Protein AF-0000000080298522 (afdb_homodimer)

pLDDT: mean 90.64, std 16.83, range [31.16, 98.94]

Secondary structure (DSSP, 8-state):
----TTSTHHHHHHHHHHHHHHHHHHHHHS-------SPPP-HHHHHHHTEEEEEE-BBTTTBEEETTEEE-HHHHHHHHHHHHTT-EEEEEE---HHHHHHHHHTTS-SEEEEEEE--HHHHHHSEEPSP-EEE-EEEEEE--S-TT-TTS--SGGGGTT-EEEEETT-THHHHHHHHHHHHTSPPEEEEESS--HHHHHHHHHHTS-S-EEEEHHHHHHHHTT-TTEEEEEESS--EEEEEEE-TT-HHHHHHHHHHHHHHTTSHHHHHHHHHH-/----GGGTHHHHHHHHHHHHHHHHHHHHHS--------PPP-HHHHHHHTEEEEEE-BBTTTBEEETTEEE-HHHHHHHHHHHHTT-EEEEEE---HHHHHHHHHTTS-SEEEEEEE--HHHHHHSEEPSP-EEE-EEEEEE--S-TT-TTS--SGGGGTT-EEEEETT-THHHHHHHHHHHHTSPPEEEEESS--HHHHHHHHHHTS-S-EEEEHHHHHHHHTT-TTEEEEEESS--EEEEEEE-TT-HHHHHHHHHHHHHHTTSHHHHHHHHHH-

InterPro domains:
  IPR001638 Solute-binding protein family 3/N-terminal domain of MltF [PF00497] (56-277)
  IPR001638 Solute-binding protein family 3/N-terminal domain of MltF [SM00062] (51-277)

Organism: Bacteroides stercoris (NCBI:txid46506)

Radius of gyration: 33.91 Å; Cα contacts (8 Å, |Δi|>4): 985; chains: 2; bounding box: 114×138×61 Å

Nearest PDB structures (foldseek):
  1y1m-assembly3_A  TM=7.293E-01  e=9.789E-11  Rattus norvegicus
  5u8c-assembly1_A  TM=7.298E-01  e=1.803E-10  Rattus norvegicus
  6uzx-assembly1_A  TM=7.628E-01  e=5.091E-10  Rattus norvegicus
  9gj1-assembly1_B  TM=7.507E-01  e=2.165E-10  Homo sapiens
  6uzg-assembly1_A  TM=7.041E-01  e=3.987E-10  Rattus norvegicus

Foldseek 3Di:
DDDPPDDPVPVVVVVVVVVVVVVVCCVVVPPPLPLLQAAADADVVQVVVQEAEEEEADAPAAWYDDPPDIDHLLVVVVCVLSVVSRGHYDYDHDQDPVVRLVCQGRHVHFKYSYWDFPDPVVVVFWPWAFFDDKWAKWKKFFDDPDPPPLLDDPALLSQAPEEEEEAAPDPCVVLQCVSCVVSVHDRHYDHDHPDHPLVVNVCRLVPVGGIYMDIPLRNVVSCVVRVRMDGPYGSDDIGTITMTHGPVHVNNSVSSRVCSVVVCVDPVSVVSVVVRD/DDDPPPPPVPVVVVVVVVVVVVVVCCVVVPPPLPLLQAAADADVVQVVVQEAEEEEADAPAAWYDDPPDIDHLLVVVVCVLSVVSRGHYHYDHDQDPVVRLVCQGRHVHFKYSYWDFPDPVVVVFWPWAFFDDKWAKWKKFFDDPDPPPLLDDPALLSQAPEEEEEAAPDPCVVLQCVSCVVSVHDRHYDHDHPDHPLVVNVCRLVPVGGIYMDIPLRNVVSCVVRVRMDGPYGSDDIGTITMTHGPVHVNNSVSSRVCSVVVCPDPVSVVSVVVRD

Sequence (554 aa):
MPSFKTMKKSKLSKYIILGAIAALVATFILPKKEIRKGHPRDYAEIAADGTLHAATEYNSISFYVDGDTLSGFHYELIEAFARDHGLQVAITPEMSFNERLEGLANGRFDVIAYGILATSELKDSLLLTSPIVLNRQVLVQRKTDSPDDSLFIKSQLDLAGKTLNVVEGSPSILRIRNLGNEIGDTIYIKEVEKYGSEQLIALVAHGDIDYAVCEESIARAAADSLPQIDINTAISFTQFYSWGVSKQSPVLLDSLNTWLKRFKKGKEYRKIYKRYYMPSFKTMKKSKLSKYIILGAIAALVATFILPKKEIRKGHPRDYAEIAADGTLHAATEYNSISFYVDGDTLSGFHYELIEAFARDHGLQVAITPEMSFNERLEGLANGRFDVIAYGILATSELKDSLLLTSPIVLNRQVLVQRKTDSPDDSLFIKSQLDLAGKTLNVVEGSPSILRIRNLGNEIGDTIYIKEVEKYGSEQLIALVAHGDIDYAVCEESIARAAADSLPQIDINTAISFTQFYSWGVSKQSPVLLDSLNTWLKRFKKGKEYRKIYKRYY

Structure (mmCIF, N/CA/C/O backbone):
data_AF-0000000080298522-model_v1
#
loop_
_entity.id
_entity.type
_entity.pdbx_description
1 polymer 'Putative L-cystine-binding protein, TcyA-like'
#
loop_
_atom_site.group_PDB
_atom_site.id
_atom_site.type_symbol
_atom_site.label_atom_id
_atom_site.label_alt_id
_atom_site.label_comp_id
_atom_site.label_asym_id
_atom_site.label_entity_id
_atom_site.label_seq_id
_atom_site.pdbx_PDB_ins_code
_atom_site.Cartn_x
_atom_site.Cartn_y
_atom_site.Cartn_z
_atom_site.occupancy
_atom_site.B_iso_or_equiv
_atom_site.auth_seq_id
_atom_site.auth_comp_id
_atom_site.auth_asym_id
_atom_site.auth_atom_id
_atom_site.pdbx_PDB_model_num
ATOM 1 N N . MET A 1 1 ? -51.531 -77.312 7.25 1 31.17 1 MET A N 1
ATOM 2 C CA . MET A 1 1 ? -51.031 -76.125 6.492 1 31.17 1 MET A CA 1
ATOM 3 C C . MET A 1 1 ? -49.531 -76.125 6.477 1 31.17 1 MET A C 1
ATOM 5 O O . MET A 1 1 ? -48.875 -76.125 7.535 1 31.17 1 MET A O 1
ATOM 9 N N . PRO A 1 2 ? -48.688 -76.5 5.336 1 37.5 2 PRO A N 1
ATOM 10 C CA . PRO A 1 2 ? -47.281 -76.875 5.137 1 37.5 2 PRO A CA 1
ATOM 11 C C . PRO A 1 2 ? -46.312 -75.625 5.266 1 37.5 2 PRO A C 1
ATOM 13 O O . PRO A 1 2 ? -46.75 -74.5 5.086 1 37.5 2 PRO A O 1
ATOM 16 N N . SER A 1 3 ? -45.094 -75.812 5.938 1 36.41 3 SER A N 1
ATOM 17 C CA . SER A 1 3 ? -43.938 -75.188 6.535 1 36.41 3 SER A CA 1
ATOM 18 C C . SER A 1 3 ? -43 -74.562 5.469 1 36.41 3 SER A C 1
ATOM 20 O O . SER A 1 3 ? -42.125 -75.312 4.938 1 36.41 3 SER A O 1
ATOM 22 N N . PHE A 1 4 ? -43.5 -73.75 4.504 1 31.56 4 PHE A N 1
ATOM 23 C CA . PHE A 1 4 ? -42.75 -73.25 3.334 1 31.56 4 PHE A CA 1
ATOM 24 C C . PHE A 1 4 ? -41.688 -72.25 3.734 1 31.56 4 PHE A C 1
ATOM 26 O O . PHE A 1 4 ? -41.094 -71.625 2.881 1 31.56 4 PHE A O 1
ATOM 33 N N . LYS A 1 5 ? -41.438 -71.875 5.086 1 34.19 5 LYS A N 1
ATOM 34 C CA . LYS A 1 5 ? -40.75 -70.625 5.355 1 34.19 5 LYS A CA 1
ATOM 35 C C . LYS A 1 5 ? -39.25 -70.75 5.113 1 34.19 5 LYS A C 1
ATOM 37 O O . LYS A 1 5 ? -38.5 -69.812 5.387 1 34.19 5 LYS A O 1
ATOM 42 N N . THR A 1 6 ? -38.625 -71.938 4.855 1 33.81 6 THR A N 1
ATOM 43 C CA . THR A 1 6 ? -37.25 -72 5.266 1 33.81 6 THR A CA 1
ATOM 44 C C . THR A 1 6 ? -36.312 -71.5 4.145 1 33.81 6 THR A C 1
ATOM 46 O O . THR A 1 6 ? -35.094 -71.438 4.309 1 33.81 6 THR A O 1
ATOM 49 N N . MET A 1 7 ? -36.688 -71.188 2.785 1 32.47 7 MET A N 1
ATOM 50 C CA . MET A 1 7 ? -35.656 -71.188 1.745 1 32.47 7 MET A CA 1
ATOM 51 C C . MET A 1 7 ? -35.031 -69.812 1.613 1 32.47 7 MET A C 1
ATOM 53 O O . MET A 1 7 ? -34.156 -69.562 0.761 1 32.47 7 MET A O 1
ATOM 57 N N . LYS A 1 8 ? -35.688 -68.625 2.068 1 42.78 8 LYS A N 1
ATOM 58 C CA . LYS A 1 8 ? -35.312 -67.312 1.588 1 42.78 8 LYS A CA 1
ATOM 59 C C . LYS A 1 8 ? -34.031 -66.812 2.266 1 42.78 8 LYS A C 1
ATOM 61 O O . LYS A 1 8 ? -33.562 -65.75 1.963 1 42.78 8 LYS A O 1
ATOM 66 N N . LYS A 1 9 ? -33.594 -67.438 3.258 1 49.94 9 LYS A N 1
ATOM 67 C CA . LYS A 1 9 ? -32.469 -66.875 4.012 1 49.94 9 LYS A CA 1
ATOM 68 C C . LYS A 1 9 ? -31.141 -67.062 3.277 1 49.94 9 LYS A C 1
ATOM 70 O O . LYS A 1 9 ? -30.156 -66.375 3.562 1 49.94 9 LYS A O 1
ATOM 75 N N . SER A 1 10 ? -31.141 -68 2.199 1 51.81 10 SER A N 1
ATOM 76 C CA . SER A 1 10 ? -29.828 -68.375 1.673 1 51.81 10 SER A CA 1
ATOM 77 C C . SER A 1 10 ? -29.359 -67.438 0.585 1 51.81 10 SER A C 1
ATOM 79 O O . SER A 1 10 ? -28.156 -67.188 0.455 1 51.81 10 SER A O 1
ATOM 81 N N . LYS A 1 11 ? -30.266 -66.75 -0.208 1 56.72 11 LYS A N 1
ATOM 82 C CA . LYS A 1 11 ? -29.812 -65.938 -1.31 1 56.72 11 LYS A CA 1
ATOM 83 C C . LYS A 1 11 ? -29.375 -64.562 -0.807 1 56.72 11 LYS A C 1
ATOM 85 O O . LYS A 1 11 ? -28.5 -63.906 -1.396 1 56.72 11 LYS A O 1
ATOM 90 N N . LEU A 1 12 ? -30 -64.062 0.281 1 60.25 12 LEU A N 1
ATOM 91 C CA . LEU A 1 12 ? -29.641 -62.75 0.835 1 60.25 12 LEU A CA 1
ATOM 92 C C . LEU A 1 12 ? -28.219 -62.781 1.38 1 60.25 12 LEU A C 1
ATOM 94 O O . LEU A 1 12 ? -27.484 -61.812 1.215 1 60.25 12 LEU A O 1
ATOM 98 N N . SER A 1 13 ? -27.734 -64 1.835 1 62.06 13 SER A N 1
ATOM 99 C CA . SER A 1 13 ? -26.406 -64.125 2.396 1 62.06 13 SER A CA 1
ATOM 100 C C . SER A 1 13 ? -25.328 -64 1.308 1 62.06 13 SER A C 1
ATOM 102 O O . SER A 1 13 ? -24.281 -63.406 1.515 1 62.06 13 SER A O 1
ATOM 104 N N . LYS A 1 14 ? -25.625 -64.438 0.059 1 63.88 14 LYS A N 1
ATOM 105 C CA . LYS A 1 14 ? -24.672 -64.375 -1.053 1 63.88 14 LYS A CA 1
ATOM 106 C C . LYS A 1 14 ? -24.516 -62.906 -1.529 1 63.88 14 LYS A C 1
ATOM 108 O O . LYS A 1 14 ? -23.391 -62.469 -1.828 1 63.88 14 LYS A O 1
ATOM 113 N N . TYR A 1 15 ? -25.656 -62.188 -1.577 1 63.47 15 TYR A N 1
ATOM 114 C CA . TYR A 1 15 ? -25.562 -60.781 -1.999 1 63.47 15 TYR A CA 1
ATOM 115 C C . TYR A 1 15 ? -24.875 -59.938 -0.941 1 63.47 15 TYR A C 1
ATOM 117 O O . TYR A 1 15 ? -24.141 -59 -1.271 1 63.47 15 TYR A O 1
ATOM 125 N N . ILE A 1 16 ? -24.969 -60.375 0.349 1 63.25 16 ILE A N 1
ATOM 126 C CA . ILE A 1 16 ? -24.266 -59.656 1.422 1 63.25 16 ILE A CA 1
ATOM 127 C C . ILE A 1 16 ? -22.781 -59.969 1.345 1 63.25 16 ILE A C 1
ATOM 129 O O . ILE A 1 16 ? -21.938 -59.062 1.488 1 63.25 16 ILE A O 1
ATOM 133 N N . ILE A 1 17 ? -22.438 -61.25 0.898 1 61.66 17 ILE A N 1
ATOM 134 C CA . ILE A 1 17 ? -21.031 -61.594 0.769 1 61.66 17 ILE A CA 1
ATOM 135 C C . ILE A 1 17 ? -20.422 -60.906 -0.449 1 61.66 17 ILE A C 1
ATOM 137 O O . ILE A 1 17 ? -19.312 -60.375 -0.383 1 61.66 17 ILE A O 1
ATOM 141 N N . LEU A 1 18 ? -21.172 -60.781 -1.542 1 61.88 18 LEU A N 1
ATOM 142 C CA . LEU A 1 18 ? -20.688 -60.062 -2.723 1 61.88 18 LEU A CA 1
ATOM 143 C C . LEU A 1 18 ? -20.531 -58.594 -2.438 1 61.88 18 LEU A C 1
ATOM 145 O O . LEU A 1 18 ? -19.562 -57.969 -2.875 1 61.88 18 LEU A O 1
ATOM 149 N N . GLY A 1 19 ? -21.438 -57.969 -1.709 1 61.25 19 GLY A N 1
ATOM 150 C CA . GLY A 1 19 ? -21.297 -56.594 -1.287 1 61.25 19 GLY A CA 1
ATOM 151 C C . GLY A 1 19 ? -20.109 -56.375 -0.359 1 61.25 19 GLY A C 1
ATOM 152 O O . GLY A 1 19 ? -19.406 -55.375 -0.469 1 61.25 19 GLY A O 1
ATOM 153 N N . ALA A 1 20 ? -19.891 -57.406 0.546 1 63.22 20 ALA A N 1
ATOM 154 C CA . ALA A 1 20 ? -18.75 -57.312 1.456 1 63.22 20 ALA A CA 1
ATOM 155 C C . ALA A 1 20 ? -17.422 -57.438 0.701 1 63.22 20 ALA A C 1
ATOM 157 O O . ALA A 1 20 ? -16.469 -56.719 0.967 1 63.22 20 ALA A O 1
ATOM 158 N N . ILE A 1 21 ? -17.375 -58.312 -0.32 1 58.38 21 ILE A N 1
ATOM 159 C CA . ILE A 1 21 ? -16.188 -58.469 -1.148 1 58.38 21 ILE A CA 1
ATOM 160 C C . ILE A 1 21 ? -15.984 -57.188 -1.99 1 58.38 21 ILE A C 1
ATOM 162 O O . ILE A 1 21 ? -14.867 -56.688 -2.109 1 58.38 21 ILE A O 1
ATOM 166 N N . ALA A 1 22 ? -17.047 -56.625 -2.555 1 58.44 22 ALA A N 1
ATOM 167 C CA . ALA A 1 22 ? -16.938 -55.406 -3.324 1 58.44 22 ALA A CA 1
ATOM 168 C C . ALA A 1 22 ? -16.469 -54.25 -2.439 1 58.44 22 ALA A C 1
ATOM 170 O O . ALA A 1 22 ? -15.648 -53.438 -2.855 1 58.44 22 ALA A O 1
ATOM 171 N N . ALA A 1 23 ? -16.953 -54.188 -1.22 1 58.25 23 ALA A N 1
ATOM 172 C CA . ALA A 1 23 ? -16.469 -53.156 -0.269 1 58.25 23 ALA A CA 1
ATOM 173 C C . ALA A 1 23 ? -15.031 -53.438 0.139 1 58.25 23 ALA A C 1
ATOM 175 O O . ALA A 1 23 ? -14.234 -52.5 0.292 1 58.25 23 ALA A O 1
ATOM 176 N N . LEU A 1 24 ? -14.672 -54.75 0.294 1 52.69 24 LEU A N 1
ATOM 177 C CA . LEU A 1 24 ? -13.289 -55.094 0.606 1 52.69 24 LEU A CA 1
ATOM 178 C C . LEU A 1 24 ? -12.375 -54.812 -0.578 1 52.69 24 LEU A C 1
ATOM 180 O O . LEU A 1 24 ? -11.258 -54.312 -0.399 1 52.69 24 LEU A O 1
ATOM 184 N N . VAL A 1 25 ? -12.812 -55.094 -1.811 1 50.28 25 VAL A N 1
ATOM 185 C CA . VAL A 1 25 ? -12 -54.812 -2.988 1 50.28 25 VAL A CA 1
ATOM 186 C C . VAL A 1 25 ? -11.875 -53.312 -3.174 1 50.28 25 VAL A C 1
ATOM 188 O O . VAL A 1 25 ? -10.805 -52.812 -3.533 1 50.28 25 VAL A O 1
ATOM 191 N N . ALA A 1 26 ? -12.961 -52.531 -3.027 1 49.41 26 ALA A N 1
ATOM 192 C CA . ALA A 1 26 ? -12.867 -51.062 -3.156 1 49.41 26 ALA A CA 1
ATOM 193 C C . ALA A 1 26 ? -11.906 -50.5 -2.123 1 49.41 26 ALA A C 1
ATOM 195 O O . ALA A 1 26 ? -11.18 -49.531 -2.408 1 49.41 26 ALA A O 1
ATOM 196 N N . THR A 1 27 ? -11.992 -51 -0.896 1 47.59 27 THR A N 1
ATOM 197 C CA . THR A 1 27 ? -11.07 -50.5 0.117 1 47.59 27 THR A CA 1
ATOM 198 C C . THR A 1 27 ? -9.641 -50.938 -0.182 1 47.59 27 THR A C 1
ATOM 200 O O . THR A 1 27 ? -8.68 -50.219 0.118 1 47.59 27 THR A O 1
ATOM 203 N N . PHE A 1 28 ? -9.453 -52.188 -0.679 1 44.72 28 PHE A N 1
ATOM 204 C CA . PHE A 1 28 ? -8.094 -52.688 -0.887 1 44.72 28 PHE A CA 1
ATOM 205 C C . PHE A 1 28 ? -7.559 -52.25 -2.242 1 44.72 28 PHE A C 1
ATOM 207 O O . PHE A 1 28 ? -6.344 -52.188 -2.441 1 44.72 28 PHE A O 1
ATOM 214 N N . ILE A 1 29 ? -8.383 -52.156 -3.312 1 41.53 29 ILE A N 1
ATOM 215 C CA . ILE A 1 29 ? -7.844 -51.875 -4.641 1 41.53 29 ILE A CA 1
ATOM 216 C C . ILE A 1 29 ? -7.812 -50.375 -4.863 1 41.53 29 ILE A C 1
ATOM 218 O O . ILE A 1 29 ? -7.359 -49.906 -5.91 1 41.53 29 ILE A O 1
ATOM 222 N N . LEU A 1 30 ? -8.75 -49.625 -4.324 1 42.62 30 LEU A N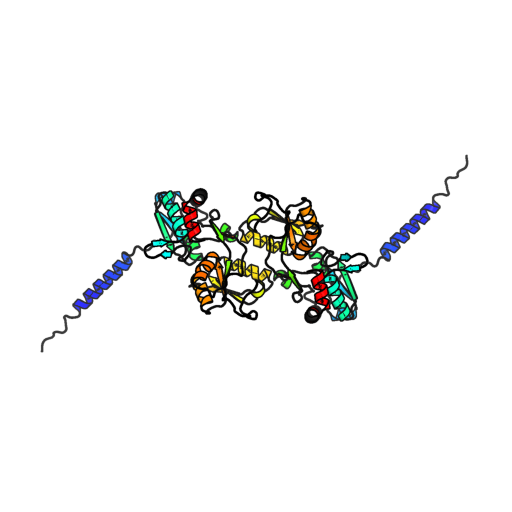 1
ATOM 223 C CA . LEU A 1 30 ? -8.461 -48.25 -4.609 1 42.62 30 LEU A CA 1
ATOM 224 C C . LEU A 1 30 ? -7.035 -47.875 -4.191 1 42.62 30 LEU A C 1
ATOM 226 O O . LEU A 1 30 ? -6.641 -48.125 -3.051 1 42.62 30 LEU A O 1
ATOM 230 N N . PRO A 1 31 ? -6.137 -47.781 -5.102 1 40.12 31 PRO A N 1
ATOM 231 C CA . PRO A 1 31 ? -4.812 -47.344 -4.637 1 40.12 31 PRO A CA 1
ATOM 232 C C . PRO A 1 31 ? -4.883 -46.312 -3.521 1 40.12 31 PRO A C 1
ATOM 234 O O . PRO A 1 31 ? -5.738 -45.438 -3.555 1 40.12 31 PRO A O 1
ATOM 237 N N . LYS A 1 32 ? -4.727 -46.656 -2.27 1 40.41 32 LYS A N 1
ATOM 238 C CA . LYS A 1 32 ? -4.461 -45.625 -1.278 1 40.41 32 LYS A CA 1
ATOM 239 C C . LYS A 1 32 ? -3.758 -44.406 -1.912 1 40.41 32 LYS A C 1
ATOM 241 O O . LYS A 1 32 ? -2.717 -44.562 -2.555 1 40.41 32 LYS A O 1
ATOM 246 N N . LYS A 1 33 ? -4.453 -43.406 -2.402 1 43.31 33 LYS A N 1
ATOM 247 C CA . LYS A 1 33 ? -3.676 -42.188 -2.662 1 43.31 33 LYS A CA 1
ATOM 248 C C . LYS A 1 33 ? -2.449 -42.125 -1.757 1 43.31 33 LYS A C 1
ATOM 250 O O . LYS A 1 33 ? -2.576 -42.031 -0.535 1 43.31 33 LYS A O 1
ATOM 255 N N . GLU A 1 34 ? -1.418 -42.906 -1.882 1 39.78 34 GLU A N 1
ATOM 256 C CA . GLU A 1 34 ? -0.173 -42.844 -1.121 1 39.78 34 GLU A CA 1
ATOM 257 C C . GLU A 1 34 ? 0.161 -41.406 -0.722 1 39.78 34 GLU A C 1
ATOM 259 O O . GLU A 1 34 ? 0.472 -40.562 -1.578 1 39.78 34 GLU A O 1
ATOM 264 N N . ILE A 1 35 ? -0.627 -40.812 0.158 1 48.84 35 ILE A N 1
ATOM 265 C CA . ILE A 1 35 ? -0.05 -39.656 0.785 1 48.84 35 ILE A CA 1
ATOM 266 C C . ILE A 1 35 ? 1.444 -39.844 1.016 1 48.84 35 ILE A C 1
ATOM 268 O O . ILE A 1 35 ? 1.84 -40.719 1.813 1 48.84 35 ILE A O 1
ATOM 272 N N . ARG A 1 36 ? 2.26 -39.75 -0.012 1 50.62 36 ARG A N 1
ATOM 273 C CA . ARG A 1 36 ? 3.707 -39.812 0.16 1 50.62 36 ARG A CA 1
ATOM 274 C C . ARG A 1 36 ? 4.129 -39.062 1.432 1 50.62 36 ARG A C 1
ATOM 276 O O . ARG A 1 36 ? 4.023 -37.844 1.514 1 50.62 36 ARG A O 1
ATOM 283 N N . LYS A 1 37 ? 3.775 -39.531 2.598 1 58.59 37 LYS A N 1
ATOM 284 C CA . LYS A 1 37 ? 4.355 -39.031 3.838 1 58.59 37 LYS A CA 1
ATOM 285 C C . LYS A 1 37 ? 5.879 -39.094 3.797 1 58.59 37 LYS A C 1
ATOM 287 O O . LYS A 1 37 ? 6.469 -40.156 3.967 1 58.59 37 LYS A O 1
ATOM 292 N N . GLY A 1 38 ? 6.543 -38.281 2.846 1 78.19 38 GLY A N 1
ATOM 293 C CA . GLY A 1 38 ? 7.992 -38.312 2.729 1 78.19 38 GLY A CA 1
ATOM 294 C C . GLY A 1 38 ? 8.625 -36.938 2.816 1 78.19 38 GLY A C 1
ATOM 295 O O . GLY A 1 38 ? 8.086 -36.031 3.463 1 78.19 38 GLY A O 1
ATOM 296 N N . HIS A 1 39 ? 9.93 -36.812 2.586 1 91.69 39 HIS A N 1
ATOM 297 C CA . HIS A 1 39 ? 10.766 -35.594 2.504 1 91.69 39 HIS A CA 1
ATOM 298 C C . HIS A 1 39 ? 10.672 -34.969 1.125 1 91.69 39 HIS A C 1
ATOM 300 O O . HIS A 1 39 ? 10.422 -35.656 0.131 1 91.69 39 HIS A O 1
ATOM 306 N N . PRO A 1 40 ? 10.617 -33.719 1.094 1 97.19 40 PRO A N 1
ATOM 307 C CA . PRO A 1 40 ? 10.625 -33.062 -0.218 1 97.19 40 PRO A CA 1
ATOM 308 C C . PRO A 1 40 ? 11.711 -33.594 -1.143 1 97.19 40 PRO A C 1
ATOM 310 O O . PRO A 1 40 ? 12.82 -33.875 -0.698 1 97.19 40 PRO A O 1
ATOM 313 N N . ARG A 1 41 ? 11.273 -33.812 -2.365 1 97.81 41 ARG A N 1
ATOM 314 C CA . ARG A 1 41 ? 12.227 -34.312 -3.361 1 97.81 41 ARG A CA 1
ATOM 315 C C . ARG A 1 41 ? 12.883 -33.125 -4.102 1 97.81 41 ARG A C 1
ATOM 317 O O . ARG A 1 41 ? 12.297 -32.062 -4.215 1 97.81 41 ARG A O 1
ATOM 324 N N . ASP A 1 42 ? 14.078 -33.375 -4.516 1 98.38 42 ASP A N 1
ATOM 325 C CA . ASP A 1 42 ? 14.742 -32.469 -5.441 1 98.38 42 ASP A CA 1
ATOM 326 C C . ASP A 1 42 ? 14.812 -33.062 -6.844 1 98.38 42 ASP A C 1
ATOM 328 O O . ASP A 1 42 ? 14.258 -34.125 -7.102 1 98.38 42 ASP A O 1
ATOM 332 N N . TYR A 1 43 ? 15.406 -32.438 -7.758 1 98.5 43 TYR A N 1
ATOM 333 C CA . TYR A 1 43 ? 15.266 -32.719 -9.18 1 98.5 43 TYR A CA 1
ATOM 334 C C . TYR A 1 43 ? 15.711 -34.125 -9.5 1 98.5 43 TYR A C 1
ATOM 336 O O . TYR A 1 43 ? 15.055 -34.812 -10.281 1 98.5 43 TYR A O 1
ATOM 344 N N . ALA A 1 44 ? 16.781 -34.625 -8.992 1 97.94 44 ALA A N 1
ATOM 345 C CA . ALA A 1 44 ? 17.328 -35.938 -9.312 1 97.94 44 ALA A CA 1
ATOM 346 C C . ALA A 1 44 ? 16.328 -37.031 -8.977 1 97.94 44 ALA A C 1
ATOM 348 O O . ALA A 1 44 ? 16.141 -37.969 -9.773 1 97.94 44 ALA A O 1
ATOM 349 N N . GLU A 1 45 ? 15.797 -36.938 -7.812 1 97.81 45 GLU A N 1
ATOM 350 C CA . GLU A 1 45 ? 14.797 -37.906 -7.402 1 97.81 45 GLU A CA 1
ATOM 351 C C . GLU A 1 45 ? 13.57 -37.875 -8.312 1 97.81 45 GLU A C 1
ATOM 353 O O . GLU A 1 45 ? 13 -38.906 -8.633 1 97.81 45 GLU A O 1
ATOM 358 N N . ILE A 1 46 ? 13.156 -36.719 -8.68 1 98.44 46 ILE A N 1
ATOM 359 C CA . ILE A 1 46 ? 12 -36.531 -9.547 1 98.44 46 ILE A CA 1
ATOM 360 C C . ILE A 1 46 ? 12.297 -37.125 -10.93 1 98.44 46 ILE A C 1
ATOM 362 O O . ILE A 1 46 ? 11.461 -37.844 -11.5 1 98.44 46 ILE A O 1
ATOM 366 N N . ALA A 1 47 ? 13.445 -36.844 -11.43 1 98.06 47 ALA A N 1
ATOM 367 C CA . ALA A 1 47 ? 13.859 -37.344 -12.734 1 98.06 47 ALA A CA 1
ATOM 368 C C . ALA A 1 47 ? 13.914 -38.875 -12.734 1 98.06 47 ALA A C 1
ATOM 370 O O . ALA A 1 47 ? 13.492 -39.531 -13.695 1 98.06 47 ALA A O 1
ATOM 371 N N . ALA A 1 48 ? 14.445 -39.406 -11.68 1 97.88 48 ALA A N 1
ATOM 372 C CA . ALA A 1 48 ? 14.539 -40.844 -11.562 1 97.88 48 ALA A CA 1
ATOM 373 C C . ALA A 1 48 ? 13.148 -41.5 -11.531 1 97.88 48 ALA A C 1
ATOM 375 O O . ALA A 1 48 ? 12.938 -42.562 -12.109 1 97.88 48 ALA A O 1
ATOM 376 N N . ASP A 1 49 ? 12.305 -40.875 -10.828 1 96.88 49 ASP A N 1
ATOM 377 C CA . ASP A 1 49 ? 10.938 -41.344 -10.711 1 96.88 49 ASP A CA 1
ATOM 378 C C . ASP A 1 49 ? 10.172 -41.156 -12.023 1 96.88 49 ASP A C 1
ATOM 380 O O . ASP A 1 49 ? 9.258 -41.938 -12.328 1 96.88 49 ASP A O 1
ATOM 384 N N . GLY A 1 50 ? 10.414 -40.094 -12.695 1 98.31 50 GLY A N 1
ATOM 385 C CA . GLY A 1 50 ? 9.828 -39.812 -13.992 1 98.31 50 GLY A CA 1
ATOM 386 C C . GLY A 1 50 ? 8.547 -39 -13.906 1 98.31 50 GLY A C 1
ATOM 387 O O . GLY A 1 50 ? 7.961 -38.625 -14.938 1 98.31 50 GLY A O 1
ATOM 388 N N . THR A 1 51 ? 8.055 -38.719 -12.672 1 98.56 51 THR A N 1
ATOM 389 C CA . THR A 1 51 ? 6.797 -38.031 -12.492 1 98.56 51 THR A CA 1
ATOM 390 C C . THR A 1 51 ? 6.977 -36.812 -11.578 1 98.56 51 THR A C 1
ATOM 392 O O . THR A 1 51 ? 7.523 -36.938 -10.477 1 98.56 51 THR A O 1
ATOM 395 N N . LEU A 1 52 ? 6.629 -35.625 -12.047 1 98.75 52 LEU A N 1
ATOM 396 C CA . LEU A 1 52 ? 6.578 -34.375 -11.266 1 98.75 52 LEU A CA 1
ATOM 397 C C . LEU A 1 52 ? 5.203 -34.188 -10.633 1 98.75 52 LEU A C 1
ATOM 399 O O . LEU A 1 52 ? 4.191 -34.156 -11.336 1 98.75 52 LEU A O 1
ATOM 403 N N . HIS A 1 53 ? 5.121 -34.125 -9.344 1 98.75 53 HIS A N 1
ATOM 404 C CA . HIS A 1 53 ? 3.867 -33.875 -8.641 1 98.75 53 HIS A CA 1
ATOM 405 C C . HIS A 1 53 ? 3.637 -32.375 -8.422 1 98.75 53 HIS A C 1
ATOM 407 O O . HIS A 1 53 ? 4.398 -31.734 -7.699 1 98.75 53 HIS A O 1
ATOM 413 N N . ALA A 1 54 ? 2.561 -31.859 -9.047 1 98.81 54 ALA A N 1
ATOM 414 C CA . ALA A 1 54 ? 2.295 -30.422 -8.992 1 98.81 54 ALA A CA 1
ATOM 415 C C . ALA A 1 54 ? 0.93 -30.141 -8.375 1 98.81 54 ALA A C 1
ATOM 417 O O . ALA A 1 54 ? -0.07 -30.75 -8.758 1 98.81 54 ALA A O 1
ATOM 418 N N . ALA A 1 55 ? 0.966 -29.266 -7.367 1 98.44 55 ALA A N 1
ATOM 419 C CA . ALA A 1 55 ? -0.292 -28.734 -6.844 1 98.44 55 ALA A CA 1
ATOM 420 C C . ALA A 1 55 ? -0.682 -27.453 -7.555 1 98.44 55 ALA A C 1
ATOM 422 O O . ALA A 1 55 ? 0.176 -26.609 -7.855 1 98.44 55 ALA A O 1
ATOM 423 N N . THR A 1 56 ? -1.917 -27.281 -7.863 1 97.62 56 THR A N 1
ATOM 424 C CA . THR A 1 56 ? -2.492 -26.062 -8.414 1 97.62 56 THR A CA 1
ATOM 425 C C . THR A 1 56 ? -3.887 -25.812 -7.852 1 97.62 56 THR A C 1
ATOM 427 O O . THR A 1 56 ? -4.242 -26.359 -6.801 1 97.62 56 THR A O 1
ATOM 430 N N . GLU A 1 57 ? -4.57 -24.859 -8.359 1 95.5 57 GLU A N 1
ATOM 431 C CA . GLU A 1 57 ? -5.945 -24.578 -7.953 1 95.5 57 GLU A CA 1
ATOM 432 C C . GLU A 1 57 ? -6.918 -24.766 -9.109 1 95.5 57 GLU A C 1
ATOM 434 O O . GLU A 1 57 ? -6.602 -24.438 -10.258 1 95.5 57 GLU A O 1
ATOM 439 N N . TYR A 1 58 ? -8.016 -25.391 -8.719 1 95.31 58 TYR A N 1
ATOM 440 C CA . TYR A 1 58 ? -9.078 -25.453 -9.719 1 95.31 58 TYR A CA 1
ATOM 441 C C . TYR A 1 58 ? -9.789 -24.109 -9.852 1 95.31 58 TYR A C 1
ATOM 443 O O . TYR A 1 58 ? -10.555 -23.734 -8.969 1 95.31 58 TYR A O 1
ATOM 451 N N . ASN A 1 59 ? -9.508 -23.359 -10.953 1 95.25 59 ASN A N 1
ATOM 452 C CA . ASN A 1 59 ? -10.172 -22.109 -11.273 1 95.25 59 ASN A CA 1
ATOM 453 C C . ASN A 1 59 ? -9.977 -21.719 -12.734 1 95.25 59 ASN A C 1
ATOM 455 O O . ASN A 1 59 ? -9.281 -22.422 -13.477 1 95.25 59 ASN A O 1
ATOM 459 N N . SER A 1 60 ? -10.523 -20.656 -13.141 1 94.62 60 SER A N 1
ATOM 460 C CA . SER A 1 60 ? -10.633 -20.297 -14.555 1 94.62 60 SER A CA 1
ATOM 461 C C . SER A 1 60 ? -9.281 -19.906 -15.133 1 94.62 60 SER A C 1
ATOM 463 O O . SER A 1 60 ? -9.125 -19.797 -16.344 1 94.62 60 SER A O 1
ATOM 465 N N . ILE A 1 61 ? -8.203 -19.734 -14.32 1 96.44 61 ILE A N 1
ATOM 466 C CA . ILE A 1 61 ? -6.895 -19.281 -14.781 1 96.44 61 ILE A CA 1
ATOM 467 C C . ILE A 1 61 ? -5.879 -20.406 -14.648 1 96.44 61 ILE A C 1
ATOM 469 O O . ILE A 1 61 ? -5.066 -20.625 -15.547 1 96.44 61 ILE A O 1
ATOM 473 N N . SER A 1 62 ? -5.977 -21.156 -13.641 1 97.19 62 SER A N 1
ATOM 474 C CA . SER A 1 62 ? -4.887 -22.047 -13.258 1 97.19 62 SER A CA 1
ATOM 475 C C . SER A 1 62 ? -5.062 -23.422 -13.875 1 97.19 62 SER A C 1
ATOM 477 O O . SER A 1 62 ? -4.152 -23.938 -14.523 1 97.19 62 SER A O 1
ATOM 479 N N . PHE A 1 63 ? -6.172 -24.047 -13.578 1 97.75 63 PHE A N 1
ATOM 480 C CA . PHE A 1 63 ? -6.469 -25.406 -13.977 1 97.75 63 PHE A CA 1
ATOM 481 C C . PHE A 1 63 ? -7.973 -25.656 -13.984 1 97.75 63 PHE A C 1
ATOM 483 O O . PHE A 1 63 ? -8.648 -25.469 -12.969 1 97.75 63 PHE A O 1
ATOM 490 N N . TYR A 1 64 ? -8.469 -26.062 -15.164 1 96.19 64 TYR A N 1
ATOM 491 C CA . TYR A 1 64 ? -9.898 -26.328 -15.25 1 96.19 64 TYR A CA 1
ATOM 492 C C . TYR A 1 64 ? -10.203 -27.266 -16.422 1 96.19 64 TYR A C 1
ATOM 494 O O . TYR A 1 64 ? -9.375 -27.422 -17.328 1 96.19 64 TYR A O 1
ATOM 502 N N . VAL A 1 65 ? -11.32 -27.906 -16.344 1 94.94 65 VAL A N 1
ATOM 503 C CA . VAL A 1 65 ? -11.805 -28.75 -17.438 1 94.94 65 VAL A CA 1
ATOM 504 C C . VAL A 1 65 ? -12.5 -27.891 -18.484 1 94.94 65 VAL A C 1
ATOM 506 O O . VAL A 1 65 ? -13.406 -27.109 -18.156 1 94.94 65 VAL A O 1
ATOM 509 N N . ASP A 1 66 ? -12.055 -27.906 -19.641 1 92.56 66 ASP A N 1
ATOM 510 C CA . ASP A 1 66 ? -12.641 -27.219 -20.781 1 92.56 66 ASP A CA 1
ATOM 511 C C . ASP A 1 66 ? -13.156 -28.234 -21.812 1 92.56 66 ASP A C 1
ATOM 513 O O . ASP A 1 66 ? -12.414 -28.625 -22.719 1 92.56 66 ASP A O 1
ATOM 517 N N . GLY A 1 67 ? -14.461 -28.562 -21.688 1 92.56 67 GLY A N 1
ATOM 518 C CA . GLY A 1 67 ? -14.961 -29.656 -22.484 1 92.56 67 GLY A CA 1
ATOM 519 C C . GLY A 1 67 ? -14.289 -30.984 -22.141 1 92.56 67 GLY A C 1
ATOM 520 O O . GLY A 1 67 ? -14.352 -31.453 -21 1 92.56 67 GLY A O 1
ATOM 521 N N . ASP A 1 68 ? -13.531 -31.484 -23.188 1 93.44 68 ASP A N 1
ATOM 522 C CA . ASP A 1 68 ? -12.875 -32.781 -23.016 1 93.44 68 ASP A CA 1
ATOM 523 C C . ASP A 1 68 ? -11.383 -32.594 -22.766 1 93.44 68 ASP A C 1
ATOM 525 O O . ASP A 1 68 ? -10.625 -33.594 -22.766 1 93.44 68 ASP A O 1
ATOM 529 N N . THR A 1 69 ? -11.078 -31.328 -22.5 1 94.94 69 THR A N 1
ATOM 530 C CA . THR A 1 69 ? -9.648 -31.078 -22.328 1 94.94 69 THR A CA 1
ATOM 531 C C . THR A 1 69 ? -9.383 -30.344 -21 1 94.94 69 THR A C 1
ATOM 533 O O . THR A 1 69 ? -10.266 -29.688 -20.469 1 94.94 69 THR A O 1
ATOM 536 N N . LEU A 1 70 ? -8.203 -30.625 -20.484 1 95.69 70 LEU A N 1
ATOM 537 C CA . LEU A 1 70 ? -7.703 -29.844 -19.359 1 95.69 70 LEU A CA 1
ATOM 538 C C . LEU A 1 70 ? -6.996 -28.578 -19.844 1 95.69 70 LEU A C 1
ATOM 540 O O . LEU A 1 70 ? -6.215 -28.625 -20.797 1 95.69 70 LEU A O 1
ATOM 544 N N . SER A 1 71 ? -7.352 -27.484 -19.219 1 97.38 71 SER A N 1
ATOM 545 C CA . SER A 1 71 ? -6.777 -26.203 -19.609 1 97.38 71 SER A CA 1
ATOM 546 C C . SER A 1 71 ? -6.422 -25.359 -18.391 1 97.38 71 SER A C 1
ATOM 548 O O . SER A 1 71 ? -6.766 -25.719 -17.266 1 97.38 71 SER A O 1
ATOM 550 N N . GLY A 1 72 ? -5.676 -24.234 -18.641 1 98.06 72 GLY A N 1
ATOM 551 C CA . GLY A 1 72 ? -5.266 -23.281 -17.625 1 98.06 72 GLY A CA 1
ATOM 552 C C . GLY A 1 72 ? -3.814 -22.859 -17.75 1 98.06 72 GLY A C 1
ATOM 553 O O . GLY A 1 72 ? -2.967 -23.656 -18.172 1 98.06 72 GLY A O 1
ATOM 554 N N . PHE A 1 73 ? -3.6 -21.766 -17.375 1 98.56 73 PHE A N 1
ATOM 555 C CA . PHE A 1 73 ? -2.285 -21.156 -17.531 1 98.56 73 PHE A CA 1
ATOM 556 C C . PHE A 1 73 ? -1.218 -21.969 -16.828 1 98.56 73 PHE A C 1
ATOM 558 O O . PHE A 1 73 ? -0.213 -22.359 -17.438 1 98.56 73 PHE A O 1
ATOM 565 N N . HIS A 1 74 ? -1.452 -22.234 -15.555 1 98.56 74 HIS A N 1
ATOM 566 C CA . HIS A 1 74 ? -0.447 -22.938 -14.758 1 98.56 74 HIS A CA 1
ATOM 567 C C . HIS A 1 74 ? -0.348 -24.406 -15.148 1 98.56 74 HIS A C 1
ATOM 569 O O . HIS A 1 74 ? 0.739 -24.984 -15.125 1 98.56 74 HIS A O 1
ATOM 575 N N . TYR A 1 75 ? -1.49 -24.969 -15.508 1 98.38 75 TYR A N 1
ATOM 576 C CA . TYR A 1 75 ? -1.493 -26.344 -16.016 1 98.38 75 TYR A CA 1
ATOM 577 C C . TYR A 1 75 ? -0.66 -26.438 -17.297 1 98.38 75 TYR A C 1
ATOM 579 O O . TYR A 1 75 ? 0.237 -27.281 -17.391 1 98.38 75 TYR A O 1
ATOM 587 N N . GLU A 1 76 ? -0.946 -25.594 -18.234 1 98.69 76 GLU A N 1
ATOM 588 C CA . GLU A 1 76 ? -0.275 -25.656 -19.531 1 98.69 76 GLU A CA 1
ATOM 589 C C . GLU A 1 76 ? 1.214 -25.344 -19.391 1 98.69 76 GLU A C 1
ATOM 591 O O . GLU A 1 76 ? 2.043 -25.953 -20.062 1 98.69 76 GLU A O 1
ATOM 596 N N . LEU A 1 77 ? 1.587 -24.469 -18.5 1 98.81 77 LEU A N 1
ATOM 597 C CA . LEU A 1 77 ? 2.992 -24.141 -18.281 1 98.81 77 LEU A CA 1
ATOM 598 C C . LEU A 1 77 ? 3.734 -25.312 -17.641 1 98.81 77 LEU A C 1
ATOM 600 O O . LEU A 1 77 ? 4.824 -25.672 -18.094 1 98.81 77 LEU A O 1
ATOM 604 N N . ILE A 1 78 ? 3.148 -25.875 -16.594 1 98.88 78 ILE A N 1
ATOM 605 C CA . ILE A 1 78 ? 3.867 -26.922 -15.875 1 98.88 78 ILE A CA 1
ATOM 606 C C . ILE A 1 78 ? 3.945 -28.188 -16.734 1 98.88 78 ILE A C 1
ATOM 608 O O . ILE A 1 78 ? 4.926 -28.922 -16.672 1 98.88 78 ILE A O 1
ATOM 612 N N . GLU A 1 79 ? 2.941 -28.438 -17.625 1 98.62 79 GLU A N 1
ATOM 613 C CA . GLU A 1 79 ? 2.986 -29.516 -18.594 1 98.62 79 GLU A CA 1
ATOM 614 C C . GLU A 1 79 ? 4.125 -29.328 -19.594 1 98.62 79 GLU A C 1
ATOM 616 O O . GLU A 1 79 ? 4.824 -30.281 -19.938 1 98.62 79 GLU A O 1
ATOM 621 N N . ALA A 1 80 ? 4.25 -28.141 -20.031 1 98.81 80 ALA A N 1
ATOM 622 C CA . ALA A 1 80 ? 5.328 -27.828 -20.969 1 98.81 80 ALA A CA 1
ATOM 623 C C . ALA A 1 80 ? 6.695 -28.078 -20.344 1 98.81 80 ALA A C 1
ATOM 625 O O . ALA A 1 80 ? 7.594 -28.625 -20.984 1 98.81 80 ALA A O 1
ATOM 626 N N . PHE A 1 81 ? 6.848 -27.656 -19.094 1 98.88 81 PHE A N 1
ATOM 627 C CA . PHE A 1 81 ? 8.094 -27.922 -18.375 1 98.88 81 PHE A CA 1
ATOM 628 C C . PHE A 1 81 ? 8.391 -29.422 -18.344 1 98.88 81 PHE A C 1
ATOM 630 O O . PHE A 1 81 ? 9.492 -29.859 -18.672 1 98.88 81 PHE A O 1
ATOM 637 N N . ALA A 1 82 ? 7.379 -30.203 -17.875 1 98.69 82 ALA A N 1
ATOM 638 C CA . ALA A 1 82 ? 7.547 -31.641 -17.766 1 98.69 82 ALA A CA 1
ATOM 639 C C . ALA A 1 82 ? 7.906 -32.25 -19.125 1 98.69 82 ALA A C 1
ATOM 641 O O . ALA A 1 82 ? 8.836 -33.062 -19.219 1 98.69 82 ALA A O 1
ATOM 642 N N . ARG A 1 83 ? 7.215 -31.891 -20.156 1 98.56 83 ARG A N 1
ATOM 643 C CA . ARG A 1 83 ? 7.461 -32.375 -21.516 1 98.56 83 ARG A CA 1
ATOM 644 C C . ARG A 1 83 ? 8.898 -32.094 -21.938 1 98.56 83 ARG A C 1
ATOM 646 O O . ARG A 1 83 ? 9.594 -33 -22.406 1 98.56 83 ARG A O 1
ATOM 653 N N . ASP A 1 84 ? 9.328 -30.875 -21.688 1 98.56 84 ASP A N 1
ATOM 654 C CA . ASP A 1 84 ? 10.648 -30.438 -22.141 1 98.56 84 ASP A CA 1
ATOM 655 C C . ASP A 1 84 ? 11.75 -31.141 -21.344 1 98.56 84 ASP A C 1
ATOM 657 O O . ASP A 1 84 ? 12.914 -31.109 -21.734 1 98.56 84 ASP A O 1
ATOM 661 N N . HIS A 1 85 ? 11.391 -31.797 -20.266 1 98.38 85 HIS A N 1
ATOM 662 C CA . HIS A 1 85 ? 12.383 -32.469 -19.422 1 98.38 85 HIS A CA 1
ATOM 663 C C . HIS A 1 85 ? 12.164 -33.969 -19.406 1 98.38 85 HIS A C 1
ATOM 665 O O . HIS A 1 85 ? 12.766 -34.656 -18.578 1 98.38 85 HIS A O 1
ATOM 671 N N . GLY A 1 86 ? 11.234 -34.438 -20.203 1 98.31 86 GLY A N 1
ATOM 672 C CA . GLY A 1 86 ? 10.984 -35.875 -20.312 1 98.31 86 GLY A CA 1
ATOM 673 C C . GLY A 1 86 ? 10.281 -36.438 -19.094 1 98.31 86 GLY A C 1
ATOM 674 O O . GLY A 1 86 ? 10.516 -37.594 -18.703 1 98.31 86 GLY A O 1
ATOM 675 N N . LEU A 1 87 ? 9.539 -35.625 -18.438 1 98.62 87 LEU A N 1
ATOM 676 C CA . LEU A 1 87 ? 8.781 -36.031 -17.25 1 98.62 87 LEU A CA 1
ATOM 677 C C . LEU A 1 87 ? 7.289 -36.062 -17.562 1 98.62 87 LEU A C 1
ATOM 679 O O . LEU A 1 87 ? 6.824 -35.469 -18.531 1 98.62 87 LEU A O 1
ATOM 683 N N . GLN A 1 88 ? 6.617 -36.875 -16.766 1 98.19 88 GLN A N 1
ATOM 684 C CA . GLN A 1 88 ? 5.164 -36.75 -16.641 1 98.19 88 GLN A CA 1
ATOM 685 C C . GLN A 1 88 ? 4.781 -35.812 -15.492 1 98.19 88 GLN A C 1
ATOM 687 O O . GLN A 1 88 ? 5.559 -35.625 -14.555 1 98.19 88 GLN A O 1
ATOM 692 N N . VAL A 1 89 ? 3.658 -35.188 -15.633 1 97.75 89 VAL A N 1
ATOM 693 C CA . VAL A 1 89 ? 3.188 -34.375 -14.523 1 97.75 89 VAL A CA 1
ATOM 694 C C . VAL A 1 89 ? 1.939 -35 -13.906 1 97.75 89 VAL A C 1
ATOM 696 O O . VAL A 1 89 ? 1.016 -35.375 -14.617 1 97.75 89 VAL A O 1
ATOM 699 N N . ALA A 1 90 ? 1.9 -35.219 -12.633 1 98.12 90 ALA A N 1
ATOM 700 C CA . ALA A 1 90 ? 0.704 -35.5 -11.852 1 98.12 90 ALA A CA 1
ATOM 701 C C . ALA A 1 90 ? 0.159 -34.25 -11.188 1 98.12 90 ALA A C 1
ATOM 703 O O . ALA A 1 90 ? 0.734 -33.75 -10.211 1 98.12 90 ALA A O 1
ATOM 704 N N . ILE A 1 91 ? -0.959 -33.75 -11.727 1 97.56 91 ILE A N 1
ATOM 705 C CA . ILE A 1 91 ? -1.524 -32.5 -11.258 1 97.56 91 ILE A CA 1
ATOM 706 C C . ILE A 1 91 ? -2.6 -32.75 -10.211 1 97.56 91 ILE A C 1
ATOM 708 O O . ILE A 1 91 ? -3.447 -33.656 -10.391 1 97.56 91 ILE A O 1
ATOM 712 N N . THR A 1 92 ? -2.518 -32.094 -9.094 1 97.5 92 THR A N 1
ATOM 713 C CA . THR A 1 92 ? -3.527 -32.188 -8.039 1 97.5 92 THR A CA 1
ATOM 714 C C . THR A 1 92 ? -4.117 -30.797 -7.758 1 97.5 92 THR A C 1
ATOM 716 O O . THR A 1 92 ? -3.416 -29.906 -7.273 1 97.5 92 THR A O 1
ATOM 719 N N . PRO A 1 93 ? -5.336 -30.625 -8.078 1 95.88 93 PRO A N 1
ATOM 720 C CA . PRO A 1 93 ? -5.977 -29.391 -7.609 1 95.88 93 PRO A CA 1
ATOM 721 C C . PRO A 1 93 ? -6.199 -29.391 -6.098 1 95.88 93 PRO A C 1
ATOM 723 O O . PRO A 1 93 ? -6.793 -30.312 -5.551 1 95.88 93 PRO A O 1
ATOM 726 N N . GLU A 1 94 ? -5.598 -28.484 -5.438 1 94.38 94 GLU A N 1
ATOM 727 C CA . GLU A 1 94 ? -5.738 -28.266 -3.998 1 94.38 94 GLU A CA 1
ATOM 728 C C . GLU A 1 94 ? -6.125 -26.828 -3.691 1 94.38 94 GLU A C 1
ATOM 730 O O . GLU A 1 94 ? -5.305 -25.906 -3.832 1 94.38 94 GLU A O 1
ATOM 735 N N . MET A 1 95 ? -7.348 -26.641 -3.162 1 91.69 95 MET A N 1
ATOM 736 C CA . MET A 1 95 ? -7.918 -25.297 -3.031 1 91.69 95 MET A CA 1
ATOM 737 C C . MET A 1 95 ? -7.32 -24.562 -1.836 1 91.69 95 MET A C 1
ATOM 739 O O . MET A 1 95 ? -7.246 -23.344 -1.83 1 91.69 95 MET A O 1
ATOM 743 N N . SER A 1 96 ? -6.93 -25.281 -0.839 1 91.56 96 SER A N 1
ATOM 744 C CA . SER A 1 96 ? -6.383 -24.672 0.37 1 91.56 96 SER A CA 1
ATOM 745 C C . SER A 1 96 ? -4.914 -24.297 0.186 1 91.56 96 SER A C 1
ATOM 747 O O . SER A 1 96 ? -4.082 -25.156 -0.115 1 91.56 96 SER A O 1
ATOM 749 N N . PHE A 1 97 ? -4.641 -23.078 0.411 1 91.38 97 PHE A N 1
ATOM 750 C CA . PHE A 1 97 ? -3.256 -22.641 0.332 1 91.38 97 PHE A CA 1
ATOM 751 C C . PHE A 1 97 ? -2.393 -23.359 1.358 1 91.38 97 PHE A C 1
ATOM 753 O O . PHE A 1 97 ? -1.297 -23.828 1.038 1 91.38 97 PHE A O 1
ATOM 760 N N . ASN A 1 98 ? -2.859 -23.406 2.518 1 91.81 98 ASN A N 1
ATOM 761 C CA . ASN A 1 98 ? -2.129 -24.062 3.596 1 91.81 98 ASN A CA 1
ATOM 762 C C . ASN A 1 98 ? -1.849 -25.531 3.273 1 91.81 98 ASN A C 1
ATOM 764 O O . ASN A 1 98 ? -0.771 -26.047 3.582 1 91.81 98 ASN A O 1
ATOM 768 N N . GLU A 1 99 ? -2.807 -26.156 2.65 1 93.81 99 GLU A N 1
ATOM 769 C CA . GLU A 1 99 ? -2.609 -27.562 2.287 1 93.81 99 GLU A CA 1
ATOM 770 C C . GLU A 1 99 ? -1.563 -27.703 1.185 1 93.81 99 GLU A C 1
ATOM 772 O O . GLU A 1 99 ? -0.818 -28.688 1.151 1 93.81 99 GLU A O 1
ATOM 777 N N . ARG A 1 100 ? -1.529 -26.75 0.318 1 95.31 100 ARG A N 1
ATOM 778 C CA . ARG A 1 100 ? -0.488 -26.781 -0.704 1 95.31 100 ARG A CA 1
ATOM 779 C C . ARG A 1 100 ? 0.894 -26.594 -0.083 1 95.31 100 ARG A C 1
ATOM 781 O O . ARG A 1 100 ? 1.836 -27.312 -0.443 1 95.31 100 ARG A O 1
ATOM 788 N N . LEU A 1 101 ? 0.993 -25.75 0.899 1 95 101 LEU A N 1
ATOM 789 C CA . LEU A 1 101 ? 2.264 -25.547 1.585 1 95 101 LEU A CA 1
ATOM 790 C C . LEU A 1 101 ? 2.672 -26.797 2.361 1 95 101 LEU A C 1
ATOM 792 O O . LEU A 1 101 ? 3.832 -27.203 2.316 1 95 101 LEU A O 1
ATOM 796 N N . GLU A 1 102 ? 1.712 -27.344 3.033 1 95.31 102 GLU A N 1
ATOM 797 C CA . GLU A 1 102 ? 1.982 -28.562 3.791 1 95.31 102 GLU A CA 1
ATOM 798 C C . GLU A 1 102 ? 2.402 -29.703 2.871 1 95.31 102 GLU A C 1
ATOM 800 O O . GLU A 1 102 ? 3.293 -30.484 3.211 1 95.31 102 GLU A O 1
ATOM 805 N N . GLY A 1 103 ? 1.727 -29.812 1.762 1 97.12 103 GLY A N 1
ATOM 806 C CA . GLY A 1 103 ? 2.066 -30.844 0.784 1 97.12 103 GLY A CA 1
ATOM 807 C C . GLY A 1 103 ? 3.479 -30.703 0.246 1 97.12 103 GLY A C 1
ATOM 808 O O . GLY A 1 103 ? 4.145 -31.703 -0.019 1 97.12 103 GLY A O 1
ATOM 809 N N . LEU A 1 104 ? 3.984 -29.516 0.059 1 97.25 104 LEU A N 1
ATOM 810 C CA . LEU A 1 104 ? 5.379 -29.312 -0.319 1 97.25 104 LEU A CA 1
ATOM 811 C C . LEU A 1 104 ? 6.316 -29.797 0.782 1 97.25 104 LEU A C 1
ATOM 813 O O . LEU A 1 104 ? 7.301 -30.484 0.505 1 97.25 104 LEU A O 1
ATOM 817 N N . ALA A 1 105 ? 5.941 -29.438 2.008 1 94.88 105 ALA A N 1
ATOM 818 C CA . ALA A 1 105 ? 6.797 -29.703 3.16 1 94.88 105 ALA A CA 1
ATOM 819 C C . ALA A 1 105 ? 6.922 -31.203 3.408 1 94.88 105 ALA A C 1
ATOM 821 O O . ALA A 1 105 ? 7.973 -31.688 3.838 1 94.88 105 ALA A O 1
ATOM 822 N N . ASN A 1 1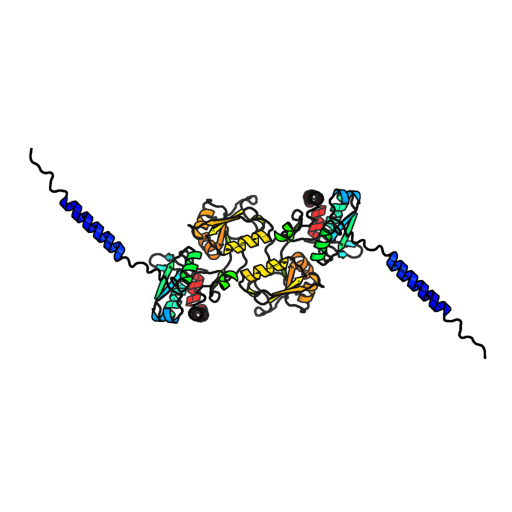06 ? 5.887 -31.922 3.115 1 95.44 106 ASN A N 1
ATOM 823 C CA . ASN A 1 106 ? 5.914 -33.344 3.432 1 95.44 106 ASN A CA 1
ATOM 824 C C . ASN A 1 106 ? 6.184 -34.188 2.189 1 95.44 106 ASN A C 1
ATOM 826 O O . ASN A 1 106 ? 6.113 -35.438 2.242 1 95.44 106 ASN A O 1
ATOM 830 N N . GLY A 1 107 ? 6.316 -33.531 1.072 1 95.94 107 GLY A N 1
ATOM 831 C CA . GLY A 1 107 ? 6.758 -34.219 -0.126 1 95.94 107 GLY A CA 1
ATOM 832 C C . GLY A 1 107 ? 5.605 -34.75 -0.965 1 95.94 107 GLY A C 1
ATOM 833 O O . GLY A 1 107 ? 5.824 -35.469 -1.952 1 95.94 107 GLY A O 1
ATOM 834 N N . ARG A 1 108 ? 4.402 -34.438 -0.56 1 97.31 108 ARG A N 1
ATOM 835 C CA . ARG A 1 108 ? 3.258 -34.781 -1.383 1 97.31 108 ARG A CA 1
ATOM 836 C C . ARG A 1 108 ? 3.303 -34.094 -2.734 1 97.31 108 ARG A C 1
ATOM 838 O O . ARG A 1 108 ? 2.84 -34.625 -3.74 1 97.31 108 ARG A O 1
ATOM 845 N N . PHE A 1 109 ? 3.781 -32.906 -2.723 1 98.56 109 PHE A N 1
ATOM 846 C CA . PHE A 1 109 ? 3.969 -32.156 -3.943 1 98.56 109 PHE A CA 1
ATOM 847 C C . PHE A 1 109 ? 5.43 -31.75 -4.117 1 98.56 109 PHE A C 1
ATOM 849 O O . PHE A 1 109 ? 6.129 -31.5 -3.135 1 98.56 109 PHE A O 1
ATOM 856 N N . ASP A 1 110 ? 5.812 -31.656 -5.375 1 98.75 110 ASP A N 1
ATOM 857 C CA . ASP A 1 110 ? 7.152 -31.172 -5.707 1 98.75 110 ASP A CA 1
ATOM 858 C C . ASP A 1 110 ? 7.145 -29.672 -5.977 1 98.75 110 ASP A C 1
ATOM 860 O O . ASP A 1 110 ? 8.141 -28.984 -5.727 1 98.75 110 ASP A O 1
ATOM 864 N N . VAL A 1 111 ? 6.066 -29.219 -6.496 1 98.88 111 VAL A N 1
ATOM 865 C CA . VAL A 1 111 ? 5.953 -27.812 -6.91 1 98.88 111 VAL A CA 1
ATOM 866 C C . VAL A 1 111 ? 4.512 -27.344 -6.734 1 98.88 111 VAL A C 1
ATOM 868 O O . VAL A 1 111 ? 3.568 -28.094 -7 1 98.88 111 VAL A O 1
ATOM 871 N N . ILE A 1 112 ? 4.367 -26.188 -6.215 1 98.75 112 ILE A N 1
ATOM 872 C CA . ILE A 1 112 ? 3.102 -25.469 -6.352 1 98.75 112 ILE A CA 1
ATOM 873 C C . ILE A 1 112 ? 3.105 -24.656 -7.641 1 98.75 112 ILE A C 1
ATOM 875 O O . ILE A 1 112 ? 3.766 -23.609 -7.723 1 98.75 112 ILE A O 1
ATOM 879 N N . ALA A 1 113 ? 2.393 -25.172 -8.586 1 98.69 113 ALA A N 1
ATOM 880 C CA . ALA A 1 113 ? 2.227 -24.5 -9.867 1 98.69 113 ALA A CA 1
ATOM 881 C C . ALA A 1 113 ? 0.979 -23.625 -9.867 1 98.69 113 ALA A C 1
ATOM 883 O O . ALA A 1 113 ? 0.032 -23.875 -10.609 1 98.69 113 ALA A O 1
ATOM 884 N N . TYR A 1 114 ? 1.025 -22.656 -9.102 1 97.38 114 TYR A N 1
ATOM 885 C CA . TYR A 1 114 ? 0.035 -21.609 -8.883 1 97.38 114 TYR A CA 1
ATOM 886 C C . TYR A 1 114 ? 0.706 -20.297 -8.484 1 97.38 114 TYR A C 1
ATOM 888 O O . TYR A 1 114 ? 1.776 -20.297 -7.871 1 97.38 114 TYR A O 1
ATOM 896 N N . GLY A 1 115 ? 0.095 -19.188 -8.906 1 96.88 115 GLY A N 1
ATOM 897 C CA . GLY A 1 115 ? 0.689 -17.906 -8.57 1 96.88 115 GLY A CA 1
ATOM 898 C C . GLY A 1 115 ? 0.76 -17.656 -7.074 1 96.88 115 GLY A C 1
ATOM 899 O O . GLY A 1 115 ? -0.268 -17.453 -6.422 1 96.88 115 GLY A O 1
ATOM 900 N N . ILE A 1 116 ? 1.972 -17.703 -6.516 1 97 116 ILE A N 1
ATOM 901 C CA . ILE A 1 116 ? 2.24 -17.359 -5.125 1 97 116 ILE A CA 1
ATOM 902 C C . ILE A 1 116 ? 2.828 -15.961 -5.047 1 97 116 ILE A C 1
ATOM 904 O O . ILE A 1 116 ? 3.768 -15.633 -5.773 1 97 116 ILE A O 1
ATOM 908 N N . LEU A 1 117 ? 2.258 -15.195 -4.152 1 96.69 117 LEU A N 1
ATOM 909 C CA . LEU A 1 117 ? 2.811 -13.867 -3.904 1 96.69 117 LEU A CA 1
ATOM 910 C C . LEU A 1 117 ? 4.258 -13.961 -3.428 1 96.69 117 LEU A C 1
ATOM 912 O O . LEU A 1 117 ? 4.559 -14.703 -2.486 1 96.69 117 LEU A O 1
ATOM 916 N N . ALA A 1 118 ? 5.117 -13.203 -4.082 1 97.38 118 ALA A N 1
ATOM 917 C CA . ALA A 1 118 ? 6.527 -13.227 -3.705 1 97.38 118 ALA A CA 1
ATOM 918 C C . ALA A 1 118 ? 6.824 -12.195 -2.627 1 97.38 118 ALA A C 1
ATOM 920 O O . ALA A 1 118 ? 7.609 -11.266 -2.848 1 97.38 118 ALA A O 1
ATOM 921 N N . THR A 1 119 ? 6.297 -12.383 -1.459 1 97.19 119 THR A N 1
ATOM 922 C CA . THR A 1 119 ? 6.562 -11.531 -0.308 1 97.19 119 THR A CA 1
ATOM 923 C C . THR A 1 119 ? 7.754 -12.047 0.487 1 97.19 119 THR A C 1
ATOM 925 O O . THR A 1 119 ? 8.195 -13.188 0.289 1 97.19 119 THR A O 1
ATOM 928 N N . SER A 1 120 ? 8.297 -11.148 1.387 1 96.81 120 SER A N 1
ATOM 929 C CA . SER A 1 120 ? 9.398 -11.578 2.238 1 96.81 120 SER A CA 1
ATOM 930 C C . SER A 1 120 ? 9 -12.781 3.09 1 96.81 120 SER A C 1
ATOM 932 O O . SER A 1 120 ? 9.789 -13.711 3.266 1 96.81 120 SER A O 1
ATOM 934 N N . GLU A 1 121 ? 7.777 -12.766 3.553 1 94.69 121 GLU A N 1
ATOM 935 C CA . GLU A 1 121 ? 7.293 -13.852 4.395 1 94.69 121 GLU A CA 1
ATOM 936 C C . GLU A 1 121 ? 7.293 -15.18 3.637 1 94.69 121 GLU A C 1
ATOM 938 O O . GLU A 1 121 ? 7.793 -16.188 4.141 1 94.69 121 GLU A O 1
ATOM 943 N N . LEU A 1 122 ? 6.766 -15.203 2.453 1 96.12 122 LEU A N 1
ATOM 944 C CA . LEU A 1 122 ? 6.648 -16.453 1.705 1 96.12 122 LEU A CA 1
ATOM 945 C C . LEU A 1 122 ? 8.008 -16.891 1.167 1 96.12 122 LEU A C 1
ATOM 947 O O . LEU A 1 122 ? 8.273 -18.094 1.046 1 96.12 122 LEU A O 1
ATOM 951 N N . LYS A 1 123 ? 8.906 -15.953 0.948 1 96.81 123 LYS A N 1
ATOM 952 C CA . LYS A 1 123 ? 10.266 -16.297 0.541 1 96.81 123 LYS A CA 1
ATOM 953 C C . LYS A 1 123 ? 11.039 -16.938 1.686 1 96.81 123 LYS A C 1
ATOM 955 O O . LYS A 1 123 ? 11.984 -17.703 1.453 1 96.81 123 LYS A O 1
ATOM 960 N N . ASP A 1 124 ? 10.648 -16.609 2.871 1 95.06 124 ASP A N 1
ATOM 961 C CA . ASP A 1 124 ? 11.289 -17.219 4.031 1 95.06 124 ASP A CA 1
ATOM 962 C C . ASP A 1 124 ? 10.859 -18.688 4.18 1 95.06 124 ASP A C 1
ATOM 964 O O . ASP A 1 124 ? 11.633 -19.516 4.676 1 95.06 124 ASP A O 1
ATOM 968 N N . SER A 1 125 ? 9.703 -18.984 3.617 1 94.25 125 SER A N 1
ATOM 969 C CA . SER A 1 125 ? 9.133 -20.312 3.846 1 94.25 125 SER A CA 1
ATOM 970 C C . SER A 1 125 ? 9.336 -21.219 2.637 1 94.25 125 SER A C 1
ATOM 972 O O . SER A 1 125 ? 9.336 -22.438 2.766 1 94.25 125 SER A O 1
ATOM 974 N N . LEU A 1 126 ? 9.5 -20.609 1.514 1 97.69 126 LEU A N 1
ATOM 975 C CA . LEU A 1 126 ? 9.57 -21.328 0.243 1 97.69 126 LEU A CA 1
ATOM 976 C C . LEU A 1 126 ? 10.734 -20.812 -0.603 1 97.69 126 LEU A C 1
ATOM 978 O O . LEU A 1 126 ? 11.258 -19.734 -0.356 1 97.69 126 LEU A O 1
ATOM 982 N N . LEU A 1 127 ? 11.172 -21.688 -1.521 1 98.62 127 LEU A N 1
ATOM 983 C CA . LEU A 1 127 ? 11.891 -21.172 -2.682 1 98.62 127 LEU A CA 1
ATOM 984 C C . LEU A 1 127 ? 10.93 -20.828 -3.811 1 98.62 127 LEU A C 1
ATOM 986 O O . LEU A 1 127 ? 10.094 -21.656 -4.203 1 98.62 127 LEU A O 1
ATOM 990 N N . LEU A 1 128 ? 11.016 -19.641 -4.289 1 98.81 128 LEU A N 1
ATOM 991 C CA . LEU A 1 128 ? 10.125 -19.172 -5.348 1 98.81 128 LEU A CA 1
ATOM 992 C C . LEU A 1 128 ? 10.875 -19.031 -6.668 1 98.81 128 LEU A C 1
ATOM 994 O O . LEU A 1 128 ? 12.031 -18.609 -6.695 1 98.81 128 LEU A O 1
ATOM 998 N N . THR A 1 129 ? 10.227 -19.391 -7.723 1 98.88 129 THR A N 1
ATOM 999 C CA . THR A 1 129 ? 10.805 -19.172 -9.047 1 98.88 129 THR A CA 1
ATOM 1000 C C . THR A 1 129 ? 10.93 -17.672 -9.344 1 98.88 129 THR A C 1
ATOM 1002 O O . THR A 1 129 ? 10.383 -16.844 -8.609 1 98.88 129 THR A O 1
ATOM 1005 N N . SER A 1 130 ? 11.664 -17.422 -10.438 1 98.44 130 SER A N 1
ATOM 1006 C CA . SER A 1 130 ? 11.531 -16.094 -11 1 98.44 130 SER A CA 1
ATOM 1007 C C . SER A 1 130 ? 10.078 -15.742 -11.273 1 98.44 130 SER A C 1
ATOM 1009 O O . SER A 1 130 ? 9.25 -16.641 -11.477 1 98.44 130 SER A O 1
ATOM 1011 N N . PRO A 1 131 ? 9.75 -14.508 -11.172 1 98.31 131 PRO A N 1
ATOM 1012 C CA . PRO A 1 131 ? 8.344 -14.125 -11.359 1 98.31 131 PRO A CA 1
ATOM 1013 C C . PRO A 1 131 ? 7.758 -14.656 -12.664 1 98.31 131 PRO A C 1
ATOM 1015 O O . PRO A 1 131 ? 8.43 -14.633 -13.703 1 98.31 131 PRO A O 1
ATOM 1018 N N . ILE A 1 132 ? 6.562 -15.062 -12.539 1 98.5 132 ILE A N 1
ATOM 1019 C CA . ILE A 1 132 ? 5.883 -15.625 -13.703 1 98.5 132 ILE A CA 1
ATOM 1020 C C . ILE A 1 132 ? 4.867 -14.617 -14.234 1 98.5 132 ILE A C 1
ATOM 1022 O O . ILE A 1 132 ? 4.754 -14.422 -15.453 1 98.5 132 ILE A O 1
ATOM 1026 N N . VAL A 1 133 ? 4.152 -13.953 -13.359 1 97.75 133 VAL A N 1
ATOM 1027 C CA . VAL A 1 133 ? 3.191 -12.938 -13.789 1 97.75 133 VAL A CA 1
ATOM 1028 C C . VAL A 1 133 ? 3.205 -11.766 -12.805 1 97.75 133 VAL A C 1
ATOM 1030 O O . VAL A 1 133 ? 3.686 -11.906 -11.672 1 97.75 133 VAL A O 1
ATOM 1033 N N . LEU A 1 134 ? 2.773 -10.633 -13.312 1 97.69 134 LEU A N 1
ATOM 1034 C CA . LEU A 1 134 ? 2.432 -9.484 -12.484 1 97.69 134 LEU A CA 1
ATOM 1035 C C . LEU A 1 134 ? 0.938 -9.461 -12.18 1 97.69 134 LEU A C 1
ATOM 1037 O O . LEU A 1 134 ? 0.116 -9.734 -13.055 1 97.69 134 LEU A O 1
ATOM 1041 N N . ASN A 1 135 ? 0.662 -9.266 -11.008 1 97.69 135 ASN A N 1
ATOM 1042 C CA . ASN A 1 135 ? -0.718 -9.219 -10.531 1 97.69 135 ASN A CA 1
ATOM 1043 C C . ASN A 1 135 ? -0.859 -8.336 -9.297 1 97.69 135 ASN A C 1
ATOM 1045 O O . ASN A 1 135 ? 0.095 -7.668 -8.891 1 97.69 135 ASN A O 1
ATOM 1049 N N . ARG A 1 136 ? -2.086 -8.227 -8.742 1 97.88 136 ARG A N 1
ATOM 1050 C CA . ARG A 1 136 ? -2.344 -7.508 -7.5 1 97.88 136 ARG A CA 1
ATOM 1051 C C . ARG A 1 136 ? -3.646 -7.973 -6.859 1 97.88 136 ARG A C 1
ATOM 1053 O O . ARG A 1 136 ? -4.422 -8.703 -7.477 1 97.88 136 ARG A O 1
ATOM 1060 N N . GLN A 1 137 ? -3.805 -7.613 -5.605 1 98.5 137 GLN A N 1
ATOM 1061 C CA . GLN A 1 137 ? -5.051 -7.859 -4.891 1 98.5 137 GLN A CA 1
ATOM 1062 C C . GLN A 1 137 ? -6.039 -6.711 -5.09 1 98.5 137 GLN A C 1
ATOM 1064 O O . GLN A 1 137 ? -5.648 -5.539 -5.059 1 98.5 137 GLN A O 1
ATOM 1069 N N . VAL A 1 138 ? -7.301 -7.059 -5.336 1 98.81 138 VAL A N 1
ATOM 1070 C CA . VAL A 1 138 ? -8.32 -6.035 -5.555 1 98.81 138 VAL A CA 1
ATOM 1071 C C . VAL A 1 138 ? -9.539 -6.328 -4.691 1 98.81 138 VAL A C 1
ATOM 1073 O O . VAL A 1 138 ? -9.75 -7.465 -4.262 1 98.81 138 VAL A O 1
ATOM 1076 N N . LEU A 1 139 ? -10.266 -5.328 -4.398 1 98.94 139 LEU A N 1
ATOM 1077 C CA . LEU A 1 139 ? -11.586 -5.441 -3.797 1 98.94 139 LEU A CA 1
ATOM 1078 C C . LEU A 1 139 ? -12.633 -5.82 -4.844 1 98.94 139 LEU A C 1
ATOM 1080 O O . LEU A 1 139 ? -12.68 -5.223 -5.922 1 98.94 139 LEU A O 1
ATOM 1084 N N . VAL A 1 140 ? -13.375 -6.855 -4.598 1 98.94 140 VAL A N 1
ATOM 1085 C CA . VAL A 1 140 ? -14.555 -7.18 -5.387 1 98.94 140 VAL A CA 1
ATOM 1086 C C . VAL A 1 140 ? -15.812 -6.691 -4.66 1 98.94 140 VAL A C 1
ATOM 1088 O O . VAL A 1 140 ? -16.031 -7.023 -3.496 1 98.94 140 VAL A O 1
ATOM 1091 N N . GLN A 1 141 ? -16.562 -5.883 -5.297 1 98.88 141 GLN A N 1
ATOM 1092 C CA . GLN A 1 141 ? -17.812 -5.355 -4.781 1 98.88 141 GLN A CA 1
ATOM 1093 C C . GLN A 1 141 ? -18.859 -5.258 -5.887 1 98.88 141 GLN A C 1
ATOM 1095 O O . GLN A 1 141 ? -18.578 -5.562 -7.047 1 98.88 141 GLN A O 1
ATOM 1100 N N . ARG A 1 142 ? -20.078 -4.969 -5.523 1 98.62 142 ARG A N 1
ATOM 1101 C CA . ARG A 1 142 ? -21.109 -4.766 -6.539 1 98.62 142 ARG A CA 1
ATOM 1102 C C . ARG A 1 142 ? -21.062 -3.338 -7.078 1 98.62 142 ARG A C 1
ATOM 1104 O O . ARG A 1 142 ? -20.828 -2.391 -6.324 1 98.62 142 ARG A O 1
ATOM 1111 N N . LYS A 1 143 ? -21.281 -3.189 -8.344 1 97.56 143 LYS A N 1
ATOM 1112 C CA . LYS A 1 143 ? -21.422 -1.862 -8.938 1 97.56 143 LYS A CA 1
ATOM 1113 C C . LYS A 1 143 ? -22.594 -1.109 -8.336 1 97.56 143 LYS A C 1
ATOM 1115 O O . LYS A 1 143 ? -23.547 -1.723 -7.852 1 97.56 143 LYS A O 1
ATOM 1120 N N . THR A 1 144 ? -22.391 0.17 -8.297 1 92.56 144 THR A N 1
ATOM 1121 C CA . THR A 1 144 ? -23.469 1.008 -7.805 1 92.56 144 THR A CA 1
ATOM 1122 C C . THR A 1 144 ? -23.984 1.935 -8.898 1 92.56 144 THR A C 1
ATOM 1124 O O . THR A 1 144 ? -23.234 2.307 -9.805 1 92.56 144 THR A O 1
ATOM 1127 N N . ASP A 1 145 ? -25.328 2.258 -8.781 1 86.75 145 ASP A N 1
ATOM 1128 C CA . ASP A 1 145 ? -25.938 3.23 -9.688 1 86.75 145 ASP A CA 1
ATOM 1129 C C . ASP A 1 145 ? -26.156 4.57 -8.984 1 86.75 145 ASP A C 1
ATOM 1131 O O . ASP A 1 145 ? -26.766 5.477 -9.547 1 86.75 145 ASP A O 1
ATOM 1135 N N . SER A 1 146 ? -25.688 4.625 -7.742 1 88.88 146 SER A N 1
ATOM 1136 C CA . SER A 1 146 ? -25.906 5.84 -6.965 1 88.88 146 SER A CA 1
ATOM 1137 C C . SER A 1 146 ? -24.609 6.348 -6.344 1 88.88 146 SER A C 1
ATOM 1139 O O . SER A 1 146 ? -23.875 5.582 -5.715 1 88.88 146 SER A O 1
ATOM 1141 N N . PRO A 1 147 ? -24.406 7.605 -6.504 1 85.19 147 PRO A N 1
ATOM 1142 C CA . PRO A 1 147 ? -23.219 8.172 -5.848 1 85.19 147 PRO A CA 1
ATOM 1143 C C . PRO A 1 147 ? -23.328 8.164 -4.324 1 85.19 147 PRO A C 1
ATOM 1145 O O . PRO A 1 147 ? -22.312 8.266 -3.631 1 85.19 147 PRO A O 1
ATOM 1148 N N . ASP A 1 148 ? -24.531 7.957 -3.793 1 86.56 148 ASP A N 1
ATOM 1149 C CA . ASP A 1 148 ? -24.75 8.039 -2.354 1 86.56 148 ASP A CA 1
ATOM 1150 C C . ASP A 1 148 ? -24.812 6.648 -1.726 1 86.56 148 ASP A C 1
ATOM 1152 O O . ASP A 1 148 ? -25.188 6.504 -0.559 1 86.56 148 ASP A O 1
ATOM 1156 N N . ASP A 1 149 ? -24.406 5.684 -2.451 1 89.75 149 ASP A N 1
ATOM 1157 C CA . ASP A 1 149 ? -24.391 4.312 -1.948 1 89.75 149 ASP A CA 1
ATOM 1158 C C . ASP A 1 149 ? -23.312 4.129 -0.885 1 89.75 149 ASP A C 1
ATOM 1160 O O . ASP A 1 149 ? -22.109 4.129 -1.198 1 89.75 149 ASP A O 1
ATOM 1164 N N . SER A 1 150 ? -23.719 3.969 0.342 1 89.75 150 SER A N 1
ATOM 1165 C CA . SER A 1 150 ? -22.812 3.881 1.476 1 89.75 150 SER A CA 1
ATOM 1166 C C . SER A 1 150 ? -22.062 2.553 1.481 1 89.75 150 SER A C 1
ATOM 1168 O O . SER A 1 150 ? -21.062 2.396 2.197 1 89.75 150 SER A O 1
ATOM 1170 N N . LEU A 1 151 ? -22.531 1.65 0.716 1 94.56 151 LEU A N 1
ATOM 1171 C CA . LEU A 1 151 ? -21.875 0.347 0.671 1 94.56 151 LEU A CA 1
ATOM 1172 C C . LEU A 1 151 ? -20.75 0.341 -0.355 1 94.56 151 LEU A C 1
ATOM 1174 O O . LEU A 1 151 ? -19.828 -0.475 -0.268 1 94.56 151 LEU A O 1
ATOM 1178 N N . PHE A 1 152 ? -20.859 1.213 -1.309 1 97.81 152 PHE A N 1
ATOM 1179 C CA . PHE A 1 152 ? -19.859 1.206 -2.377 1 97.81 152 PHE A CA 1
ATOM 1180 C C . PHE A 1 152 ? -18.562 1.856 -1.915 1 97.81 152 PHE A C 1
ATOM 1182 O O . PHE A 1 152 ? -18.562 3.008 -1.475 1 97.81 152 PHE A O 1
ATOM 1189 N N . ILE A 1 153 ? -17.547 1.126 -1.97 1 98.25 153 ILE A N 1
ATOM 1190 C CA . ILE A 1 153 ? -16.203 1.571 -1.581 1 98.25 153 ILE A CA 1
ATOM 1191 C C . ILE A 1 153 ? -15.57 2.359 -2.725 1 98.25 153 ILE A C 1
ATOM 1193 O O . ILE A 1 153 ? -15.289 1.802 -3.789 1 98.25 153 ILE A O 1
ATOM 1197 N N . LYS A 1 154 ? -15.305 3.617 -2.559 1 96.25 154 LYS A N 1
ATOM 1198 C CA . LYS A 1 154 ? -14.758 4.477 -3.604 1 96.25 154 LYS A CA 1
ATOM 1199 C C . LYS A 1 154 ? -13.242 4.535 -3.527 1 96.25 154 LYS A C 1
ATOM 1201 O O . LYS A 1 154 ? -12.57 4.746 -4.539 1 96.25 154 LYS A O 1
ATOM 1206 N N . SER A 1 155 ? -12.727 4.453 -2.289 1 97.31 155 SER A N 1
ATOM 1207 C CA . SER A 1 155 ? -11.297 4.457 -2.033 1 97.31 155 SER A CA 1
ATOM 1208 C C . SER A 1 155 ? -10.938 3.582 -0.835 1 97.31 155 SER A C 1
ATOM 1210 O O . SER A 1 155 ? -11.828 3.131 -0.108 1 97.31 155 SER A O 1
ATOM 1212 N N . GLN A 1 156 ? -9.648 3.406 -0.645 1 98.56 156 GLN A N 1
ATOM 1213 C CA . GLN A 1 156 ? -9.188 2.57 0.457 1 98.56 156 GLN A CA 1
ATOM 1214 C C . GLN A 1 156 ? -9.641 3.127 1.802 1 98.56 156 GLN A C 1
ATOM 1216 O O . GLN A 1 156 ? -9.867 2.371 2.75 1 98.56 156 GLN A O 1
ATOM 1221 N N . LEU A 1 157 ? -9.836 4.391 1.86 1 98.38 157 LEU A N 1
ATOM 1222 C CA . LEU A 1 157 ? -10.25 5.035 3.102 1 98.38 157 LEU A CA 1
ATOM 1223 C C . LEU A 1 157 ? -11.656 4.59 3.5 1 98.38 157 LEU A C 1
ATOM 1225 O O . LEU A 1 157 ? -11.977 4.516 4.688 1 98.38 157 LEU A O 1
ATOM 1229 N N . ASP A 1 158 ? -12.492 4.191 2.551 1 98.06 158 ASP A N 1
ATOM 1230 C CA . ASP A 1 158 ? -13.867 3.762 2.779 1 98.06 158 ASP A CA 1
ATOM 1231 C C . ASP A 1 158 ? -13.906 2.342 3.342 1 98.06 158 ASP A C 1
ATOM 1233 O O . ASP A 1 158 ? -14.977 1.849 3.711 1 98.06 158 ASP A O 1
ATOM 1237 N N . LEU A 1 159 ? -12.773 1.692 3.516 1 98.81 159 LEU A N 1
ATOM 1238 C CA . LEU A 1 159 ? -12.719 0.317 4 1 98.81 159 LEU A CA 1
ATOM 1239 C C . LEU A 1 159 ? -12.836 0.272 5.52 1 98.81 159 LEU A C 1
ATOM 1241 O O . LEU A 1 159 ? -13.055 -0.796 6.098 1 98.81 159 LEU A O 1
ATOM 1245 N N . ALA A 1 160 ? -12.664 1.442 6.125 1 98.38 160 ALA A N 1
ATOM 1246 C CA . ALA A 1 160 ? -12.766 1.515 7.582 1 98.38 160 ALA A CA 1
ATOM 1247 C C . ALA A 1 160 ? -14.078 0.925 8.078 1 98.38 160 ALA A C 1
ATOM 1249 O O . ALA A 1 160 ? -15.156 1.296 7.59 1 98.38 160 ALA A O 1
ATOM 1250 N N . GLY A 1 161 ? -13.977 -0.057 8.953 1 98.31 161 GLY A N 1
ATOM 1251 C CA . GLY A 1 161 ? -15.148 -0.649 9.586 1 98.31 161 GLY A CA 1
ATOM 1252 C C . GLY A 1 161 ? -15.836 -1.684 8.711 1 98.31 161 GLY A C 1
ATOM 1253 O O . GLY A 1 161 ? -16.875 -2.223 9.086 1 98.31 161 GLY A O 1
ATOM 1254 N N . LYS A 1 162 ? -15.305 -1.945 7.523 1 98.81 162 LYS A N 1
ATOM 1255 C CA . LYS A 1 162 ? -15.898 -2.938 6.633 1 98.81 162 LYS A CA 1
ATOM 1256 C C . LYS A 1 162 ? -15.32 -4.324 6.891 1 98.81 162 LYS A C 1
ATOM 1258 O O . LYS A 1 162 ? -14.242 -4.457 7.465 1 98.81 162 LYS A O 1
ATOM 1263 N N . THR A 1 163 ? -16.047 -5.344 6.543 1 98.88 163 THR A N 1
ATOM 1264 C CA . THR A 1 163 ? -15.602 -6.73 6.625 1 98.88 163 THR A CA 1
ATOM 1265 C C . THR A 1 163 ? -15.266 -7.273 5.238 1 98.88 163 THR A C 1
ATOM 1267 O O . THR A 1 163 ? -16.141 -7.344 4.367 1 98.88 163 THR A O 1
ATOM 1270 N N . LEU A 1 164 ? -14.062 -7.602 5.043 1 98.94 164 LEU A N 1
ATOM 1271 C CA . LEU A 1 164 ? -13.594 -8.188 3.793 1 98.94 164 LEU A CA 1
ATOM 1272 C C . LEU A 1 164 ? -13.492 -9.703 3.908 1 98.94 164 LEU A C 1
ATOM 1274 O O . LEU A 1 164 ? -12.891 -10.219 4.852 1 98.94 164 LEU A O 1
ATOM 1278 N N . ASN A 1 165 ? -14.125 -10.383 2.961 1 98.94 165 ASN A N 1
ATOM 1279 C CA . ASN A 1 165 ? -14.055 -11.844 2.914 1 98.94 165 ASN A CA 1
ATOM 1280 C C . ASN A 1 165 ? -12.883 -12.32 2.061 1 98.94 165 ASN A C 1
ATOM 1282 O O . ASN A 1 165 ? -12.695 -11.844 0.94 1 98.94 165 ASN A O 1
ATOM 1286 N N . VAL A 1 166 ? -12.109 -13.219 2.631 1 98.31 166 VAL A N 1
ATOM 1287 C CA . VAL A 1 166 ? -10.961 -13.789 1.932 1 98.31 166 VAL A CA 1
ATOM 1288 C C . VAL A 1 166 ? -10.953 -15.305 2.115 1 98.31 166 VAL A C 1
ATOM 1290 O O . VAL A 1 166 ? -11.57 -15.828 3.043 1 98.31 166 VAL A O 1
ATOM 1293 N N . VAL A 1 167 ? -10.281 -15.945 1.137 1 96.25 167 VAL A N 1
ATOM 1294 C CA . VAL A 1 167 ? -10.055 -17.375 1.319 1 96.25 167 VAL A CA 1
ATOM 1295 C C . VAL A 1 167 ? -9.203 -17.609 2.564 1 96.25 167 VAL A C 1
ATOM 1297 O O . VAL A 1 167 ? -8.234 -16.875 2.811 1 96.25 167 VAL A O 1
ATOM 1300 N N . GLU A 1 168 ? -9.547 -18.609 3.311 1 96.56 168 GLU A N 1
ATOM 1301 C CA . GLU A 1 168 ? -8.805 -18.922 4.523 1 96.56 168 GLU A CA 1
ATOM 1302 C C . GLU A 1 168 ? -7.312 -19.078 4.227 1 96.56 168 GLU A C 1
ATOM 1304 O O . GLU A 1 168 ? -6.934 -19.766 3.271 1 96.56 168 GLU A O 1
ATOM 1309 N N . GLY A 1 169 ? -6.473 -18.453 5 1 92.56 169 GLY A N 1
ATOM 1310 C CA . GLY A 1 169 ? -5.031 -18.562 4.871 1 92.56 169 GLY A CA 1
ATOM 1311 C C . GLY A 1 169 ? -4.465 -17.719 3.746 1 92.56 169 GLY A C 1
ATOM 1312 O O . GLY A 1 169 ? -3.281 -17.828 3.42 1 92.56 169 GLY A O 1
ATOM 1313 N N . SER A 1 170 ? -5.25 -16.875 3.188 1 92.81 170 SER A N 1
ATOM 1314 C CA . SER A 1 170 ? -4.828 -16.031 2.064 1 92.81 170 SER A CA 1
ATOM 1315 C C . SER A 1 170 ? -3.678 -15.117 2.461 1 92.81 170 SER A C 1
ATOM 1317 O O . SER A 1 170 ? -3.684 -14.539 3.551 1 92.81 170 SER A O 1
ATOM 1319 N N . PRO A 1 171 ? -2.727 -14.977 1.558 1 88.81 171 PRO A N 1
ATOM 1320 C CA . PRO A 1 171 ? -1.637 -14.031 1.821 1 88.81 171 PRO A CA 1
ATOM 1321 C C . PRO A 1 171 ? -2.111 -12.578 1.87 1 88.81 171 PRO A C 1
ATOM 1323 O O . PRO A 1 171 ? -1.389 -11.703 2.352 1 88.81 171 PRO A O 1
ATOM 1326 N N . SER A 1 172 ? -3.311 -12.273 1.411 1 95.06 172 SER A N 1
ATOM 1327 C CA . SER A 1 172 ? -3.84 -10.914 1.415 1 95.06 172 SER A CA 1
ATOM 1328 C C . SER A 1 172 ? -4.141 -10.438 2.834 1 95.06 172 SER A C 1
ATOM 1330 O O . SER A 1 172 ? -4.332 -9.242 3.068 1 95.06 172 SER A O 1
ATOM 1332 N N . ILE A 1 173 ? -4.195 -11.359 3.76 1 97.38 173 ILE A N 1
ATOM 1333 C CA . ILE A 1 173 ? -4.59 -11.055 5.133 1 97.38 173 ILE A CA 1
ATOM 1334 C C . ILE A 1 173 ? -3.619 -10.039 5.73 1 97.38 173 ILE A C 1
ATOM 1336 O O . ILE A 1 173 ? -4.039 -9.016 6.281 1 97.38 173 ILE A O 1
ATOM 1340 N N . LEU A 1 174 ? -2.348 -10.289 5.605 1 96.75 174 LEU A N 1
ATOM 1341 C CA . LEU A 1 174 ? -1.362 -9.359 6.152 1 96.75 174 LEU A CA 1
ATOM 1342 C C . LEU A 1 174 ? -1.464 -7.996 5.477 1 96.75 174 LEU A C 1
ATOM 1344 O O . LEU A 1 174 ? -1.358 -6.961 6.141 1 96.75 174 LEU A O 1
ATOM 1348 N N . ARG A 1 175 ? -1.689 -7.988 4.188 1 98 175 ARG A N 1
ATOM 1349 C CA . ARG A 1 175 ? -1.834 -6.738 3.451 1 98 175 ARG A CA 1
ATOM 1350 C C . ARG A 1 175 ? -3.029 -5.938 3.959 1 98 175 ARG A C 1
ATOM 1352 O O . ARG A 1 175 ? -2.938 -4.723 4.145 1 98 175 ARG A O 1
ATOM 1359 N N . ILE A 1 176 ? -4.141 -6.637 4.211 1 98.81 176 ILE A N 1
ATOM 1360 C CA . ILE A 1 176 ? -5.355 -5.973 4.676 1 98.81 176 ILE A CA 1
ATOM 1361 C C . ILE A 1 176 ? -5.125 -5.395 6.07 1 98.81 176 ILE A C 1
ATOM 1363 O O . ILE A 1 176 ? -5.539 -4.27 6.355 1 98.81 176 ILE A O 1
ATOM 1367 N N . ARG A 1 177 ? -4.449 -6.125 6.914 1 98.31 177 ARG A N 1
ATOM 1368 C CA . ARG A 1 177 ? -4.145 -5.637 8.258 1 98.31 177 ARG A CA 1
ATOM 1369 C C . ARG A 1 177 ? -3.264 -4.391 8.195 1 98.31 177 ARG A C 1
ATOM 1371 O O . ARG A 1 177 ? -3.535 -3.4 8.875 1 98.31 177 ARG A O 1
ATOM 1378 N N . ASN A 1 178 ? -2.219 -4.465 7.379 1 97.94 178 ASN A N 1
ATOM 1379 C CA . ASN A 1 178 ? -1.35 -3.303 7.223 1 97.94 178 ASN A CA 1
ATOM 1380 C C . ASN A 1 178 ? -2.111 -2.104 6.664 1 97.94 178 ASN A C 1
ATOM 1382 O O . ASN A 1 178 ? -1.864 -0.964 7.062 1 97.94 178 ASN A O 1
ATOM 1386 N N . LEU A 1 179 ? -2.963 -2.414 5.754 1 98.62 179 LEU A N 1
ATOM 1387 C CA . LEU A 1 179 ? -3.777 -1.353 5.172 1 98.62 179 LEU A CA 1
ATOM 1388 C C . LEU A 1 179 ? -4.652 -0.696 6.234 1 98.62 179 LEU A C 1
ATOM 1390 O O . LEU A 1 179 ? -4.801 0.528 6.254 1 98.62 179 LEU A O 1
ATOM 1394 N N . GLY A 1 180 ? -5.262 -1.511 7.113 1 98.56 180 GLY A N 1
ATOM 1395 C CA . GLY A 1 180 ? -6 -0.956 8.234 1 98.56 180 GLY A CA 1
ATOM 1396 C C . GLY A 1 180 ? -5.172 -0.008 9.086 1 98.56 180 GLY A C 1
ATOM 1397 O O . GLY A 1 180 ? -5.629 1.079 9.438 1 98.56 180 GLY A O 1
ATOM 1398 N N . ASN A 1 181 ? -3.943 -0.382 9.344 1 97.94 181 ASN A N 1
ATOM 1399 C CA . ASN A 1 181 ? -3.033 0.475 10.094 1 97.94 181 ASN A CA 1
ATOM 1400 C C . ASN A 1 181 ? -2.727 1.766 9.344 1 97.94 181 ASN A C 1
ATOM 1402 O O . ASN A 1 181 ? -2.65 2.838 9.945 1 97.94 181 ASN A O 1
ATOM 1406 N N . GLU A 1 182 ? -2.559 1.687 8.078 1 97.75 182 GLU A N 1
ATOM 1407 C CA . GLU A 1 182 ? -2.213 2.826 7.238 1 97.75 182 GLU A CA 1
ATOM 1408 C C . GLU A 1 182 ? -3.338 3.857 7.211 1 97.75 182 GLU A C 1
ATOM 1410 O O . GLU A 1 182 ? -3.084 5.062 7.141 1 97.75 182 GLU A O 1
ATOM 1415 N N . ILE A 1 183 ? -4.578 3.32 7.277 1 97.75 183 ILE A N 1
ATOM 1416 C CA . ILE A 1 183 ? -5.68 4.27 7.184 1 97.75 183 ILE A CA 1
ATOM 1417 C C . ILE A 1 183 ? -6.168 4.633 8.586 1 97.75 183 ILE A C 1
ATOM 1419 O O . ILE A 1 183 ? -7.145 5.375 8.734 1 97.75 183 ILE A O 1
ATOM 1423 N N . GLY A 1 184 ? -5.555 4.07 9.617 1 96.88 184 GLY A N 1
ATOM 1424 C CA . GLY A 1 184 ? -5.801 4.43 11.008 1 96.88 184 GLY A CA 1
ATOM 1425 C C . GLY A 1 184 ? -7.145 3.938 11.516 1 96.88 184 GLY A C 1
ATOM 1426 O O . GLY A 1 184 ? -7.766 4.582 12.367 1 96.88 184 GLY A O 1
ATOM 1427 N N . ASP A 1 185 ? -7.633 2.885 10.945 1 97.69 185 ASP A N 1
ATOM 1428 C CA . ASP A 1 185 ? -8.922 2.32 11.344 1 97.69 185 ASP A CA 1
ATOM 1429 C C . ASP A 1 185 ? -8.953 0.813 11.102 1 97.69 185 ASP A C 1
ATOM 1431 O O . ASP A 1 185 ? -8.086 0.27 10.414 1 97.69 185 ASP A O 1
ATOM 1435 N N . THR A 1 186 ? -9.953 0.112 11.672 1 97.88 186 THR A N 1
ATOM 1436 C CA . THR A 1 186 ? -10.031 -1.341 11.57 1 97.88 186 THR A CA 1
ATOM 1437 C C . THR A 1 186 ? -10.719 -1.752 10.266 1 97.88 186 THR A C 1
ATOM 1439 O O . THR A 1 186 ? -11.758 -1.194 9.898 1 97.88 186 THR A O 1
ATOM 1442 N N . ILE A 1 187 ? -10.086 -2.582 9.508 1 98.88 187 ILE A N 1
ATOM 1443 C CA . ILE A 1 187 ? -10.711 -3.385 8.461 1 98.88 187 ILE A CA 1
ATOM 1444 C C . ILE A 1 187 ? -10.93 -4.809 8.969 1 98.88 187 ILE A C 1
ATOM 1446 O O . ILE A 1 187 ? -9.977 -5.5 9.328 1 98.88 187 ILE A O 1
ATOM 1450 N N . TYR A 1 188 ? -12.148 -5.203 9.023 1 98.88 188 TYR A N 1
ATOM 1451 C CA . TYR A 1 188 ? -12.422 -6.547 9.516 1 98.88 188 TYR A CA 1
ATOM 1452 C C . TYR A 1 188 ? -12.195 -7.586 8.422 1 98.88 188 TYR A C 1
ATOM 1454 O O . TYR A 1 188 ? -12.414 -7.309 7.238 1 98.88 188 TYR A O 1
ATOM 1462 N N . ILE A 1 189 ? -11.719 -8.766 8.844 1 98.81 189 ILE A N 1
ATOM 1463 C CA . ILE A 1 189 ? -11.43 -9.852 7.914 1 98.81 189 ILE A CA 1
ATOM 1464 C C . ILE A 1 189 ? -12.258 -11.078 8.289 1 98.81 189 ILE A C 1
ATOM 1466 O O . ILE A 1 189 ? -12.273 -11.492 9.453 1 98.81 189 ILE A O 1
ATOM 1470 N N . LYS A 1 190 ? -12.961 -11.586 7.359 1 98.75 190 LYS A N 1
ATOM 1471 C CA . LYS A 1 190 ? -13.594 -12.891 7.496 1 98.75 190 LYS A CA 1
ATOM 1472 C C . LYS A 1 190 ? -12.93 -13.922 6.594 1 98.75 190 LYS A C 1
ATOM 1474 O O . LYS A 1 190 ? -12.984 -13.812 5.367 1 98.75 190 LYS A O 1
ATOM 1479 N N . GLU A 1 191 ? -12.312 -14.898 7.184 1 98.06 191 GLU A N 1
ATOM 1480 C CA . GLU A 1 191 ? -11.711 -16.016 6.453 1 98.06 191 GLU A CA 1
ATOM 1481 C C . GLU A 1 191 ? -12.742 -17.094 6.148 1 98.06 191 GLU A C 1
ATOM 1483 O O . GLU A 1 191 ? -13.391 -17.609 7.059 1 98.06 191 GLU A O 1
ATOM 1488 N N . VAL A 1 192 ? -12.852 -17.391 4.859 1 96.81 192 VAL A N 1
ATOM 1489 C CA . VAL A 1 192 ? -13.82 -18.391 4.43 1 96.81 192 VAL A CA 1
ATOM 1490 C C . VAL A 1 192 ? -13.094 -19.672 4.039 1 96.81 192 VAL A C 1
ATOM 1492 O O . VAL A 1 192 ? -12.258 -19.672 3.139 1 96.81 192 VAL A O 1
ATOM 1495 N N . GLU A 1 193 ? -13.352 -20.797 4.602 1 91.19 193 GLU A N 1
ATOM 1496 C CA . GLU A 1 193 ? -12.617 -22.047 4.438 1 91.19 193 GLU A CA 1
ATOM 1497 C C . GLU A 1 193 ? -13.141 -22.844 3.242 1 91.19 193 GLU A C 1
ATOM 1499 O O . GLU A 1 193 ? -12.359 -23.422 2.484 1 91.19 193 GLU A O 1
ATOM 1504 N N . LYS A 1 194 ? -14.406 -22.828 2.967 1 85.12 194 LYS A N 1
ATOM 1505 C CA . LYS A 1 194 ? -15.031 -23.781 2.061 1 85.12 194 LYS A CA 1
ATOM 1506 C C . LYS A 1 194 ? -15.039 -23.266 0.627 1 85.12 194 LYS A C 1
ATOM 1508 O O . LYS A 1 194 ? -15.344 -24 -0.308 1 85.12 194 LYS A O 1
ATOM 1513 N N . TYR A 1 195 ? -14.633 -22.031 0.477 1 88.44 195 TYR A N 1
ATOM 1514 C CA . TYR A 1 195 ? -14.789 -21.422 -0.84 1 88.44 195 TYR A CA 1
ATOM 1515 C C . TYR A 1 195 ? -13.461 -20.891 -1.363 1 88.44 195 TYR A C 1
ATOM 1517 O O . TYR A 1 195 ? -12.602 -20.484 -0.583 1 88.44 195 TYR A O 1
ATOM 1525 N N . GLY A 1 196 ? -13.32 -21.016 -2.748 1 94.06 196 GLY A N 1
ATOM 1526 C CA . GLY A 1 196 ? -12.25 -20.297 -3.424 1 94.06 196 GLY A CA 1
ATOM 1527 C C . GLY A 1 196 ? -12.641 -18.875 -3.82 1 94.06 196 GLY A C 1
ATOM 1528 O O . GLY A 1 196 ? -13.742 -18.422 -3.502 1 94.06 196 GLY A O 1
ATOM 1529 N N . SER A 1 197 ? -11.75 -18.234 -4.477 1 96.69 197 SER A N 1
ATOM 1530 C CA . SER A 1 197 ? -11.938 -16.844 -4.859 1 96.69 197 SER A CA 1
ATOM 1531 C C . SER A 1 197 ? -13.164 -16.672 -5.762 1 96.69 197 SER A C 1
ATOM 1533 O O . SER A 1 197 ? -13.953 -15.75 -5.586 1 96.69 197 SER A O 1
ATOM 1535 N N . GLU A 1 198 ? -13.344 -17.594 -6.707 1 97.44 198 GLU A N 1
ATOM 1536 C CA . GLU A 1 198 ? -14.445 -17.453 -7.656 1 97.44 198 GLU A CA 1
ATOM 1537 C C . GLU A 1 198 ? -15.797 -17.594 -6.961 1 97.44 198 GLU A C 1
ATOM 1539 O O . GLU A 1 198 ? -16.75 -16.906 -7.312 1 97.44 198 GLU A O 1
ATOM 1544 N N . GLN A 1 199 ? -15.82 -18.484 -6.035 1 97.38 199 GLN A N 1
ATOM 1545 C CA . GLN A 1 199 ? -17.062 -18.625 -5.262 1 97.38 199 GLN A CA 1
ATOM 1546 C C . GLN A 1 199 ? -17.344 -17.375 -4.449 1 97.38 199 GLN A C 1
ATOM 1548 O O . GLN A 1 199 ? -18.484 -16.922 -4.363 1 97.38 199 GLN A O 1
ATOM 1553 N N . LEU A 1 200 ? -16.312 -16.797 -3.842 1 98.44 200 LEU A N 1
ATOM 1554 C CA . LEU A 1 200 ? -16.484 -15.562 -3.09 1 98.44 200 LEU A CA 1
ATOM 1555 C C . LEU A 1 200 ? -16.969 -14.438 -4 1 98.44 200 LEU A C 1
ATOM 1557 O O . LEU A 1 200 ? -17.844 -13.656 -3.617 1 98.44 200 LEU A O 1
ATOM 1561 N N . ILE A 1 201 ? -16.453 -14.352 -5.191 1 98.88 201 ILE A N 1
ATOM 1562 C CA . ILE A 1 201 ? -16.859 -13.344 -6.172 1 98.88 201 ILE A CA 1
ATOM 1563 C C . ILE A 1 201 ? -18.328 -13.523 -6.512 1 98.88 201 ILE A C 1
ATOM 1565 O O . ILE A 1 201 ? -19.078 -12.547 -6.57 1 98.88 201 ILE A O 1
ATOM 1569 N N . ALA A 1 202 ? -18.75 -14.781 -6.711 1 98.69 202 ALA A N 1
ATOM 1570 C CA . ALA A 1 202 ? -20.156 -15.07 -7.016 1 98.69 202 ALA A CA 1
ATOM 1571 C C . ALA A 1 202 ? -21.062 -14.641 -5.871 1 98.69 202 ALA A C 1
ATOM 1573 O O . ALA A 1 202 ? -22.141 -14.086 -6.102 1 98.69 202 ALA A O 1
ATOM 1574 N N . LEU A 1 203 ? -20.609 -14.922 -4.633 1 98.69 203 LEU A N 1
ATOM 1575 C CA . LEU A 1 203 ? -21.406 -14.516 -3.473 1 98.69 203 LEU A CA 1
ATOM 1576 C C . LEU A 1 203 ? -21.562 -13 -3.434 1 98.69 203 LEU A C 1
ATOM 1578 O O . LEU A 1 203 ? -22.641 -12.5 -3.082 1 98.69 203 LEU A O 1
ATOM 1582 N N . VAL A 1 204 ? -20.531 -12.242 -3.775 1 98.88 204 VAL A N 1
ATOM 1583 C CA . VAL A 1 204 ? -20.641 -10.789 -3.852 1 98.88 204 VAL A CA 1
ATOM 1584 C C . VAL A 1 204 ? -21.641 -10.406 -4.934 1 98.88 204 VAL A C 1
ATOM 1586 O O . VAL A 1 204 ? -22.547 -9.602 -4.691 1 98.88 204 VAL A O 1
ATOM 1589 N N . ALA A 1 205 ? -21.484 -11.008 -6.121 1 98.75 205 ALA A N 1
ATOM 1590 C CA . ALA A 1 205 ? -22.328 -10.68 -7.27 1 98.75 205 ALA A CA 1
ATOM 1591 C C . ALA A 1 205 ? -23.797 -10.883 -6.945 1 98.75 205 ALA A C 1
ATOM 1593 O O . ALA A 1 205 ? -24.656 -10.102 -7.379 1 98.75 205 ALA A O 1
ATOM 1594 N N . HIS A 1 206 ? -24.062 -11.898 -6.16 1 98.12 206 HIS A N 1
ATOM 1595 C CA . HIS A 1 206 ? -25.453 -12.266 -5.883 1 98.12 206 HIS A CA 1
ATOM 1596 C C . HIS A 1 206 ? -25.969 -11.578 -4.625 1 98.12 206 HIS A C 1
ATOM 1598 O O . HIS A 1 206 ? -27.141 -11.711 -4.273 1 98.12 206 HIS A O 1
ATOM 1604 N N . GLY A 1 207 ? -25.109 -10.922 -3.891 1 97.94 207 GLY A N 1
ATOM 1605 C CA . GLY A 1 207 ? -25.531 -10.102 -2.77 1 97.94 207 GLY A CA 1
ATOM 1606 C C . GLY A 1 207 ? -25.484 -10.836 -1.44 1 97.94 207 GLY A C 1
ATOM 1607 O O . GLY A 1 207 ? -25.984 -10.336 -0.43 1 97.94 207 GLY A O 1
ATOM 1608 N N . ASP A 1 208 ? -24.812 -12.008 -1.403 1 98.38 208 ASP A N 1
ATOM 1609 C CA . ASP A 1 208 ? -24.703 -12.781 -0.171 1 98.38 208 ASP A CA 1
ATOM 1610 C C . ASP A 1 208 ? -23.688 -12.156 0.775 1 98.38 208 ASP A C 1
ATOM 1612 O O . ASP A 1 208 ? -23.797 -12.273 1.996 1 98.38 208 ASP A O 1
ATOM 1616 N N . ILE A 1 209 ? -22.656 -11.547 0.265 1 98.62 209 ILE A N 1
ATOM 1617 C CA . ILE A 1 209 ? -21.656 -10.758 0.991 1 98.62 209 ILE A CA 1
ATOM 1618 C C . ILE A 1 209 ? -21.375 -9.461 0.233 1 98.62 209 ILE A C 1
ATOM 1620 O O . ILE A 1 209 ? -21.672 -9.359 -0.961 1 98.62 209 ILE A O 1
ATOM 1624 N N . ASP A 1 210 ? -20.844 -8.508 0.942 1 98.69 210 ASP A N 1
ATOM 1625 C CA . ASP A 1 210 ? -20.672 -7.195 0.329 1 98.69 210 ASP A CA 1
ATOM 1626 C C . ASP A 1 210 ? -19.312 -7.094 -0.369 1 98.69 210 ASP A C 1
ATOM 1628 O O . ASP A 1 210 ? -19.203 -6.496 -1.44 1 98.69 210 ASP A O 1
ATOM 1632 N N . TYR A 1 211 ? -18.297 -7.734 0.279 1 98.94 211 TYR A N 1
ATOM 1633 C CA . TYR A 1 211 ? -16.938 -7.5 -0.2 1 98.94 211 TYR A CA 1
ATOM 1634 C C . TYR A 1 211 ? -16.109 -8.781 -0.158 1 98.94 211 TYR A C 1
ATOM 1636 O O . TYR A 1 211 ? -16.219 -9.57 0.788 1 98.94 211 TYR A O 1
ATOM 1644 N N . ALA A 1 212 ? -15.281 -9.008 -1.157 1 98.94 212 ALA A N 1
ATOM 1645 C CA . ALA A 1 212 ? -14.234 -10.023 -1.174 1 98.94 212 ALA A CA 1
ATOM 1646 C C . ALA A 1 212 ? -12.922 -9.438 -1.689 1 98.94 212 ALA A C 1
ATOM 1648 O O . ALA A 1 212 ? -12.914 -8.406 -2.363 1 98.94 212 ALA A O 1
ATOM 1649 N N . VAL A 1 213 ? -11.82 -10.016 -1.297 1 98.88 213 VAL A N 1
ATOM 1650 C CA . VAL A 1 213 ? -10.508 -9.656 -1.821 1 98.88 213 VAL A CA 1
ATOM 1651 C C . VAL A 1 213 ? -9.883 -10.867 -2.512 1 98.88 213 VAL A C 1
ATOM 1653 O O . VAL A 1 213 ? -9.867 -11.969 -1.959 1 98.88 213 VAL A O 1
ATOM 1656 N N . CYS A 1 214 ? -9.445 -10.648 -3.713 1 97.94 214 CYS A N 1
ATOM 1657 C CA . CYS A 1 214 ? -8.75 -11.703 -4.445 1 97.94 214 CYS A CA 1
ATOM 1658 C C . CYS A 1 214 ? -7.82 -11.109 -5.496 1 97.94 214 CYS A C 1
ATOM 1660 O O . CYS A 1 214 ? -7.625 -9.898 -5.551 1 97.94 214 CYS A O 1
ATOM 1662 N N . GLU A 1 215 ? -7.172 -11.969 -6.211 1 97.69 215 GLU A N 1
ATOM 1663 C CA . GLU A 1 215 ? -6.277 -11.539 -7.281 1 97.69 215 GLU A CA 1
ATOM 1664 C C . GLU A 1 215 ? -7.051 -10.883 -8.422 1 97.69 215 GLU A C 1
ATOM 1666 O O . GLU A 1 215 ? -8.125 -11.359 -8.797 1 97.69 215 GLU A O 1
ATOM 1671 N N . GLU A 1 216 ? -6.488 -9.875 -8.977 1 98.25 216 GLU A N 1
ATOM 1672 C CA . GLU A 1 216 ? -7.133 -9.133 -10.055 1 98.25 216 GLU A CA 1
ATOM 1673 C C . GLU A 1 216 ? -7.43 -10.031 -11.25 1 98.25 216 GLU A C 1
ATOM 1675 O O . GLU A 1 216 ? -8.477 -9.906 -11.891 1 98.25 216 GLU A O 1
ATOM 1680 N N . SER A 1 217 ? -6.523 -10.93 -11.594 1 97.12 217 SER A N 1
ATOM 1681 C CA . SER A 1 217 ? -6.699 -11.781 -12.766 1 97.12 217 SER A CA 1
ATOM 1682 C C . SER A 1 217 ? -7.941 -12.656 -12.633 1 97.12 217 SER A C 1
ATOM 1684 O O . SER A 1 217 ? -8.703 -12.812 -13.586 1 97.12 217 SER A O 1
ATOM 1686 N N . ILE A 1 218 ? -8.148 -13.203 -11.453 1 97.19 218 ILE A N 1
ATOM 1687 C CA . ILE A 1 218 ? -9.312 -14.047 -11.211 1 97.19 218 ILE A CA 1
ATOM 1688 C C . ILE A 1 218 ? -10.578 -13.195 -11.25 1 97.19 218 ILE A C 1
ATOM 1690 O O . ILE A 1 218 ? -11.586 -13.586 -11.844 1 97.19 218 ILE A O 1
ATOM 1694 N N . ALA A 1 219 ? -10.547 -12.031 -10.609 1 98.56 219 ALA A N 1
ATOM 1695 C CA . ALA A 1 219 ? -11.695 -11.133 -10.594 1 98.56 219 ALA A CA 1
ATOM 1696 C C . ALA A 1 219 ? -12.055 -10.68 -12 1 98.56 219 ALA A C 1
ATOM 1698 O O . ALA A 1 219 ? -13.234 -10.625 -12.359 1 98.56 219 ALA A O 1
ATOM 1699 N N . ARG A 1 220 ? -11.078 -10.32 -12.781 1 97.88 220 ARG A N 1
ATOM 1700 C CA . ARG A 1 220 ? -11.305 -9.867 -14.148 1 97.88 220 ARG A CA 1
ATOM 1701 C C . ARG A 1 220 ? -11.93 -10.969 -15 1 97.88 220 ARG A C 1
ATOM 1703 O O . ARG A 1 220 ? -12.852 -10.711 -15.773 1 97.88 220 ARG A O 1
ATOM 1710 N N . ALA A 1 221 ? -11.406 -12.164 -14.852 1 96.38 221 ALA A N 1
ATOM 1711 C CA . ALA A 1 221 ? -11.984 -13.297 -15.57 1 96.38 221 ALA A CA 1
ATOM 1712 C C . ALA A 1 221 ? -13.453 -13.492 -15.188 1 96.38 221 ALA A C 1
ATOM 1714 O O . ALA A 1 221 ? -14.289 -13.773 -16.047 1 96.38 221 ALA A O 1
ATOM 1715 N N . ALA A 1 222 ? -13.75 -13.344 -13.938 1 97.31 222 ALA A N 1
ATOM 1716 C CA . ALA A 1 222 ? -15.109 -13.523 -13.445 1 97.31 222 ALA A CA 1
ATOM 1717 C C . ALA A 1 222 ? -16.016 -12.391 -13.93 1 97.31 222 ALA A C 1
ATOM 1719 O O . ALA A 1 222 ? -17.219 -12.602 -14.156 1 97.31 222 ALA A O 1
ATOM 1720 N N . ALA A 1 223 ? -15.508 -11.211 -14.062 1 96.75 223 ALA A N 1
ATOM 1721 C CA . ALA A 1 223 ? -16.281 -10.023 -14.398 1 96.75 223 ALA A CA 1
ATOM 1722 C C . ALA A 1 223 ? -16.938 -10.164 -15.773 1 96.75 223 ALA A C 1
ATOM 1724 O O . ALA A 1 223 ? -17.984 -9.562 -16.031 1 96.75 223 ALA A O 1
ATOM 1725 N N . ASP A 1 224 ? -16.344 -10.938 -16.594 1 92.38 224 ASP A N 1
ATOM 1726 C CA . ASP A 1 224 ? -16.922 -11.18 -17.922 1 92.38 224 ASP A CA 1
ATOM 1727 C C . ASP A 1 224 ? -18.297 -11.812 -17.812 1 92.38 224 ASP A C 1
ATOM 1729 O O . ASP A 1 224 ? -19.203 -11.484 -18.594 1 92.38 224 ASP A O 1
ATOM 1733 N N . SER A 1 225 ? -18.484 -12.648 -16.906 1 95.81 225 SER A N 1
ATOM 1734 C CA . SER A 1 225 ? -19.75 -13.352 -16.75 1 95.81 225 SER A CA 1
ATOM 1735 C C . SER A 1 225 ? -20.578 -12.727 -15.633 1 95.81 225 SER A C 1
ATOM 1737 O O . SER A 1 225 ? -21.75 -13.07 -15.461 1 95.81 225 SER A O 1
ATOM 1739 N N . LEU A 1 226 ? -20 -11.883 -14.875 1 98.25 226 LEU A N 1
ATOM 1740 C CA . LEU A 1 226 ? -20.656 -11.195 -13.773 1 98.25 226 LEU A CA 1
ATOM 1741 C C . LEU A 1 226 ? -20.516 -9.68 -13.906 1 98.25 226 LEU A C 1
ATOM 1743 O O . LEU A 1 226 ? -19.812 -9.047 -13.117 1 98.25 226 LEU A O 1
ATOM 1747 N N . PRO A 1 227 ? -21.281 -9.141 -14.852 1 96.88 227 PRO A N 1
ATOM 1748 C CA . PRO A 1 227 ? -21.078 -7.73 -15.195 1 96.88 227 PRO A CA 1
ATOM 1749 C C . PRO A 1 227 ? -21.453 -6.785 -14.047 1 96.88 227 PRO A C 1
ATOM 1751 O O . PRO A 1 227 ? -21.125 -5.598 -14.094 1 96.88 227 PRO A O 1
ATOM 1754 N N . GLN A 1 228 ? -22.047 -7.309 -13 1 97.94 228 GLN A N 1
ATOM 1755 C CA . GLN A 1 228 ? -22.5 -6.449 -11.914 1 97.94 228 GLN A CA 1
ATOM 1756 C C . GLN A 1 228 ? -21.391 -6.203 -10.906 1 97.94 228 GLN A C 1
ATOM 1758 O O . GLN A 1 228 ? -21.531 -5.371 -10.008 1 97.94 228 GLN A O 1
ATOM 1763 N N . ILE A 1 229 ? -20.234 -6.855 -11.008 1 98.56 229 ILE A N 1
ATOM 1764 C CA . ILE A 1 229 ? -19.203 -6.656 -10.008 1 98.56 229 ILE A CA 1
ATOM 1765 C C . ILE A 1 229 ? -18.266 -5.527 -10.453 1 98.56 229 ILE A C 1
ATOM 1767 O O . ILE A 1 229 ? -18.125 -5.273 -11.648 1 98.56 229 ILE A O 1
ATOM 1771 N N . ASP A 1 230 ? -17.734 -4.816 -9.5 1 98.69 230 ASP A N 1
ATOM 1772 C CA . ASP A 1 230 ? -16.688 -3.816 -9.641 1 98.69 230 ASP A CA 1
ATOM 1773 C C . ASP A 1 230 ? -15.383 -4.301 -9.008 1 98.69 230 ASP A C 1
ATOM 1775 O O . ASP A 1 230 ? -15.391 -4.848 -7.902 1 98.69 230 ASP A O 1
ATOM 1779 N N . ILE A 1 231 ? -14.266 -4.152 -9.727 1 98.69 231 ILE A N 1
ATOM 1780 C CA . ILE A 1 231 ? -12.984 -4.645 -9.227 1 98.69 231 ILE A CA 1
ATOM 1781 C C . ILE A 1 231 ? -11.938 -3.535 -9.305 1 98.69 231 ILE A C 1
ATOM 1783 O O . ILE A 1 231 ? -10.742 -3.809 -9.438 1 98.69 231 ILE A O 1
ATOM 1787 N N . ASN A 1 232 ? -12.312 -2.244 -9.25 1 98.19 232 ASN A N 1
ATOM 1788 C CA . ASN A 1 232 ? -11.445 -1.118 -9.578 1 98.19 232 ASN A CA 1
ATOM 1789 C C . ASN A 1 232 ? -10.711 -0.596 -8.352 1 98.19 232 ASN A C 1
ATOM 1791 O O . ASN A 1 232 ? -9.844 0.269 -8.461 1 98.19 232 ASN A O 1
ATOM 1795 N N . THR A 1 233 ? -11.023 -1.058 -7.145 1 98.62 233 THR A N 1
ATOM 1796 C CA . THR A 1 233 ? -10.352 -0.604 -5.934 1 98.62 233 THR A CA 1
ATOM 1797 C C . THR A 1 233 ? -9.219 -1.553 -5.559 1 98.62 233 THR A C 1
ATOM 1799 O O . THR A 1 233 ? -9.461 -2.695 -5.164 1 98.62 233 THR A O 1
ATOM 1802 N N . ALA A 1 234 ? -8.023 -1.053 -5.66 1 98.69 234 ALA A N 1
ATOM 1803 C CA . ALA A 1 234 ? -6.848 -1.854 -5.336 1 98.69 234 ALA A CA 1
ATOM 1804 C C . ALA A 1 234 ? -6.711 -2.039 -3.828 1 98.69 234 ALA A C 1
ATOM 1806 O O . ALA A 1 234 ? -6.969 -1.113 -3.057 1 98.69 234 ALA A O 1
ATOM 1807 N N . ILE A 1 235 ? -6.324 -3.201 -3.477 1 98.81 235 ILE A N 1
ATOM 1808 C CA . ILE A 1 235 ? -5.973 -3.496 -2.092 1 98.81 235 ILE A CA 1
ATOM 1809 C C . ILE A 1 235 ? -4.453 -3.463 -1.927 1 98.81 235 ILE A C 1
ATOM 1811 O O . ILE A 1 235 ? -3.947 -3.131 -0.853 1 98.81 235 ILE A O 1
ATOM 1815 N N . SER A 1 236 ? -3.729 -3.828 -2.973 1 98.62 236 SER A N 1
ATOM 1816 C CA . SER A 1 236 ? -2.271 -3.797 -3.006 1 98.62 236 SER A CA 1
ATOM 1817 C C . SER A 1 236 ? -1.76 -3.129 -4.277 1 98.62 236 SER A C 1
ATOM 1819 O O . SER A 1 236 ? -2.518 -2.936 -5.23 1 98.62 236 SER A O 1
ATOM 1821 N N . PHE A 1 237 ? -0.448 -2.725 -4.23 1 98.19 237 PHE A N 1
ATOM 1822 C CA . PHE A 1 237 ? 0.241 -2.414 -5.477 1 98.19 237 PHE A CA 1
ATOM 1823 C C . PHE A 1 237 ? 0.516 -3.684 -6.277 1 98.19 237 PHE A C 1
ATOM 1825 O O . PHE A 1 237 ? 0.23 -4.789 -5.812 1 98.19 237 PHE A O 1
ATOM 1832 N N . THR A 1 238 ? 0.969 -3.469 -7.512 1 98.25 238 THR A N 1
ATOM 1833 C CA . THR A 1 238 ? 1.368 -4.598 -8.352 1 98.25 238 THR A CA 1
ATOM 1834 C C . THR A 1 238 ? 2.521 -5.363 -7.707 1 98.25 238 THR A C 1
ATOM 1836 O O . THR A 1 238 ? 3.453 -4.758 -7.172 1 98.25 238 THR A O 1
ATOM 1839 N N . GLN A 1 239 ? 2.41 -6.711 -7.762 1 98.19 239 GLN A N 1
ATOM 1840 C CA . GLN A 1 239 ? 3.391 -7.574 -7.113 1 98.19 239 GLN A CA 1
ATOM 1841 C C . GLN A 1 239 ? 3.779 -8.742 -8.016 1 98.19 239 GLN A C 1
ATOM 1843 O O . GLN A 1 239 ? 3.094 -9.023 -9.008 1 98.19 239 GLN A O 1
ATOM 1848 N N . PHE A 1 240 ? 4.926 -9.367 -7.668 1 98.25 240 PHE A N 1
ATOM 1849 C CA . PHE A 1 240 ? 5.406 -10.555 -8.367 1 98.25 240 PHE A CA 1
ATOM 1850 C C . PHE A 1 240 ? 4.672 -11.805 -7.887 1 98.25 240 PHE A C 1
ATOM 1852 O O . PHE A 1 240 ? 4.457 -11.977 -6.688 1 98.25 240 PHE A O 1
ATOM 1859 N N . TYR A 1 241 ? 4.262 -12.641 -8.828 1 98.31 241 TYR A N 1
ATOM 1860 C CA . TYR A 1 241 ? 3.719 -13.961 -8.531 1 98.31 241 TYR A CA 1
ATOM 1861 C C . TYR A 1 241 ? 4.574 -15.055 -9.156 1 98.31 241 TYR A C 1
ATOM 1863 O O . TYR A 1 241 ? 4.945 -14.961 -10.336 1 98.31 241 TYR A O 1
ATOM 1871 N N . SER A 1 242 ? 4.906 -16.047 -8.367 1 98.75 242 SER A N 1
ATOM 1872 C CA . SER A 1 242 ? 5.84 -17.109 -8.734 1 98.75 242 SER A CA 1
ATOM 1873 C C . SER A 1 242 ? 5.297 -18.484 -8.344 1 98.75 242 SER A C 1
ATOM 1875 O O . SER A 1 242 ? 4.309 -18.578 -7.617 1 98.75 242 SER A O 1
ATOM 1877 N N . TRP A 1 243 ? 5.863 -19.547 -8.945 1 98.88 243 TRP A N 1
ATOM 1878 C CA . TRP A 1 243 ? 5.672 -20.891 -8.398 1 98.88 243 TRP A CA 1
ATOM 1879 C C . TRP A 1 243 ? 6.551 -21.109 -7.172 1 98.88 243 TRP A C 1
ATOM 1881 O O . TRP A 1 243 ? 7.469 -20.328 -6.91 1 98.88 243 TRP A O 1
ATOM 1891 N N . GLY A 1 244 ? 6.203 -22.078 -6.391 1 98.81 244 GLY A N 1
ATOM 1892 C CA . GLY A 1 244 ? 6.965 -22.375 -5.188 1 98.81 244 GLY A CA 1
ATOM 1893 C C . GLY A 1 244 ? 7.434 -23.812 -5.105 1 98.81 244 GLY A C 1
ATOM 1894 O O . GLY A 1 244 ? 6.711 -24.734 -5.504 1 98.81 244 GLY A O 1
ATOM 1895 N N . VAL A 1 245 ? 8.625 -24.047 -4.598 1 98.88 245 VAL A N 1
ATOM 1896 C CA . VAL A 1 245 ? 9.133 -25.375 -4.238 1 98.88 245 VAL A CA 1
ATOM 1897 C C . VAL A 1 245 ? 9.664 -25.344 -2.807 1 98.88 245 VAL A C 1
ATOM 1899 O O . VAL A 1 245 ? 9.727 -24.281 -2.178 1 98.88 245 VAL A O 1
ATOM 1902 N N . SER A 1 246 ? 9.922 -26.531 -2.301 1 98.44 246 SER A N 1
ATOM 1903 C CA . SER A 1 246 ? 10.461 -26.656 -0.952 1 98.44 246 SER A CA 1
ATOM 1904 C C . SER A 1 246 ? 11.844 -26 -0.85 1 98.44 246 SER A C 1
ATOM 1906 O O . SER A 1 246 ? 12.594 -25.984 -1.825 1 98.44 246 SER A O 1
ATOM 1908 N N . LYS A 1 247 ? 12.18 -25.531 0.347 1 97.69 247 LYS A N 1
ATOM 1909 C CA . LYS A 1 247 ? 13.523 -25.016 0.615 1 97.69 247 LYS A CA 1
ATOM 1910 C C . LYS A 1 247 ? 14.57 -26.109 0.433 1 97.69 247 LYS A C 1
ATOM 1912 O O . 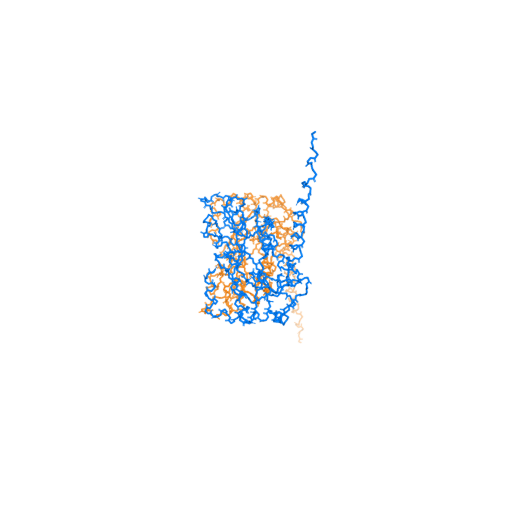LYS A 1 247 ? 15.758 -25.828 0.285 1 97.69 247 LYS A O 1
ATOM 1917 N N . GLN A 1 248 ? 14.188 -27.312 0.363 1 97.88 248 GLN A N 1
ATOM 1918 C CA . GLN A 1 248 ? 15.078 -28.453 0.224 1 97.88 248 GLN A CA 1
ATOM 1919 C C . GLN A 1 248 ? 15.195 -28.891 -1.234 1 97.88 248 GLN A C 1
ATOM 1921 O O . GLN A 1 248 ? 15.773 -29.938 -1.532 1 97.88 248 GLN A O 1
ATOM 1926 N N . SER A 1 249 ? 14.633 -28.125 -2.111 1 98.62 249 SER A N 1
ATOM 1927 C CA . SER A 1 249 ? 14.609 -28.531 -3.514 1 98.62 249 SER A CA 1
ATOM 1928 C C . SER A 1 249 ? 15.273 -27.484 -4.402 1 98.62 249 SER A C 1
ATOM 1930 O O . SER A 1 249 ? 14.695 -27.047 -5.402 1 98.62 249 SER A O 1
ATOM 1932 N N . PRO A 1 250 ? 16.578 -27.062 -4.082 1 98.69 250 PRO A N 1
ATOM 1933 C CA . PRO A 1 250 ? 17.219 -25.984 -4.82 1 98.69 250 PRO A CA 1
ATOM 1934 C C . PRO A 1 250 ? 17.516 -26.344 -6.27 1 98.69 250 PRO A C 1
ATOM 1936 O O . PRO A 1 250 ? 17.516 -25.469 -7.145 1 98.69 250 PRO A O 1
ATOM 1939 N N . VAL A 1 251 ? 17.766 -27.578 -6.559 1 98.88 251 VAL A N 1
ATOM 1940 C CA . VAL A 1 251 ? 18.109 -27.953 -7.926 1 98.88 251 VAL A CA 1
ATOM 1941 C C . VAL A 1 251 ? 16.844 -27.953 -8.789 1 98.88 251 VAL A C 1
ATOM 1943 O O . VAL A 1 251 ? 16.891 -27.578 -9.961 1 98.88 251 VAL A O 1
ATOM 1946 N N . LEU A 1 252 ? 15.711 -28.375 -8.227 1 98.88 252 LEU A N 1
ATOM 1947 C CA . LEU A 1 252 ? 14.445 -28.234 -8.93 1 98.88 252 LEU A CA 1
ATOM 1948 C C . LEU A 1 252 ? 14.164 -26.766 -9.258 1 98.88 252 LEU A C 1
ATOM 1950 O O . LEU A 1 252 ? 13.758 -26.453 -10.375 1 98.88 252 LEU A O 1
ATOM 1954 N N . LEU A 1 253 ? 14.406 -25.906 -8.289 1 98.94 253 LEU A N 1
ATOM 1955 C CA . LEU A 1 253 ? 14.211 -24.469 -8.531 1 98.94 253 LEU A CA 1
ATOM 1956 C C . LEU A 1 253 ? 15.07 -24 -9.703 1 98.94 253 LEU A C 1
ATOM 1958 O O . LEU A 1 253 ? 14.586 -23.281 -10.586 1 98.94 253 LEU A O 1
ATOM 1962 N N . ASP A 1 254 ? 16.312 -24.359 -9.672 1 98.88 254 ASP A N 1
ATOM 1963 C CA . ASP A 1 254 ? 17.219 -23.953 -10.727 1 98.88 254 ASP A CA 1
ATOM 1964 C C . ASP A 1 254 ? 16.734 -24.438 -12.094 1 98.88 254 ASP A C 1
ATOM 1966 O O . ASP A 1 254 ? 16.812 -23.703 -13.078 1 98.88 254 ASP A O 1
ATOM 1970 N N . SER A 1 255 ? 16.25 -25.688 -12.133 1 98.88 255 SER A N 1
ATOM 1971 C CA . SER A 1 255 ? 15.727 -26.25 -13.375 1 98.88 255 SER A CA 1
ATOM 1972 C C . SER A 1 255 ? 14.5 -25.484 -13.852 1 98.88 255 SER A C 1
ATOM 1974 O O . SER A 1 255 ? 14.383 -25.172 -15.039 1 98.88 255 SER A O 1
ATOM 1976 N N . LEU A 1 256 ? 13.633 -25.141 -12.945 1 98.94 256 LEU A N 1
ATOM 1977 C CA . LEU A 1 256 ? 12.445 -24.359 -13.273 1 98.94 256 LEU A CA 1
ATOM 1978 C C . LEU A 1 256 ? 12.828 -22.984 -13.789 1 98.94 256 LEU A C 1
ATOM 1980 O O . LEU A 1 256 ? 12.312 -22.531 -14.82 1 98.94 256 LEU A O 1
ATOM 1984 N N . ASN A 1 257 ? 13.711 -22.359 -13.141 1 98.94 257 ASN A N 1
ATOM 1985 C CA . ASN A 1 257 ? 14.109 -21 -13.508 1 98.94 257 ASN A CA 1
ATOM 1986 C C . ASN A 1 257 ? 14.805 -20.969 -14.867 1 98.94 257 ASN A C 1
ATOM 1988 O O . ASN A 1 257 ? 14.555 -20.062 -15.672 1 98.94 257 ASN A O 1
ATOM 1992 N N . THR A 1 258 ? 15.695 -21.891 -15.055 1 98.88 258 THR A N 1
ATOM 1993 C CA . THR A 1 258 ? 16.375 -21.969 -16.328 1 98.88 258 THR A CA 1
ATOM 1994 C C . THR A 1 258 ? 15.383 -22.188 -17.469 1 98.88 258 THR A C 1
ATOM 1996 O O . THR A 1 258 ? 15.461 -21.516 -18.5 1 98.88 258 THR A O 1
ATOM 1999 N N . TRP A 1 259 ? 14.492 -23.062 -17.234 1 98.88 259 TRP A N 1
ATOM 2000 C CA . TRP A 1 259 ? 13.461 -23.344 -18.234 1 98.88 259 TRP A CA 1
ATOM 2001 C C . TRP A 1 259 ? 12.57 -22.125 -18.453 1 98.88 259 TRP A C 1
ATOM 2003 O O . TRP A 1 259 ? 12.305 -21.75 -19.609 1 98.88 259 TRP A O 1
ATOM 2013 N N . LEU A 1 260 ? 12.086 -21.5 -17.375 1 98.88 260 LEU A N 1
ATOM 2014 C CA . LEU A 1 260 ? 11.211 -20.328 -17.469 1 98.88 260 LEU A CA 1
ATOM 2015 C C . LEU A 1 260 ? 11.875 -19.219 -18.281 1 98.88 260 LEU A C 1
ATOM 2017 O O . LEU A 1 260 ? 11.227 -18.594 -19.109 1 98.88 260 LEU A O 1
ATOM 2021 N N . LYS A 1 261 ? 13.117 -18.984 -18 1 98.62 261 LYS A N 1
ATOM 2022 C CA . LYS A 1 261 ? 13.867 -17.953 -18.703 1 98.62 261 LYS A CA 1
ATOM 2023 C C . LYS A 1 261 ? 13.844 -18.156 -20.203 1 98.62 261 LYS A C 1
ATOM 2025 O O . LYS A 1 261 ? 13.625 -17.219 -20.969 1 98.62 261 LYS A O 1
ATOM 2030 N N . ARG A 1 262 ? 14.023 -19.344 -20.641 1 98.38 262 ARG A N 1
ATOM 2031 C CA . ARG A 1 262 ? 14.031 -19.688 -22.062 1 98.38 262 ARG A CA 1
ATOM 2032 C C . ARG A 1 262 ? 12.617 -19.734 -22.625 1 98.38 262 ARG A C 1
ATOM 2034 O O . ARG A 1 262 ? 12.344 -19.156 -23.672 1 98.38 262 ARG A O 1
ATOM 2041 N N . PHE A 1 263 ? 11.75 -20.422 -21.938 1 98.69 263 PHE A N 1
ATOM 2042 C CA . PHE A 1 263 ? 10.406 -20.703 -22.422 1 98.69 263 PHE A CA 1
ATOM 2043 C C . PHE A 1 263 ? 9.625 -19.406 -22.625 1 98.69 263 PHE A C 1
ATOM 2045 O O . PHE A 1 263 ? 8.867 -19.266 -23.578 1 98.69 263 PHE A O 1
ATOM 2052 N N . LYS A 1 264 ? 9.828 -18.453 -21.75 1 98.38 264 LYS A N 1
ATOM 2053 C CA . LYS A 1 264 ? 9.094 -17.203 -21.781 1 98.38 264 LYS A CA 1
ATOM 2054 C C . LYS A 1 264 ? 9.438 -16.391 -23.016 1 98.38 264 LYS A C 1
ATOM 2056 O O . LYS A 1 264 ? 8.688 -15.477 -23.406 1 98.38 264 LYS A O 1
ATOM 2061 N N . LYS A 1 265 ? 10.492 -16.625 -23.656 1 97.81 265 LYS A N 1
ATOM 2062 C CA . LYS A 1 265 ? 10.914 -15.906 -24.859 1 97.81 265 LYS A CA 1
ATOM 2063 C C . LYS A 1 265 ? 10.297 -16.516 -26.109 1 97.81 265 LYS A C 1
ATOM 2065 O O . LYS A 1 265 ? 10.375 -15.93 -27.188 1 97.81 265 LYS A O 1
ATOM 2070 N N . GLY A 1 266 ? 9.703 -17.656 -25.938 1 98.06 266 GLY A N 1
ATOM 2071 C CA . GLY A 1 266 ? 9.234 -18.406 -27.094 1 98.06 266 GLY A CA 1
ATOM 2072 C C . GLY A 1 266 ? 7.793 -18.094 -27.453 1 98.06 266 GLY A C 1
ATOM 2073 O O . GLY A 1 266 ? 7.074 -17.469 -26.672 1 98.06 266 GLY A O 1
ATOM 2074 N N . LYS A 1 267 ? 7.379 -18.578 -28.594 1 98.12 267 LYS A N 1
ATOM 2075 C CA . LYS A 1 267 ? 6.039 -18.359 -29.141 1 98.12 267 LYS A CA 1
ATOM 2076 C C . LYS A 1 267 ? 4.988 -19.109 -28.328 1 98.12 267 LYS A C 1
ATOM 2078 O O . LYS A 1 267 ? 3.867 -18.625 -28.141 1 98.12 267 LYS A O 1
ATOM 2083 N N . GLU A 1 268 ? 5.367 -20.281 -27.891 1 98.31 268 GLU A N 1
ATOM 2084 C CA . GLU A 1 268 ? 4.41 -21.078 -27.141 1 98.31 268 GLU A CA 1
ATOM 2085 C C . GLU A 1 268 ? 3.971 -20.359 -25.859 1 98.31 268 GLU A C 1
ATOM 2087 O O . GLU A 1 268 ? 2.783 -20.344 -25.531 1 98.31 268 GLU A O 1
ATOM 2092 N N . TYR A 1 269 ? 4.891 -19.766 -25.203 1 98.44 269 TYR A N 1
ATOM 2093 C CA . TYR A 1 269 ? 4.543 -19.031 -24 1 98.44 269 TYR A CA 1
ATOM 2094 C C . TYR A 1 269 ? 3.6 -17.875 -24.312 1 98.44 269 TYR A C 1
ATOM 2096 O O . TYR A 1 269 ? 2.607 -17.656 -23.609 1 98.44 269 TYR A O 1
ATOM 2104 N N . ARG A 1 270 ? 3.9 -17.109 -25.266 1 98 270 ARG A N 1
ATOM 2105 C CA . ARG A 1 270 ? 3.092 -15.961 -25.656 1 98 270 ARG A CA 1
ATOM 2106 C C . ARG A 1 270 ? 1.655 -16.375 -25.953 1 98 270 ARG A C 1
ATOM 2108 O O . ARG A 1 270 ? 0.71 -15.688 -25.562 1 98 270 ARG A O 1
ATOM 2115 N N . LYS A 1 271 ? 1.55 -17.453 -26.625 1 98.12 271 LYS A N 1
ATOM 2116 C CA . LYS A 1 271 ? 0.222 -17.969 -26.953 1 98.12 271 LYS A CA 1
ATOM 2117 C C . LYS A 1 271 ? -0.548 -18.344 -25.688 1 98.12 271 LYS A C 1
ATOM 2119 O O . LYS A 1 271 ? -1.72 -18 -25.547 1 98.12 271 LYS A O 1
ATOM 2124 N N . ILE A 1 272 ? 0.148 -19.031 -24.781 1 98.12 272 ILE A N 1
ATOM 2125 C CA . ILE A 1 272 ? -0.49 -19.438 -23.531 1 98.12 272 ILE A CA 1
ATOM 2126 C C . ILE A 1 272 ? -0.87 -18.203 -22.719 1 98.12 272 ILE A C 1
ATOM 2128 O O . ILE A 1 272 ? -2.006 -18.094 -22.25 1 98.12 272 ILE A O 1
ATOM 2132 N N . TYR A 1 273 ? 0.042 -17.297 -22.578 1 97.62 273 TYR A N 1
ATOM 2133 C CA . TYR A 1 273 ? -0.166 -16.094 -21.766 1 97.62 273 TYR A CA 1
ATOM 2134 C C . TYR A 1 273 ? -1.35 -15.297 -22.281 1 97.62 273 TYR A C 1
ATOM 2136 O O . TYR A 1 273 ? -2.199 -14.852 -21.516 1 97.62 273 TYR A O 1
ATOM 2144 N N . LYS A 1 274 ? -1.498 -15.062 -23.562 1 96.75 274 LYS A N 1
ATOM 2145 C CA . LYS A 1 274 ? -2.541 -14.266 -24.203 1 96.75 274 LYS A CA 1
ATOM 2146 C C . LYS A 1 274 ? -3.924 -14.852 -23.938 1 96.75 274 LYS A C 1
ATOM 2148 O O . LYS A 1 274 ? -4.91 -14.117 -23.859 1 96.75 274 LYS A O 1
ATOM 2153 N N . ARG A 1 275 ? -3.982 -16.156 -23.766 1 95.69 275 ARG A N 1
ATOM 2154 C CA . ARG A 1 275 ? -5.27 -16.797 -23.547 1 95.69 275 ARG A CA 1
ATOM 2155 C C . ARG A 1 275 ? -5.828 -16.484 -22.172 1 95.69 275 ARG A C 1
ATOM 2157 O O . ARG A 1 275 ? -7.043 -16.484 -21.969 1 95.69 275 ARG A O 1
ATOM 2164 N N . TYR A 1 276 ? -4.945 -16.094 -21.266 1 95.75 276 TYR A N 1
ATOM 2165 C CA . TYR A 1 276 ? -5.41 -16.016 -19.891 1 95.75 276 TYR A CA 1
ATOM 2166 C C . TYR A 1 276 ? -5.188 -14.625 -19.312 1 95.75 276 TYR A C 1
ATOM 2168 O O . TYR A 1 276 ? -5.789 -14.258 -18.312 1 95.75 276 TYR A O 1
ATOM 2176 N N . TYR A 1 277 ? -4.273 -13.922 -19.953 1 92.25 277 TYR A N 1
ATOM 2177 C CA . TYR A 1 277 ? -3.936 -12.594 -19.453 1 92.25 277 TYR A CA 1
ATOM 2178 C C . TYR A 1 277 ? -3.979 -11.555 -20.562 1 92.25 277 TYR A C 1
ATOM 2180 O O . TYR A 1 277 ? -3.682 -11.859 -21.719 1 92.25 277 TYR A O 1
ATOM 2188 N N . MET B 1 1 ? 63.875 61.438 30.344 1 31.42 1 MET B N 1
ATOM 2189 C CA . MET B 1 1 ? 62.906 60.938 29.359 1 31.42 1 MET B CA 1
ATOM 2190 C C . MET B 1 1 ? 61.719 60.281 30.047 1 31.42 1 MET B C 1
ATOM 2192 O O . MET B 1 1 ? 61.906 59.344 30.844 1 31.42 1 MET B O 1
ATOM 2196 N N . PRO B 1 2 ? 60.438 60.938 30.219 1 36.94 2 PRO B N 1
ATOM 2197 C CA . PRO B 1 2 ? 59.25 60.719 31.047 1 36.94 2 PRO B CA 1
ATOM 2198 C C . PRO B 1 2 ? 58.438 59.5 30.594 1 36.94 2 PRO B C 1
ATOM 2200 O O . PRO B 1 2 ? 58.531 59.062 29.438 1 36.94 2 PRO B O 1
ATOM 2203 N N . SER B 1 3 ? 57.938 58.656 31.578 1 36.62 3 SER B N 1
ATOM 2204 C CA . SER B 1 3 ? 57.25 57.375 31.891 1 36.62 3 SER B CA 1
ATOM 2205 C C . SER B 1 3 ? 55.812 57.406 31.406 1 36.62 3 SER B C 1
ATOM 2207 O O . SER B 1 3 ? 54.938 57.875 32.094 1 36.62 3 SER B O 1
ATOM 2209 N N . PHE B 1 4 ? 55.594 57.688 30.078 1 31.16 4 PHE B N 1
ATOM 2210 C CA . PHE B 1 4 ? 54.25 57.906 29.547 1 31.16 4 PHE B CA 1
ATOM 2211 C C . PHE B 1 4 ? 53.469 56.594 29.469 1 31.16 4 PHE B C 1
ATOM 2213 O O . PHE B 1 4 ? 52.438 56.531 28.797 1 31.16 4 PHE B O 1
ATOM 2220 N N . LYS B 1 5 ? 54 55.375 29.875 1 34.47 5 LYS B N 1
ATOM 2221 C CA . LYS B 1 5 ? 53.406 54.125 29.375 1 34.47 5 LYS B CA 1
ATOM 2222 C C . LYS B 1 5 ? 52.094 53.844 30.062 1 34.47 5 LYS B C 1
ATOM 2224 O O . LYS B 1 5 ? 51.469 52.781 29.844 1 34.47 5 LYS B O 1
ATOM 2229 N N . THR B 1 6 ? 51.688 54.562 31.141 1 34.16 6 THR B N 1
ATOM 2230 C CA . THR B 1 6 ? 50.781 53.844 32.031 1 34.16 6 THR B CA 1
ATOM 2231 C C . THR B 1 6 ? 49.312 54 31.578 1 34.16 6 THR B C 1
ATOM 2233 O O . THR B 1 6 ? 48.406 53.5 32.219 1 34.16 6 THR B O 1
ATOM 2236 N N . MET B 1 7 ? 48.844 54.875 30.516 1 32.72 7 MET B N 1
ATOM 2237 C CA . MET B 1 7 ? 47.438 55.25 30.5 1 32.72 7 MET B CA 1
ATOM 2238 C C . MET B 1 7 ? 46.594 54.219 29.719 1 32.72 7 MET B C 1
ATOM 2240 O O . MET B 1 7 ? 45.406 54.406 29.578 1 32.72 7 MET B O 1
ATOM 2244 N N . LYS B 1 8 ? 47.25 53.375 28.812 1 43 8 LYS B N 1
ATOM 2245 C CA . LYS B 1 8 ? 46.406 52.719 27.812 1 43 8 LYS B CA 1
ATOM 2246 C C . LYS B 1 8 ? 45.656 51.531 28.422 1 43 8 LYS B C 1
ATOM 2248 O O . LYS B 1 8 ? 44.844 50.906 27.75 1 43 8 LYS B O 1
ATOM 2253 N N . LYS B 1 9 ? 46.031 51.094 29.547 1 50.44 9 LYS B N 1
ATOM 2254 C CA . LYS B 1 9 ? 45.375 49.875 30.078 1 50.44 9 LYS B CA 1
ATOM 2255 C C . LYS B 1 9 ? 43.969 50.156 30.578 1 50.44 9 LYS B C 1
ATOM 2257 O O . LYS B 1 9 ? 43.156 49.25 30.719 1 50.44 9 LYS B O 1
ATOM 2262 N N . SER B 1 10 ? 43.625 51.562 30.703 1 52.59 10 SER B N 1
ATOM 2263 C CA . SER B 1 10 ? 42.375 51.844 31.406 1 52.59 10 SER B CA 1
ATOM 2264 C C . SER B 1 10 ? 41.188 51.844 30.438 1 52.59 10 SER B C 1
ATOM 2266 O O . SER B 1 10 ? 40.094 51.438 30.797 1 52.59 10 SER B O 1
ATOM 2268 N N . LYS B 1 11 ? 41.375 52.188 29.109 1 57.31 11 LYS B N 1
ATOM 2269 C CA . LYS B 1 11 ? 40.219 52.25 28.219 1 57.31 11 LYS B CA 1
ATOM 2270 C C . LYS B 1 11 ? 39.812 50.875 27.719 1 57.31 11 LYS B C 1
ATOM 2272 O O . LYS B 1 11 ? 38.625 50.625 27.469 1 57.31 11 LYS B O 1
ATOM 2277 N N . LEU B 1 12 ? 40.812 49.969 27.547 1 60.84 12 LEU B N 1
ATOM 2278 C CA . LEU B 1 12 ? 40.5 48.625 27.109 1 60.84 12 LEU B CA 1
ATOM 2279 C C . LEU B 1 12 ? 39.688 47.875 28.141 1 60.84 12 LEU B C 1
ATOM 2281 O O . LEU B 1 12 ? 38.75 47.156 27.797 1 60.84 12 LEU B O 1
ATOM 2285 N N . SER B 1 13 ? 39.875 48.312 29.469 1 62.5 13 SER B N 1
ATOM 2286 C CA . SER B 1 13 ? 39.094 47.656 30.531 1 62.5 13 SER B CA 1
ATOM 2287 C C . SER B 1 13 ? 37.656 48.062 30.516 1 62.5 13 SER B C 1
ATOM 2289 O O . SER B 1 13 ? 36.75 47.25 30.766 1 62.5 13 SER B O 1
ATOM 2291 N N . LYS B 1 14 ? 37.344 49.281 30.031 1 63.75 14 LYS B N 1
ATOM 2292 C CA . LYS B 1 14 ? 35.969 49.75 29.953 1 63.75 14 LYS B CA 1
ATOM 2293 C C . LYS B 1 14 ? 35.219 49.062 28.812 1 63.75 14 LYS B C 1
ATOM 2295 O O . LYS B 1 14 ? 34.031 48.688 28.969 1 63.75 14 LYS B O 1
ATOM 2300 N N . TYR B 1 15 ? 35.906 48.906 27.672 1 64.19 15 TYR B N 1
ATOM 2301 C CA . TYR B 1 15 ? 35.25 48.219 26.562 1 64.19 15 TYR B CA 1
ATOM 2302 C C . TYR B 1 15 ? 35.062 46.75 26.859 1 64.19 15 TYR B C 1
ATOM 2304 O O . TYR B 1 15 ? 34.062 46.156 26.469 1 64.19 15 TYR B O 1
ATOM 2312 N N . ILE B 1 16 ? 35.969 46.156 27.719 1 63.62 16 ILE B N 1
ATOM 2313 C CA . ILE B 1 16 ? 35.812 44.75 28.125 1 63.62 16 ILE B CA 1
ATOM 2314 C C . ILE B 1 16 ? 34.656 44.656 29.109 1 63.62 16 ILE B C 1
ATOM 2316 O O . ILE B 1 16 ? 33.812 43.75 29.016 1 63.62 16 ILE B O 1
ATOM 2320 N N . ILE B 1 17 ? 34.469 45.75 29.969 1 62.12 17 ILE B N 1
ATOM 2321 C CA . ILE B 1 17 ? 33.375 45.75 30.906 1 62.12 17 ILE B CA 1
ATOM 2322 C C . ILE B 1 17 ? 32.031 45.969 30.172 1 62.12 17 ILE B C 1
ATOM 2324 O O . ILE B 1 17 ? 31.047 45.281 30.438 1 62.12 17 ILE B O 1
ATOM 2328 N N . LEU B 1 18 ? 32.031 46.812 29.156 1 62.5 18 LEU B N 1
ATOM 2329 C CA . LEU B 1 18 ? 30.812 47.031 28.359 1 62.5 18 LEU B CA 1
ATOM 2330 C C . LEU B 1 18 ? 30.469 45.781 27.562 1 62.5 18 LEU B C 1
ATOM 2332 O O . LEU B 1 18 ? 29.297 45.406 27.438 1 62.5 18 LEU B O 1
ATOM 2336 N N . GLY B 1 19 ? 31.438 45.094 26.984 1 62.28 19 GLY B N 1
ATOM 2337 C CA . GLY B 1 19 ? 31.203 43.812 26.328 1 62.28 19 GLY B CA 1
ATOM 2338 C C . GLY B 1 19 ? 30.703 42.75 27.281 1 62.28 19 GLY B C 1
ATOM 2339 O O . GLY B 1 19 ? 29.812 41.969 26.922 1 62.28 19 GLY B O 1
ATOM 2340 N N . ALA B 1 20 ? 31.297 42.75 28.531 1 64.12 20 ALA B N 1
ATOM 2341 C CA . ALA B 1 20 ? 30.844 41.781 29.531 1 64.12 20 ALA B CA 1
ATOM 2342 C C . ALA B 1 20 ? 29.422 42.094 29.984 1 64.12 20 ALA B C 1
ATOM 2344 O O . ALA B 1 20 ? 28.609 41.188 30.141 1 64.12 20 ALA B O 1
ATOM 2345 N N . ILE B 1 21 ? 29.078 43.375 30.109 1 58.97 21 ILE B N 1
ATOM 2346 C CA . ILE B 1 21 ? 27.703 43.781 30.453 1 58.97 21 ILE B CA 1
ATOM 2347 C C . ILE B 1 21 ? 26.766 43.438 29.297 1 58.97 21 ILE B C 1
ATOM 2349 O O . ILE B 1 21 ? 25.672 42.906 29.516 1 58.97 21 ILE B O 1
ATOM 2353 N N . ALA B 1 22 ? 27.156 43.688 28.062 1 59.28 22 ALA B N 1
ATOM 2354 C CA . ALA B 1 22 ? 26.328 43.344 26.906 1 59.28 22 ALA B CA 1
ATOM 2355 C C . ALA B 1 22 ? 26.141 41.844 26.797 1 59.28 22 ALA B C 1
ATOM 2357 O O . ALA B 1 22 ? 25.047 41.344 26.5 1 59.28 22 ALA B O 1
ATOM 2358 N N . ALA B 1 23 ? 27.172 41.062 27.078 1 59.06 23 ALA B N 1
ATOM 2359 C CA . ALA B 1 23 ? 27.047 39.594 27.125 1 59.06 23 ALA B CA 1
ATOM 2360 C C . ALA B 1 23 ? 26.188 39.156 28.297 1 59.06 23 ALA B C 1
ATOM 2362 O O . ALA B 1 23 ? 25.391 38.219 28.172 1 59.06 23 ALA B O 1
ATOM 2363 N N . LEU B 1 24 ? 26.328 39.844 29.453 1 52.88 24 LEU B N 1
ATOM 2364 C CA . LEU B 1 24 ? 25.484 39.531 30.594 1 52.88 24 LEU B CA 1
ATOM 2365 C C . LEU B 1 24 ? 24.047 39.938 30.344 1 52.88 24 LEU B C 1
ATOM 2367 O O . LEU B 1 24 ? 23.109 39.219 30.703 1 52.88 24 LEU B O 1
ATOM 2371 N N . VAL B 1 25 ? 23.797 41.094 29.703 1 50.72 25 VAL B N 1
ATOM 2372 C CA . VAL B 1 25 ? 22.438 41.531 29.391 1 50.72 25 VAL B CA 1
ATOM 2373 C C . VAL B 1 25 ? 21.844 40.594 28.328 1 50.72 25 VAL B C 1
ATOM 2375 O O . VAL B 1 25 ? 20.672 40.219 28.422 1 50.72 25 VAL B O 1
ATOM 2378 N N . ALA B 1 26 ? 22.578 40.219 27.266 1 49.81 26 ALA B N 1
ATOM 2379 C CA . ALA B 1 26 ? 22.047 39.281 26.266 1 49.81 26 ALA B CA 1
ATOM 2380 C C . ALA B 1 26 ? 21.703 37.938 26.906 1 49.81 26 ALA B C 1
ATOM 2382 O O . ALA B 1 26 ? 20.719 37.312 26.516 1 49.81 26 ALA B O 1
ATOM 2383 N N . THR B 1 27 ? 22.562 37.469 27.781 1 48.09 27 THR B N 1
ATOM 2384 C CA . THR B 1 27 ? 22.25 36.219 28.453 1 48.09 27 THR B CA 1
ATOM 2385 C C . THR B 1 27 ? 21.078 36.375 29.406 1 48.09 27 THR B C 1
ATOM 2387 O O . THR B 1 27 ? 20.297 35.469 29.609 1 48.09 27 THR B O 1
ATOM 2390 N N . PHE B 1 28 ? 20.984 37.531 30.125 1 45.16 28 PHE B N 1
ATOM 2391 C CA . PHE B 1 28 ? 19.938 37.688 31.125 1 45.16 28 PHE B CA 1
ATOM 2392 C C . PHE B 1 28 ? 18.656 38.219 30.484 1 45.16 28 PHE B C 1
ATOM 2394 O O . PHE B 1 28 ? 17.562 38.031 31.031 1 45.16 28 PHE B O 1
ATOM 2401 N N . ILE B 1 29 ? 18.703 39.094 29.469 1 41.47 29 ILE B N 1
ATOM 2402 C CA . ILE B 1 29 ? 17.5 39.719 28.938 1 41.47 29 ILE B CA 1
ATOM 2403 C C . ILE B 1 29 ? 16.938 38.844 27.797 1 41.47 29 ILE B C 1
ATOM 2405 O O . ILE B 1 29 ? 15.875 39.156 27.25 1 41.47 29 ILE B O 1
ATOM 2409 N N . LEU B 1 30 ? 17.781 38.219 27.016 1 42.94 30 LEU B N 1
ATOM 2410 C CA . LEU B 1 30 ? 17.016 37.406 26.078 1 42.94 30 LEU B CA 1
ATOM 2411 C C . LEU B 1 30 ? 16.031 36.531 26.812 1 42.94 30 LEU B C 1
ATOM 2413 O O . LEU B 1 30 ? 16.406 35.781 27.719 1 42.94 30 LEU B O 1
ATOM 2417 N N . PRO B 1 31 ? 14.789 36.844 26.844 1 39.81 31 PRO B N 1
ATOM 2418 C CA . PRO B 1 31 ? 13.883 35.906 27.516 1 39.81 31 PRO B CA 1
ATOM 2419 C C . PRO B 1 31 ? 14.266 34.438 27.25 1 39.81 31 PRO B C 1
ATOM 2421 O O . PRO B 1 31 ? 14.648 34.094 26.141 1 39.81 31 PRO B O 1
ATOM 2424 N N . LYS B 1 32 ? 14.961 33.75 28.109 1 40.78 32 LYS B N 1
ATOM 2425 C CA . LYS B 1 32 ? 14.992 32.312 27.984 1 40.78 32 LYS B CA 1
ATOM 2426 C C . LYS B 1 32 ? 13.734 31.781 27.297 1 40.78 32 LYS B C 1
ATOM 2428 O O . LYS B 1 32 ? 12.617 32.062 27.75 1 40.78 32 LYS B O 1
ATOM 2433 N N . LYS B 1 33 ? 13.695 31.656 25.969 1 43.28 33 LYS B N 1
ATOM 2434 C CA . LYS B 1 33 ? 12.57 30.859 25.484 1 43.28 33 LYS B CA 1
ATOM 2435 C C . LYS B 1 33 ? 12.102 29.859 26.531 1 43.28 33 LYS B C 1
ATOM 2437 O O . LYS B 1 33 ? 12.844 28.938 26.891 1 43.28 33 LYS B O 1
ATOM 2442 N N . GLU B 1 34 ? 11.461 30.172 27.609 1 39.59 34 GLU B N 1
ATOM 2443 C CA . GLU B 1 34 ? 10.898 29.281 28.625 1 39.59 34 GLU B CA 1
ATOM 2444 C C . GLU B 1 34 ? 10.461 27.953 28 1 39.59 34 GLU B C 1
ATOM 2446 O O . GLU B 1 34 ? 9.508 27.922 27.203 1 39.59 34 GLU B O 1
ATOM 2451 N N . ILE B 1 35 ? 11.414 27.156 27.562 1 48.84 35 ILE B N 1
ATOM 2452 C CA . ILE B 1 35 ? 10.969 25.781 27.344 1 48.84 35 ILE B CA 1
ATOM 2453 C C . ILE B 1 35 ? 9.969 25.406 28.438 1 48.84 35 ILE B C 1
ATOM 2455 O O . ILE B 1 35 ? 10.32 25.312 29.609 1 48.84 35 ILE B O 1
ATOM 2459 N N . ARG B 1 36 ? 8.734 25.875 28.359 1 50.81 36 ARG B N 1
ATOM 2460 C CA . ARG B 1 36 ? 7.695 25.422 29.266 1 50.81 36 ARG B CA 1
ATOM 2461 C C . ARG B 1 36 ? 7.859 23.938 29.594 1 50.81 36 ARG B C 1
ATOM 2463 O O . ARG B 1 36 ? 7.68 23.094 28.719 1 50.81 36 ARG B O 1
ATOM 2470 N N . LYS B 1 37 ? 8.906 23.547 30.281 1 58.44 37 LYS B N 1
ATOM 2471 C CA . LYS B 1 37 ? 8.984 22.203 30.828 1 58.44 37 LYS B CA 1
ATOM 2472 C C . LYS B 1 37 ? 7.762 21.891 31.688 1 58.44 37 LYS B C 1
ATOM 2474 O O . LYS B 1 37 ? 7.66 22.344 32.844 1 58.44 37 LYS B O 1
ATOM 2479 N N . GLY B 1 38 ? 6.5 21.828 31.031 1 78.62 38 GLY B N 1
ATOM 2480 C CA . GLY B 1 38 ? 5.285 21.562 31.797 1 78.62 38 GLY B CA 1
ATOM 2481 C C . GLY B 1 38 ? 4.469 20.422 31.25 1 78.62 38 GLY B C 1
ATOM 2482 O O . GLY B 1 38 ? 5.02 19.484 30.641 1 78.62 38 GLY B O 1
ATOM 2483 N N . HIS B 1 39 ? 3.273 20.156 31.766 1 91.69 39 HIS B N 1
ATOM 2484 C CA . HIS B 1 39 ? 2.258 19.188 31.359 1 91.69 39 HIS B CA 1
ATOM 2485 C C . HIS B 1 39 ? 1.407 19.734 30.219 1 91.69 39 HIS B C 1
ATOM 2487 O O . HIS B 1 39 ? 1.237 20.938 30.078 1 91.69 39 HIS B O 1
ATOM 2493 N N . PRO B 1 40 ? 1.108 18.906 29.312 1 97.19 40 PRO B N 1
ATOM 2494 C CA . PRO B 1 40 ? 0.205 19.359 28.25 1 97.19 40 PRO B CA 1
ATOM 2495 C C . PRO B 1 40 ? -1.018 20.109 28.797 1 97.19 40 PRO B C 1
ATOM 2497 O O . PRO B 1 40 ? -1.583 19.703 29.812 1 97.19 40 PRO B O 1
ATOM 2500 N N . ARG B 1 41 ? -1.289 21.219 28.125 1 97.81 41 ARG B N 1
ATOM 2501 C CA . ARG B 1 41 ? -2.467 21.984 28.516 1 97.81 41 ARG B CA 1
ATOM 2502 C C . ARG B 1 41 ? -3.695 21.531 27.734 1 97.81 41 ARG B C 1
ATOM 2504 O O . ARG B 1 41 ? -3.576 21.031 26.609 1 97.81 41 ARG B O 1
ATOM 2511 N N . ASP B 1 42 ? -4.812 21.672 28.375 1 98.38 42 ASP B N 1
ATOM 2512 C CA . ASP B 1 42 ? -6.086 21.516 27.672 1 98.38 42 ASP B CA 1
ATOM 2513 C C . ASP B 1 42 ? -6.766 22.875 27.469 1 98.38 42 ASP B C 1
ATOM 2515 O O . ASP B 1 42 ? -6.184 23.906 27.781 1 98.38 42 ASP B O 1
ATOM 2519 N N . TYR B 1 43 ? -7.898 22.906 26.922 1 98.5 43 TYR B N 1
ATOM 2520 C CA . TYR B 1 43 ? -8.5 24.109 26.375 1 98.5 43 TYR B CA 1
ATOM 2521 C C . TYR B 1 43 ? -8.656 25.188 27.453 1 98.5 43 TYR B C 1
ATOM 2523 O O . TYR B 1 43 ? -8.391 26.359 27.203 1 98.5 43 TYR B O 1
ATOM 2531 N N . ALA B 1 44 ? -9.102 24.891 28.625 1 97.94 44 ALA B N 1
ATOM 2532 C CA . ALA B 1 44 ? -9.375 25.859 29.672 1 97.94 44 ALA B CA 1
ATOM 2533 C C . ALA B 1 44 ? -8.109 26.641 30.047 1 97.94 44 ALA B C 1
ATOM 2535 O O . ALA B 1 44 ? -8.148 27.859 30.203 1 97.94 44 ALA B O 1
ATOM 2536 N N . GLU B 1 45 ? -7.07 25.906 30.219 1 97.81 45 GLU B N 1
ATOM 2537 C CA . GLU B 1 45 ? -5.797 26.547 30.547 1 97.81 45 GLU B CA 1
ATOM 2538 C C . GLU B 1 45 ? -5.336 27.453 29.406 1 97.81 45 GLU B C 1
ATOM 2540 O O . GLU B 1 45 ? -4.789 28.531 29.656 1 97.81 45 GLU B O 1
ATOM 2545 N N . ILE B 1 46 ? -5.527 27.047 28.219 1 98.44 46 ILE B N 1
ATOM 2546 C CA . ILE B 1 46 ? -5.141 27.812 27.047 1 98.44 46 ILE B CA 1
ATOM 2547 C C . ILE B 1 46 ? -5.98 29.078 26.953 1 98.44 46 ILE B C 1
ATOM 2549 O O . ILE B 1 46 ? -5.453 30.172 26.719 1 98.44 46 ILE B O 1
ATOM 2553 N N . ALA B 1 47 ? -7.227 28.938 27.172 1 98.06 47 ALA B N 1
ATOM 2554 C CA . ALA B 1 47 ? -8.148 30.078 27.141 1 98.06 47 ALA B CA 1
ATOM 2555 C C . ALA B 1 47 ? -7.797 31.094 28.219 1 98.06 47 ALA B C 1
ATOM 2557 O O . ALA B 1 47 ? -7.832 32.312 27.969 1 98.06 47 ALA B O 1
ATOM 2558 N N . ALA B 1 48 ? -7.504 30.578 29.359 1 97.88 48 ALA B N 1
ATOM 2559 C CA . ALA B 1 48 ? -7.137 31.453 30.469 1 97.88 48 ALA B CA 1
ATOM 2560 C C . ALA B 1 48 ? -5.855 32.219 30.156 1 97.88 48 ALA B C 1
ATOM 2562 O O . ALA B 1 48 ? -5.734 33.406 30.5 1 97.88 48 ALA B O 1
ATOM 2563 N N . ASP B 1 49 ? -4.961 31.531 29.578 1 96.88 49 ASP B N 1
ATOM 2564 C CA . ASP B 1 49 ? -3.684 32.125 29.203 1 96.88 49 ASP B CA 1
ATOM 2565 C C . ASP B 1 49 ? -3.852 33.125 28.047 1 96.88 49 ASP B C 1
ATOM 2567 O O . ASP B 1 49 ? -3.096 34.094 27.922 1 96.88 49 ASP B O 1
ATOM 2571 N N . GLY B 1 50 ? -4.695 32.781 27.125 1 98.31 50 GLY B N 1
ATOM 2572 C CA . GLY B 1 50 ? -5.016 33.656 26 1 98.31 50 GLY B CA 1
ATOM 2573 C C . GLY B 1 50 ? -4.164 33.375 24.766 1 98.31 50 GLY B C 1
ATOM 2574 O O . GLY B 1 50 ? -4.363 34 23.719 1 98.31 50 GLY B O 1
ATOM 2575 N N . THR B 1 51 ? -3.164 32.469 24.906 1 98.56 51 THR B N 1
ATOM 2576 C CA . THR B 1 51 ? -2.254 32.188 23.797 1 98.56 51 THR B CA 1
ATOM 2577 C C . THR B 1 51 ? -2.201 30.688 23.5 1 98.56 51 THR B C 1
ATOM 2579 O O . THR B 1 51 ? -1.989 29.875 24.406 1 98.56 51 THR B O 1
ATOM 2582 N N . LEU B 1 52 ? -2.492 30.297 22.25 1 98.75 52 LEU B N 1
ATOM 2583 C CA . LEU B 1 52 ? -2.338 28.938 21.75 1 98.75 52 LEU B CA 1
ATOM 2584 C C . LEU B 1 52 ? -0.946 28.734 21.156 1 98.75 52 LEU B C 1
ATOM 2586 O O . LEU B 1 52 ? -0.541 29.453 20.25 1 98.75 52 LEU B O 1
ATOM 2590 N N . HIS B 1 53 ? -0.196 27.797 21.672 1 98.75 53 HIS B N 1
ATOM 2591 C CA . HIS B 1 53 ? 1.124 27.484 21.141 1 98.75 53 HIS B CA 1
ATOM 2592 C C . HIS B 1 53 ? 1.042 26.375 20.094 1 98.75 53 HIS B C 1
ATOM 2594 O O . HIS B 1 53 ? 0.669 25.25 20.391 1 98.75 53 HIS B O 1
ATOM 2600 N N . ALA B 1 54 ? 1.413 26.734 18.828 1 98.81 54 ALA B N 1
ATOM 2601 C CA . ALA B 1 54 ? 1.283 25.797 17.719 1 98.81 54 ALA B CA 1
ATOM 2602 C C . ALA B 1 54 ? 2.635 25.531 17.062 1 98.81 54 ALA B C 1
ATOM 2604 O O . ALA B 1 54 ? 3.371 26.469 16.75 1 98.81 54 ALA B O 1
ATOM 2605 N N . ALA B 1 55 ? 2.936 24.25 16.953 1 98.44 55 ALA B N 1
ATOM 2606 C CA . ALA B 1 55 ? 4.082 23.859 16.141 1 98.44 55 ALA B CA 1
ATOM 2607 C C . ALA B 1 55 ? 3.664 23.578 14.703 1 98.44 55 ALA B C 1
ATOM 2609 O O . ALA B 1 55 ? 2.604 22.984 14.461 1 98.44 55 ALA B O 1
ATOM 2610 N N . THR B 1 56 ? 4.434 24 13.766 1 97.62 56 THR B N 1
ATOM 2611 C CA . THR B 1 56 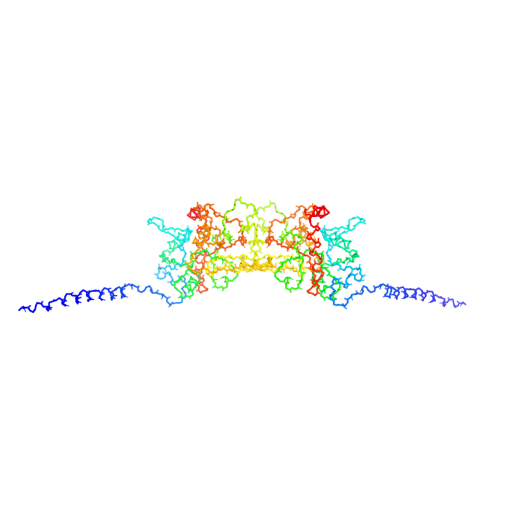? 4.266 23.703 12.344 1 97.62 56 THR B CA 1
ATOM 2612 C C . THR B 1 56 ? 5.621 23.5 11.672 1 97.62 56 THR B C 1
ATOM 2614 O O . THR B 1 56 ? 6.625 23.25 12.344 1 97.62 56 THR B O 1
ATOM 2617 N N . GLU B 1 57 ? 5.617 23.359 10.391 1 95.5 57 GLU B N 1
ATOM 2618 C CA . GLU B 1 57 ? 6.859 23.25 9.633 1 95.5 57 GLU B CA 1
ATOM 2619 C C . GLU B 1 57 ? 7.039 24.422 8.68 1 95.5 57 GLU B C 1
ATOM 2621 O O . GLU B 1 57 ? 6.07 24.906 8.094 1 95.5 57 GLU B O 1
ATOM 2626 N N . TYR B 1 58 ? 8.297 24.875 8.688 1 95.31 58 TYR B N 1
ATOM 2627 C CA . TYR B 1 58 ? 8.602 25.875 7.676 1 95.31 58 TYR B CA 1
ATOM 2628 C C . TYR B 1 58 ? 8.75 25.234 6.301 1 95.31 58 TYR B C 1
ATOM 2630 O O . TYR B 1 58 ? 9.742 24.562 6.027 1 95.31 58 TYR B O 1
ATOM 2638 N N . ASN B 1 59 ? 7.723 25.406 5.418 1 95.25 59 ASN B N 1
ATOM 2639 C CA . ASN B 1 59 ? 7.746 24.953 4.031 1 95.25 59 ASN B CA 1
ATOM 2640 C C . ASN B 1 59 ? 6.684 25.656 3.191 1 95.25 59 ASN B C 1
ATOM 2642 O O . ASN B 1 59 ? 5.906 26.469 3.711 1 95.25 59 ASN B O 1
ATOM 2646 N N . SER B 1 60 ? 6.621 25.344 1.955 1 94.69 60 SER B N 1
ATOM 2647 C CA . SER B 1 60 ? 5.84 26.109 0.991 1 94.69 60 SER B CA 1
ATOM 2648 C C . SER B 1 60 ? 4.344 25.891 1.189 1 94.69 60 SER B C 1
ATOM 2650 O O . SER B 1 60 ? 3.523 26.625 0.636 1 94.69 60 SER B O 1
ATOM 2652 N N . ILE B 1 61 ? 3.887 24.938 2.049 1 96.38 61 ILE B N 1
ATOM 2653 C CA . ILE B 1 61 ? 2.479 24.609 2.24 1 96.38 61 ILE B CA 1
ATOM 2654 C C . ILE B 1 61 ? 2.039 25.031 3.641 1 96.38 61 ILE B C 1
ATOM 2656 O O . ILE B 1 61 ? 0.953 25.594 3.816 1 96.38 61 ILE B O 1
ATOM 2660 N N . SER B 1 62 ? 2.865 24.875 4.578 1 97.19 62 SER B N 1
ATOM 2661 C CA . SER B 1 62 ? 2.439 24.922 5.973 1 97.19 62 SER B CA 1
ATOM 2662 C C . SER B 1 62 ? 2.596 26.328 6.543 1 97.19 62 SER B C 1
ATOM 2664 O O . SER B 1 62 ? 1.653 26.891 7.109 1 97.19 62 SER B O 1
ATOM 2666 N N . PHE B 1 63 ? 3.805 26.828 6.484 1 97.69 63 PHE B N 1
ATOM 2667 C CA . PHE B 1 63 ? 4.18 28.109 7.078 1 97.69 63 PHE B CA 1
ATOM 2668 C C . PHE B 1 63 ? 5.43 28.672 6.41 1 97.69 63 PHE B C 1
ATOM 2670 O O . PHE B 1 63 ? 6.473 28.016 6.379 1 97.69 63 PHE B O 1
ATOM 2677 N N . TYR B 1 64 ? 5.273 29.875 5.859 1 96.25 64 TYR B N 1
ATOM 2678 C CA . TYR B 1 64 ? 6.434 30.484 5.223 1 96.25 64 TYR B CA 1
ATOM 2679 C C . TYR B 1 64 ? 6.27 32 5.145 1 96.25 64 TYR B C 1
ATOM 2681 O O . TYR B 1 64 ? 5.16 32.531 5.277 1 96.25 64 TYR B O 1
ATOM 2689 N N . VAL B 1 65 ? 7.371 32.656 5.004 1 94.94 65 VAL B N 1
ATOM 2690 C CA . VAL B 1 65 ? 7.379 34.125 4.812 1 94.94 65 VAL B CA 1
ATOM 2691 C C . VAL B 1 65 ? 7.121 34.438 3.342 1 94.94 65 VAL B C 1
ATOM 2693 O O . VAL B 1 65 ? 7.801 33.906 2.455 1 94.94 65 VAL B O 1
ATOM 2696 N N . ASP B 1 66 ? 6.133 35.125 3.066 1 92.56 66 ASP B N 1
ATOM 2697 C CA . ASP B 1 66 ? 5.773 35.625 1.737 1 92.56 66 ASP B CA 1
ATOM 2698 C C . ASP B 1 66 ? 5.871 37.156 1.663 1 92.56 66 ASP B C 1
ATOM 2700 O O . ASP B 1 66 ? 4.891 37.844 1.912 1 92.56 66 ASP B O 1
ATOM 2704 N N . GLY B 1 67 ? 7.07 37.594 1.237 1 92.56 67 GLY B N 1
ATOM 2705 C CA . GLY B 1 67 ? 7.312 39.031 1.344 1 92.56 67 GLY B CA 1
ATOM 2706 C C . GLY B 1 67 ? 7.305 39.531 2.775 1 92.56 67 GLY B C 1
ATOM 2707 O O . GLY B 1 67 ? 8.094 39.094 3.604 1 92.56 67 GLY B O 1
ATOM 2708 N N . ASP B 1 68 ? 6.258 40.406 3.037 1 93.44 68 ASP B N 1
ATOM 2709 C CA . ASP B 1 68 ? 6.168 40.969 4.371 1 93.44 68 ASP B CA 1
ATOM 2710 C C . ASP B 1 68 ? 5.078 40.312 5.199 1 93.44 68 ASP B C 1
ATOM 2712 O O . ASP B 1 68 ? 4.734 40.781 6.285 1 93.44 68 ASP B O 1
ATOM 2716 N N . THR B 1 69 ? 4.668 39.156 4.609 1 94.94 69 THR B N 1
ATOM 2717 C CA . THR B 1 69 ? 3.574 38.5 5.316 1 94.94 69 THR B CA 1
ATOM 2718 C C . THR B 1 69 ? 3.906 37.031 5.582 1 94.94 69 THR B C 1
ATOM 2720 O O . THR B 1 69 ? 4.746 36.469 4.895 1 94.94 69 THR B O 1
ATOM 2723 N N . LEU B 1 70 ? 3.311 36.562 6.656 1 95.69 70 LEU B N 1
ATOM 2724 C CA . LEU B 1 70 ? 3.34 35.125 6.918 1 95.69 70 LEU B CA 1
ATOM 2725 C C . LEU B 1 70 ? 2.182 34.406 6.215 1 95.69 70 LEU B C 1
ATOM 2727 O O . LEU B 1 70 ? 1.051 34.906 6.234 1 95.69 70 LEU B O 1
ATOM 2731 N N . SER B 1 71 ? 2.52 33.344 5.555 1 97.38 71 SER B N 1
ATOM 2732 C CA . SER B 1 71 ? 1.513 32.594 4.812 1 97.38 71 SER B CA 1
ATOM 2733 C C . SER B 1 71 ? 1.688 31.094 5 1 97.38 71 SER B C 1
ATOM 2735 O O . SER B 1 71 ? 2.674 30.641 5.594 1 97.38 71 SER B O 1
ATOM 2737 N N . GLY B 1 72 ? 0.666 30.328 4.523 1 98 72 GLY B N 1
ATOM 2738 C CA . GLY B 1 72 ? 0.659 28.875 4.574 1 98 72 GLY B CA 1
ATOM 2739 C C . GLY B 1 72 ? -0.669 28.297 5.023 1 98 72 GLY B C 1
ATOM 2740 O O . GLY B 1 72 ? -1.372 28.906 5.832 1 98 72 GLY B O 1
ATOM 2741 N N . PHE B 1 73 ? -0.919 27.234 4.566 1 98.56 73 PHE B N 1
ATOM 2742 C CA . PHE B 1 73 ? -2.205 26.594 4.801 1 98.56 73 PHE B CA 1
ATOM 2743 C C . PHE B 1 73 ? -2.445 26.375 6.293 1 98.56 73 PHE B C 1
ATOM 2745 O O . PHE B 1 73 ? -3.479 26.797 6.824 1 98.56 73 PHE B O 1
ATOM 2752 N N . HIS B 1 74 ? -1.497 25.75 6.934 1 98.56 74 HIS B N 1
ATOM 2753 C CA . HIS B 1 74 ? -1.673 25.406 8.336 1 98.56 74 HIS B CA 1
ATOM 2754 C C . HIS B 1 74 ? -1.588 26.641 9.227 1 98.56 74 HIS B C 1
ATOM 2756 O O . HIS B 1 74 ? -2.287 26.734 10.234 1 98.56 74 HIS B O 1
ATOM 2762 N N . TYR B 1 75 ? -0.727 27.562 8.812 1 98.38 75 TYR B N 1
ATOM 2763 C CA . TYR B 1 75 ? -0.656 28.844 9.508 1 98.38 75 TYR B CA 1
ATOM 2764 C C . TYR B 1 75 ? -1.991 29.578 9.445 1 98.38 75 TYR B C 1
ATOM 2766 O O . TYR B 1 75 ? -2.537 29.984 10.477 1 98.38 75 TYR B O 1
ATOM 2774 N N . GLU B 1 76 ? -2.508 29.719 8.266 1 98.69 76 GLU B N 1
ATOM 2775 C CA . GLU B 1 76 ? -3.738 30.484 8.07 1 98.69 76 GLU B CA 1
ATOM 2776 C C . GLU B 1 76 ? -4.922 29.797 8.75 1 98.69 76 GLU B C 1
ATOM 2778 O O . GLU B 1 76 ? -5.793 30.469 9.312 1 98.69 76 GLU B O 1
ATOM 2783 N N . LEU B 1 77 ? -4.945 28.5 8.773 1 98.81 77 LEU B N 1
ATOM 2784 C CA . LEU B 1 77 ? -6.023 27.766 9.422 1 98.81 77 LEU B CA 1
ATOM 2785 C C . LEU B 1 77 ? -5.957 27.922 10.938 1 98.81 77 LEU B C 1
ATOM 2787 O O . LEU B 1 77 ? -6.973 28.188 11.578 1 98.81 77 LEU B O 1
ATOM 2791 N N . ILE B 1 78 ? -4.77 27.734 11.492 1 98.88 78 ILE B N 1
ATOM 2792 C CA . ILE B 1 78 ? -4.672 27.766 12.953 1 98.88 78 ILE B CA 1
ATOM 2793 C C . ILE B 1 78 ? -4.883 29.188 13.453 1 98.88 78 ILE B C 1
ATOM 2795 O O . ILE B 1 78 ? -5.43 29.406 14.539 1 98.88 78 ILE B O 1
ATOM 2799 N N . GLU B 1 79 ? -4.508 30.234 12.656 1 98.56 79 GLU B N 1
ATOM 2800 C CA . GLU B 1 79 ? -4.801 31.625 12.969 1 98.56 79 GLU B CA 1
ATOM 2801 C C . GLU B 1 79 ? -6.305 31.875 12.992 1 98.56 79 GLU B C 1
ATOM 2803 O O . GLU B 1 79 ? -6.805 32.594 13.875 1 98.56 79 GLU B O 1
ATOM 2808 N N . ALA B 1 80 ? -6.957 31.344 12.055 1 98.81 80 ALA B N 1
ATOM 2809 C CA . ALA B 1 80 ? -8.406 31.5 11.992 1 98.81 80 ALA B CA 1
ATOM 2810 C C . ALA B 1 80 ? -9.078 30.891 13.219 1 98.81 80 ALA B C 1
ATOM 2812 O O . ALA B 1 80 ? -10 31.469 13.789 1 98.81 80 ALA B O 1
ATOM 2813 N N . PHE B 1 81 ? -8.617 29.703 13.609 1 98.88 81 PHE B N 1
ATOM 2814 C CA . PHE B 1 81 ? -9.141 29.078 14.82 1 98.88 81 PHE B CA 1
ATOM 2815 C C . PHE B 1 81 ? -8.961 29.984 16.031 1 98.88 81 PHE B C 1
ATOM 2817 O O . PHE B 1 81 ? -9.906 30.219 16.781 1 98.88 81 PHE B O 1
ATOM 2824 N N . ALA B 1 82 ? -7.711 30.453 16.203 1 98.69 82 ALA B N 1
ATOM 2825 C CA . ALA B 1 82 ? -7.406 31.312 17.344 1 98.69 82 ALA B CA 1
ATOM 2826 C C . ALA B 1 82 ? -8.273 32.562 17.344 1 98.69 82 ALA B C 1
ATOM 2828 O O . ALA B 1 82 ? -8.852 32.938 18.359 1 98.69 82 ALA B O 1
ATOM 2829 N N . ARG B 1 83 ? -8.398 33.219 16.219 1 98.56 83 ARG B N 1
ATOM 2830 C CA . ARG B 1 83 ? -9.211 34.406 16.062 1 98.56 83 ARG B CA 1
ATOM 2831 C C . ARG B 1 83 ? -10.664 34.125 16.453 1 98.56 83 ARG B C 1
ATOM 2833 O O . ARG B 1 83 ? -11.242 34.906 17.234 1 98.56 83 ARG B O 1
ATOM 2840 N N . ASP B 1 84 ? -11.18 33.031 15.969 1 98.56 84 ASP B N 1
ATOM 2841 C CA . ASP B 1 84 ? -12.586 32.688 16.188 1 98.56 84 ASP B CA 1
ATOM 2842 C C . ASP B 1 84 ? -12.836 32.344 17.656 1 98.56 84 ASP B C 1
ATOM 2844 O O . ASP B 1 84 ? -13.984 32.281 18.094 1 98.56 84 ASP B O 1
ATOM 2848 N N . HIS B 1 85 ? -11.789 32.125 18.406 1 98.38 85 HIS B N 1
ATOM 2849 C CA . HIS B 1 85 ? -11.945 31.75 19.812 1 98.38 85 HIS B CA 1
ATOM 2850 C C . HIS B 1 85 ? -11.367 32.812 20.734 1 98.38 85 HIS B C 1
ATOM 2852 O O . HIS B 1 85 ? -11.203 32.562 21.938 1 98.38 85 HIS B O 1
ATOM 2858 N N . GLY B 1 86 ? -10.953 33.938 20.172 1 98.31 86 GLY B N 1
ATOM 2859 C CA . GLY B 1 86 ? -10.438 35.031 20.984 1 98.31 86 GLY B CA 1
ATOM 2860 C C . GLY B 1 86 ? -9.062 34.75 21.547 1 98.31 86 GLY B C 1
ATOM 2861 O O . GLY B 1 86 ? -8.742 35.188 22.656 1 98.31 86 GLY B O 1
ATOM 2862 N N . LEU B 1 87 ? -8.32 33.938 20.859 1 98.62 87 LEU B N 1
ATOM 2863 C CA . LEU B 1 87 ? -6.969 33.594 21.281 1 98.62 87 LEU B CA 1
ATOM 2864 C C . LEU B 1 87 ? -5.938 34.219 20.344 1 98.62 87 LEU B C 1
ATOM 2866 O O . LEU B 1 87 ? -6.258 34.594 19.219 1 98.62 87 LEU B O 1
ATOM 2870 N N . GLN B 1 88 ? -4.762 34.375 20.891 1 98.19 88 GLN B N 1
ATOM 2871 C CA . GLN B 1 88 ? -3.58 34.594 20.062 1 98.19 88 GLN B CA 1
AT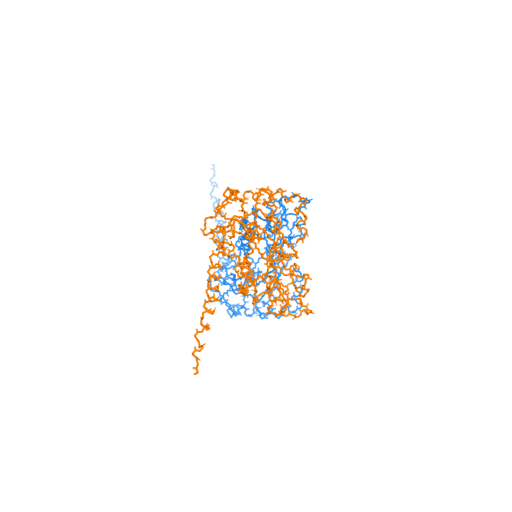OM 2872 C C . GLN B 1 88 ? -2.877 33.281 19.766 1 98.19 88 GLN B C 1
ATOM 2874 O O . GLN B 1 88 ? -3.031 32.312 20.5 1 98.19 88 GLN B O 1
ATOM 2879 N N . VAL B 1 89 ? -2.232 33.219 18.641 1 97.69 89 VAL B N 1
ATOM 2880 C CA . VAL B 1 89 ? -1.462 32.031 18.328 1 97.69 89 VAL B CA 1
ATOM 2881 C C . VAL B 1 89 ? 0.03 32.344 18.359 1 97.69 89 VAL B C 1
ATOM 2883 O O . VAL B 1 89 ? 0.469 33.344 17.781 1 97.69 89 VAL B O 1
ATOM 2886 N N . ALA B 1 90 ? 0.832 31.641 19.094 1 98.12 90 ALA B N 1
ATOM 2887 C CA . ALA B 1 90 ? 2.289 31.609 19.016 1 98.12 90 ALA B CA 1
ATOM 2888 C C . ALA B 1 90 ? 2.762 30.438 18.156 1 98.12 90 ALA B C 1
ATOM 2890 O O . ALA B 1 90 ? 2.715 29.281 18.594 1 98.12 90 ALA B O 1
ATOM 2891 N N . ILE B 1 91 ? 3.223 30.766 16.938 1 97.56 91 ILE B N 1
ATOM 2892 C CA . ILE B 1 91 ? 3.604 29.75 15.984 1 97.56 91 ILE B CA 1
ATOM 2893 C C . ILE B 1 91 ? 5.105 29.484 16.078 1 97.56 91 ILE B C 1
ATOM 2895 O O . ILE B 1 91 ? 5.902 30.422 16.125 1 97.56 91 ILE B O 1
ATOM 2899 N N . THR B 1 92 ? 5.48 28.25 16.188 1 97.5 92 THR B N 1
ATOM 2900 C CA . THR B 1 92 ? 6.883 27.844 16.172 1 97.5 92 THR B CA 1
ATOM 2901 C C . THR B 1 92 ? 7.145 26.859 15.031 1 97.5 92 THR B C 1
ATOM 2903 O O . THR B 1 92 ? 6.625 25.75 15.031 1 97.5 92 THR B O 1
ATOM 2906 N N . PRO B 1 93 ? 7.898 27.281 14.086 1 95.81 93 PRO B N 1
ATOM 2907 C CA . PRO B 1 93 ? 8.344 26.297 13.102 1 95.81 93 PRO B CA 1
ATOM 2908 C C . PRO B 1 93 ? 9.352 25.297 13.68 1 95.81 93 PRO B C 1
ATOM 2910 O O . PRO B 1 93 ? 10.359 25.703 14.258 1 95.81 93 PRO B O 1
ATOM 2913 N N . GLU B 1 94 ? 9 24.078 13.688 1 94.31 94 GLU B N 1
ATOM 2914 C CA . GLU B 1 94 ? 9.844 22.984 14.133 1 94.31 94 GLU B CA 1
ATOM 2915 C C . GLU B 1 94 ? 9.945 21.891 13.07 1 94.31 94 GLU B C 1
ATOM 2917 O O . GLU B 1 94 ? 8.977 21.172 12.828 1 94.31 94 GLU B O 1
ATOM 2922 N N . MET B 1 95 ? 11.164 21.703 12.531 1 91.62 95 MET B N 1
ATOM 2923 C CA . MET B 1 95 ? 11.344 20.859 11.359 1 91.62 95 MET B CA 1
ATOM 2924 C C . MET B 1 95 ? 11.336 19.391 11.75 1 91.62 95 MET B C 1
ATOM 2926 O O . MET B 1 95 ? 10.969 18.531 10.945 1 91.62 95 MET B O 1
ATOM 2930 N N . SER B 1 96 ? 11.758 19.094 12.93 1 91.38 96 SER B N 1
ATOM 2931 C CA . SER B 1 96 ? 11.836 17.703 13.383 1 91.38 96 SER B CA 1
ATOM 2932 C C . SER B 1 96 ? 10.469 17.203 13.844 1 91.38 96 SER B C 1
ATOM 2934 O O . SER B 1 96 ? 9.867 17.781 14.75 1 91.38 96 SER B O 1
ATOM 2936 N N . PHE B 1 97 ? 10.07 16.141 13.266 1 91.12 97 PHE B N 1
ATOM 2937 C CA . PHE B 1 97 ? 8.812 15.539 13.68 1 91.12 97 PHE B CA 1
ATOM 2938 C C . PHE B 1 97 ? 8.883 15.094 15.141 1 91.12 97 PHE B C 1
ATOM 2940 O O . PHE B 1 97 ? 7.957 15.344 15.914 1 91.12 97 PHE B O 1
ATOM 2947 N N . ASN B 1 98 ? 9.898 14.461 15.461 1 91.69 98 ASN B N 1
ATOM 2948 C CA . ASN B 1 98 ? 10.086 13.977 16.828 1 91.69 98 ASN B CA 1
ATOM 2949 C C . ASN B 1 98 ? 10.07 15.117 17.828 1 91.69 98 ASN B C 1
ATOM 2951 O O . ASN B 1 98 ? 9.523 14.977 18.922 1 91.69 98 ASN B O 1
ATOM 2955 N N . GLU B 1 99 ? 10.648 16.219 17.453 1 93.69 99 GLU B N 1
ATOM 2956 C CA . GLU B 1 99 ? 10.648 17.375 18.344 1 93.69 99 GLU B CA 1
ATOM 2957 C C . GLU B 1 99 ? 9.25 17.953 18.5 1 93.69 99 GLU B C 1
ATOM 2959 O O . GLU B 1 99 ? 8.891 18.453 19.578 1 93.69 99 GLU B O 1
ATOM 2964 N N . ARG B 1 100 ? 8.5 17.891 17.453 1 95.25 100 ARG B N 1
ATOM 2965 C CA . ARG B 1 100 ? 7.117 18.344 17.562 1 95.25 100 ARG B CA 1
ATOM 2966 C C . ARG B 1 100 ? 6.32 17.438 18.5 1 95.25 100 ARG B C 1
ATOM 2968 O O . ARG B 1 100 ? 5.559 17.922 19.344 1 95.25 100 ARG B O 1
ATOM 2975 N N . LEU B 1 101 ? 6.562 16.172 18.438 1 94.94 101 LEU B N 1
ATOM 2976 C CA . LEU B 1 101 ? 5.887 15.227 19.312 1 94.94 101 LEU B CA 1
ATOM 2977 C C . LEU B 1 101 ? 6.312 15.43 20.766 1 94.94 101 LEU B C 1
ATOM 2979 O O . LEU B 1 101 ? 5.477 15.438 21.672 1 94.94 101 LEU B O 1
ATOM 2983 N N . GLU B 1 102 ? 7.59 15.594 20.938 1 95.25 102 GLU B N 1
ATOM 2984 C CA . GLU B 1 102 ? 8.109 15.828 22.281 1 95.25 102 GLU B CA 1
ATOM 2985 C C . GLU B 1 102 ? 7.562 17.125 22.859 1 95.25 102 GLU B C 1
ATOM 2987 O O . GLU B 1 102 ? 7.246 17.188 24.062 1 95.25 102 GLU B O 1
ATOM 2992 N N . GLY B 1 103 ? 7.512 18.141 22.047 1 97.06 103 GLY B N 1
ATOM 2993 C CA . GLY B 1 103 ? 6.965 19.422 22.484 1 97.06 103 GLY B CA 1
ATOM 2994 C C . GLY B 1 103 ? 5.516 19.328 22.922 1 97.06 103 GLY B C 1
ATOM 2995 O O . GLY B 1 103 ? 5.098 20.016 23.859 1 97.06 103 GLY B O 1
ATOM 2996 N N . LEU B 1 104 ? 4.707 18.516 22.297 1 97.25 104 LEU B N 1
ATOM 2997 C CA . LEU B 1 104 ? 3.34 18.281 22.734 1 97.25 104 LEU B CA 1
ATOM 2998 C C . LEU B 1 104 ? 3.328 17.594 24.109 1 97.25 104 LEU B C 1
ATOM 3000 O O . LEU B 1 104 ? 2.57 18 25 1 97.25 104 LEU B O 1
ATOM 3004 N N . ALA B 1 105 ? 4.207 16.609 24.219 1 94.81 105 ALA B N 1
ATOM 3005 C CA . ALA B 1 105 ? 4.238 15.781 25.422 1 94.81 105 ALA B CA 1
ATOM 3006 C C . ALA B 1 105 ? 4.66 16.594 26.641 1 94.81 105 ALA B C 1
ATOM 3008 O O . ALA B 1 105 ? 4.188 16.344 27.75 1 94.81 105 ALA B O 1
ATOM 3009 N N . ASN B 1 106 ? 5.496 17.562 26.422 1 95.38 106 ASN B N 1
ATOM 3010 C CA . ASN B 1 106 ? 6.02 18.297 27.578 1 95.38 106 ASN B CA 1
ATOM 3011 C C . ASN B 1 106 ? 5.34 19.656 27.719 1 95.38 106 ASN B C 1
ATOM 3013 O O . ASN B 1 106 ? 5.742 20.469 28.562 1 95.38 106 ASN B O 1
ATOM 3017 N N . GLY B 1 107 ? 4.453 19.938 26.812 1 95.88 107 GLY B N 1
ATOM 3018 C CA . GLY B 1 107 ? 3.625 21.125 26.984 1 95.88 107 GLY B CA 1
ATOM 3019 C C . GLY B 1 107 ? 4.207 22.359 26.312 1 95.88 107 GLY B C 1
ATOM 3020 O O . GLY B 1 107 ? 3.67 23.453 26.453 1 95.88 107 GLY B O 1
ATOM 3021 N N . ARG B 1 108 ? 5.293 22.156 25.609 1 97.31 108 ARG B N 1
ATOM 3022 C CA . ARG B 1 108 ? 5.84 23.266 24.844 1 97.31 108 ARG B CA 1
ATOM 3023 C C . ARG B 1 108 ? 4.875 23.703 23.75 1 97.31 108 ARG B C 1
ATOM 3025 O O . ARG B 1 108 ? 4.828 24.891 23.391 1 97.31 108 ARG B O 1
ATOM 3032 N N . PHE B 1 109 ? 4.211 22.781 23.203 1 98.56 109 PHE B N 1
ATOM 3033 C CA . PHE B 1 109 ? 3.188 23.047 22.203 1 98.56 109 PHE B CA 1
ATOM 3034 C C . PHE B 1 109 ? 1.833 22.516 22.656 1 98.56 109 PHE B C 1
ATOM 3036 O O . PHE B 1 109 ? 1.755 21.484 23.328 1 98.56 109 PHE B O 1
ATOM 3043 N N . ASP B 1 110 ? 0.808 23.234 22.219 1 98.75 110 ASP B N 1
ATOM 3044 C CA . ASP B 1 110 ? -0.56 22.781 22.484 1 98.75 110 ASP B CA 1
ATOM 3045 C C . ASP B 1 110 ? -1.093 21.953 21.312 1 98.75 110 ASP B C 1
ATOM 3047 O O . ASP B 1 110 ? -1.919 21.062 21.516 1 98.75 110 ASP B O 1
ATOM 3051 N N . VAL B 1 111 ? -0.639 22.281 20.156 1 98.88 111 VAL B N 1
ATOM 3052 C CA . VAL B 1 111 ? -1.136 21.656 18.938 1 98.88 111 VAL B CA 1
ATOM 3053 C C . VAL B 1 111 ? -0.019 21.594 17.891 1 98.88 111 VAL B C 1
ATOM 3055 O O . VAL B 1 111 ? 0.782 22.516 17.766 1 98.88 111 VAL B O 1
ATOM 3058 N N . ILE B 1 112 ? 0.072 20.484 17.25 1 98.75 112 ILE B N 1
ATOM 3059 C CA . ILE B 1 112 ? 0.815 20.406 16 1 98.75 112 ILE B CA 1
ATOM 3060 C C . ILE B 1 112 ? -0.112 20.75 14.836 1 98.75 112 ILE B C 1
ATOM 3062 O O . ILE B 1 112 ? -0.949 19.922 14.445 1 98.75 112 ILE B O 1
ATOM 3066 N N . ALA B 1 113 ? 0.073 21.938 14.359 1 98.69 113 ALA B N 1
ATOM 3067 C CA . ALA B 1 113 ? -0.68 22.406 13.195 1 98.69 113 ALA B CA 1
ATOM 3068 C C . ALA B 1 113 ? 0.082 22.141 11.906 1 98.69 113 ALA B C 1
ATOM 3070 O O . ALA B 1 113 ? 0.486 23.062 11.203 1 98.69 113 ALA B O 1
ATOM 3071 N N . TYR B 1 114 ? 0.217 20.938 11.633 1 97.38 114 TYR B N 1
ATOM 3072 C CA . TYR B 1 114 ? 0.852 20.328 10.469 1 97.38 114 TYR B CA 1
ATOM 3073 C C . TYR B 1 114 ? 0.199 19 10.117 1 97.38 114 TYR B C 1
ATOM 3075 O O . TYR B 1 114 ? -0.316 18.312 11 1 97.38 114 TYR B O 1
ATOM 3083 N N . GLY B 1 115 ? 0.164 18.703 8.812 1 96.81 115 GLY B N 1
ATOM 3084 C CA . GLY B 1 115 ? -0.449 17.438 8.422 1 96.81 115 GLY B CA 1
ATOM 3085 C C . GLY B 1 115 ? 0.257 16.234 8.992 1 96.81 115 GLY B C 1
ATOM 3086 O O . GLY B 1 115 ? 1.377 15.906 8.594 1 96.81 115 GLY B O 1
ATOM 3087 N N . ILE B 1 116 ? -0.391 15.578 9.969 1 96.94 116 ILE B N 1
ATOM 3088 C CA . ILE B 1 116 ? 0.075 14.32 10.531 1 96.94 116 ILE B CA 1
ATOM 3089 C C . ILE B 1 116 ? -0.708 13.156 9.922 1 96.94 116 ILE B C 1
ATOM 3091 O O . ILE B 1 116 ? -1.94 13.188 9.875 1 96.94 116 ILE B O 1
ATOM 3095 N N . LEU B 1 117 ? 0.057 12.172 9.492 1 96.5 117 LEU B N 1
ATOM 3096 C CA . LEU B 1 117 ? -0.578 10.961 9 1 96.5 117 LEU B CA 1
ATOM 3097 C C . LEU B 1 117 ? -1.43 10.305 10.078 1 96.5 117 LEU B C 1
ATOM 3099 O O . LEU B 1 117 ? -0.953 10.078 11.195 1 96.5 117 LEU B O 1
ATOM 3103 N N . ALA B 1 118 ? -2.688 10.031 9.734 1 97.31 118 ALA B N 1
ATOM 3104 C CA . ALA B 1 118 ? -3.588 9.414 10.703 1 97.31 118 ALA B CA 1
ATOM 3105 C C . ALA B 1 118 ? -3.492 7.895 10.648 1 97.31 118 ALA B C 1
ATOM 3107 O O . ALA B 1 118 ? -4.473 7.219 10.336 1 97.31 118 ALA B O 1
ATOM 3108 N N . THR B 1 119 ? -2.383 7.355 11.047 1 97.12 119 THR B N 1
ATOM 3109 C CA . THR B 1 119 ? -2.182 5.914 11.148 1 97.12 119 THR B CA 1
ATOM 3110 C C . THR B 1 119 ? -2.559 5.406 12.539 1 97.12 119 THR B C 1
ATOM 3112 O O . THR B 1 119 ? -2.725 6.199 13.469 1 97.12 119 THR B O 1
ATOM 3115 N N . SER B 1 120 ? -2.715 4.039 12.648 1 96.88 120 SER B N 1
ATOM 3116 C CA . SER B 1 120 ? -3.006 3.459 13.953 1 96.88 120 SER B CA 1
ATOM 3117 C C . SER B 1 120 ? -1.908 3.791 14.961 1 96.88 120 SER B C 1
ATOM 3119 O O . SER B 1 120 ? -2.195 4.094 16.125 1 96.88 120 SER B O 1
ATOM 3121 N N . GLU B 1 121 ? -0.689 3.785 14.484 1 94.62 121 GLU B N 1
ATOM 3122 C CA . GLU B 1 121 ? 0.442 4.066 15.359 1 94.62 121 GLU B CA 1
ATOM 3123 C C . GLU B 1 121 ? 0.366 5.484 15.922 1 94.62 121 GLU B C 1
ATOM 3125 O O . GLU B 1 121 ? 0.511 5.691 17.125 1 94.62 121 GLU B O 1
ATOM 3130 N N . LEU B 1 122 ? 0.132 6.453 15.086 1 96.06 122 LEU B N 1
ATOM 3131 C CA . LEU B 1 122 ? 0.132 7.84 15.531 1 96.06 122 LEU B CA 1
ATOM 3132 C C . LEU B 1 122 ? -1.126 8.156 16.328 1 96.06 122 LEU B C 1
ATOM 3134 O O . LEU B 1 122 ? -1.093 8.977 17.25 1 96.06 122 LEU B O 1
ATOM 3138 N N . LYS B 1 123 ? -2.201 7.441 16.094 1 96.81 123 LYS B N 1
ATOM 3139 C CA . LYS B 1 123 ? -3.418 7.594 16.891 1 96.81 123 LYS B CA 1
ATOM 3140 C C . LYS B 1 123 ? -3.229 7.047 18.297 1 96.81 123 LYS B C 1
ATOM 3142 O O . LYS B 1 123 ? -3.906 7.477 19.234 1 96.81 123 LYS B O 1
ATOM 3147 N N . ASP B 1 124 ? -2.352 6.102 18.406 1 95.06 124 ASP B N 1
ATOM 3148 C CA . ASP B 1 124 ? -2.053 5.555 19.734 1 95.06 124 ASP B CA 1
ATOM 3149 C C . ASP B 1 124 ? -1.26 6.551 20.562 1 95.06 124 ASP B C 1
ATOM 3151 O O . ASP B 1 124 ? -1.375 6.566 21.797 1 95.06 124 ASP B O 1
ATOM 3155 N N . SER B 1 125 ? -0.587 7.445 19.875 1 94.19 125 SER B N 1
ATOM 3156 C CA . SER B 1 125 ? 0.332 8.336 20.578 1 94.19 125 SER B CA 1
ATOM 3157 C C . SER B 1 125 ? -0.265 9.727 20.75 1 94.19 125 SER B C 1
ATOM 3159 O O . SER B 1 125 ? 0.124 10.469 21.656 1 94.19 125 SER B O 1
ATOM 3161 N N . LEU B 1 126 ? -1.173 10.055 19.891 1 97.62 126 LEU B N 1
ATOM 3162 C CA . LEU B 1 126 ? -1.743 11.398 19.828 1 97.62 126 LEU B CA 1
ATOM 3163 C C . LEU B 1 126 ? -3.264 11.336 19.719 1 97.62 126 LEU B C 1
ATOM 3165 O O . LEU B 1 126 ? -3.826 10.297 19.391 1 97.62 126 LEU B O 1
ATOM 3169 N N . LEU B 1 127 ? -3.891 12.453 20.125 1 98.62 127 LEU B N 1
ATOM 3170 C CA . LEU B 1 127 ? -5.234 12.719 19.625 1 98.62 127 LEU B CA 1
ATOM 3171 C C . LEU B 1 127 ? -5.184 13.508 18.328 1 98.62 127 LEU B C 1
ATOM 3173 O O . LEU B 1 127 ? -4.531 14.547 18.25 1 98.62 127 LEU B O 1
ATOM 3177 N N . LEU B 1 128 ? -5.824 12.992 17.328 1 98.81 128 LEU B N 1
ATOM 3178 C CA . LEU B 1 128 ? -5.828 13.633 16.016 1 98.81 128 LEU B CA 1
ATOM 3179 C C . LEU B 1 128 ? -7.184 14.258 15.719 1 98.81 128 LEU B C 1
ATOM 3181 O O . LEU B 1 128 ? -8.227 13.688 16.047 1 98.81 128 LEU B O 1
ATOM 3185 N N . THR B 1 129 ? -7.156 15.398 15.117 1 98.88 129 THR B N 1
ATOM 3186 C CA . THR B 1 129 ? -8.398 16.016 14.664 1 98.88 129 THR B CA 1
ATOM 3187 C C . THR B 1 129 ? -9.047 15.172 13.562 1 98.88 129 THR B C 1
ATOM 3189 O O . THR B 1 129 ? -8.43 14.25 13.039 1 98.88 129 THR B O 1
ATOM 3192 N N . SER B 1 130 ? -10.297 15.57 13.281 1 98.44 130 SER B N 1
ATOM 3193 C CA . SER B 1 130 ? -10.859 15.086 12.023 1 98.44 130 SER B CA 1
ATOM 3194 C C . SER B 1 130 ? -9.945 15.414 10.852 1 98.44 130 SER B C 1
ATOM 3196 O O . SER B 1 130 ? -9.164 16.375 10.914 1 98.44 130 SER B O 1
ATOM 3198 N N . PRO B 1 131 ? -9.953 14.586 9.859 1 98.31 131 PRO B N 1
ATOM 3199 C CA . PRO B 1 131 ? -9.047 14.82 8.734 1 98.31 131 PRO B CA 1
ATOM 3200 C C . PRO B 1 131 ? -9.164 16.234 8.156 1 98.31 131 PRO B C 1
ATOM 3202 O O . PRO B 1 131 ? -10.273 16.75 8.031 1 98.31 131 PRO B O 1
ATOM 3205 N N . ILE B 1 132 ? -8.039 16.75 7.84 1 98.5 132 ILE B N 1
ATOM 3206 C CA . ILE B 1 132 ? -8 18.094 7.301 1 98.5 132 ILE B CA 1
ATOM 3207 C C . ILE B 1 132 ? -7.746 18.047 5.797 1 98.5 132 ILE B C 1
ATOM 3209 O O . ILE B 1 132 ? -8.383 18.781 5.031 1 98.5 132 ILE B O 1
ATOM 3213 N N . VAL B 1 133 ? -6.879 17.172 5.348 1 97.75 133 VAL B N 1
ATOM 3214 C CA . VAL B 1 133 ? -6.617 17.031 3.92 1 97.75 133 VAL B CA 1
ATOM 3215 C C . VAL B 1 133 ? -6.383 15.562 3.584 1 97.75 133 VAL B C 1
ATOM 3217 O O . VAL B 1 133 ? -6.105 14.75 4.473 1 97.75 133 VAL B O 1
ATOM 3220 N N . LEU B 1 134 ? -6.609 15.258 2.32 1 97.62 134 LEU B N 1
ATOM 3221 C CA . LEU B 1 134 ? -6.18 13.992 1.733 1 97.62 134 LEU B CA 1
ATOM 3222 C C . LEU B 1 134 ? -4.832 14.148 1.034 1 97.62 134 LEU B C 1
ATOM 3224 O O . LEU B 1 134 ? -4.594 15.156 0.357 1 97.62 134 LEU B O 1
ATOM 3228 N N . ASN B 1 135 ? -4.02 13.289 1.308 1 97.62 135 ASN B N 1
ATOM 3229 C CA . ASN B 1 135 ? -2.676 13.289 0.739 1 97.62 135 ASN B CA 1
ATOM 3230 C C . ASN B 1 135 ? -2.111 11.875 0.627 1 97.62 135 ASN B C 1
ATOM 3232 O O . ASN B 1 135 ? -2.818 10.898 0.876 1 97.62 135 ASN B O 1
ATOM 3236 N N . ARG B 1 136 ? -0.856 11.734 0.136 1 97.81 136 ARG B N 1
ATOM 3237 C CA . ARG B 1 136 ? -0.151 10.453 0.079 1 97.81 136 ARG B CA 1
ATOM 3238 C C . ARG B 1 136 ? 1.356 10.664 -0.019 1 97.81 136 ARG B C 1
ATOM 3240 O O . ARG B 1 136 ? 1.818 11.789 -0.235 1 97.81 136 ARG B O 1
ATOM 3247 N N . GLN B 1 137 ? 2.08 9.602 0.248 1 98.5 137 GLN B N 1
ATOM 3248 C CA . GLN B 1 137 ? 3.527 9.602 0.064 1 98.5 137 GLN B CA 1
ATOM 3249 C C . GLN B 1 137 ? 3.9 9.219 -1.363 1 98.5 137 GLN B C 1
ATOM 3251 O O . GLN B 1 137 ? 3.307 8.305 -1.939 1 98.5 137 GLN B O 1
ATOM 3256 N N . VAL B 1 138 ? 4.855 9.945 -1.942 1 98.81 138 VAL B N 1
ATOM 3257 C CA . VAL B 1 138 ? 5.273 9.664 -3.312 1 98.81 138 VAL B CA 1
ATOM 3258 C C . VAL B 1 138 ? 6.797 9.586 -3.381 1 98.81 138 VAL B C 1
ATOM 3260 O O . VAL B 1 138 ? 7.492 10.117 -2.512 1 98.81 138 VAL B O 1
ATOM 3263 N N . LEU B 1 139 ? 7.277 8.898 -4.332 1 98.94 139 LEU B N 1
ATOM 3264 C CA . LEU B 1 139 ? 8.688 8.898 -4.707 1 98.94 139 LEU B CA 1
ATOM 3265 C C . LEU B 1 139 ? 9.031 10.148 -5.512 1 98.94 139 LEU B C 1
ATOM 3267 O O . LEU B 1 139 ? 8.32 10.5 -6.453 1 98.94 139 LEU B O 1
ATOM 3271 N N . VAL B 1 140 ? 10.023 10.867 -5.098 1 98.94 140 VAL B N 1
ATOM 3272 C CA . VAL B 1 140 ? 10.609 11.938 -5.898 1 98.94 140 VAL B CA 1
ATOM 3273 C C . VAL B 1 140 ? 11.875 11.438 -6.586 1 98.94 140 VAL B C 1
ATOM 3275 O O . VAL B 1 140 ? 12.781 10.914 -5.93 1 98.94 140 VAL B O 1
ATOM 3278 N N . GLN B 1 141 ? 11.906 11.523 -7.855 1 98.88 141 GLN B N 1
ATOM 3279 C CA . GLN B 1 141 ? 13.055 11.133 -8.672 1 98.88 141 GLN B CA 1
ATOM 3280 C C . GLN B 1 141 ? 13.25 12.102 -9.836 1 98.88 141 GLN B C 1
ATOM 3282 O O . GLN B 1 141 ? 12.469 13.039 -10.008 1 98.88 141 GLN B O 1
ATOM 3287 N N . ARG B 1 142 ? 14.344 11.969 -10.547 1 98.56 142 ARG B N 1
ATOM 3288 C CA . ARG B 1 142 ? 14.539 12.797 -11.727 1 98.56 142 ARG B CA 1
ATOM 3289 C C . ARG B 1 142 ? 13.852 12.195 -12.945 1 98.56 142 ARG B C 1
ATOM 3291 O O . ARG B 1 142 ? 13.828 10.969 -13.109 1 98.56 142 ARG B O 1
ATOM 3298 N N . LYS B 1 143 ? 13.281 13.008 -13.758 1 97.5 143 LYS B N 1
ATOM 3299 C CA . LYS B 1 143 ? 12.719 12.555 -15.023 1 97.5 143 LYS B CA 1
ATOM 3300 C C . LYS B 1 143 ? 13.797 11.93 -15.914 1 97.5 143 LYS B C 1
ATOM 3302 O O . LYS B 1 143 ? 14.977 12.25 -15.789 1 97.5 143 LYS B O 1
ATOM 3307 N N . THR B 1 144 ? 13.312 10.992 -16.656 1 92.31 144 THR B N 1
ATOM 3308 C CA . THR B 1 144 ? 14.227 10.359 -17.594 1 92.31 144 THR B CA 1
ATOM 3309 C C . THR B 1 144 ? 13.797 10.625 -19.031 1 92.31 144 THR B C 1
ATOM 3311 O O . THR B 1 144 ? 12.609 10.82 -19.312 1 92.31 144 THR B O 1
ATOM 3314 N N . ASP B 1 145 ? 14.844 10.68 -19.938 1 86.56 145 ASP B N 1
ATOM 3315 C CA . ASP B 1 145 ? 14.586 10.805 -21.375 1 86.56 145 ASP B CA 1
ATOM 3316 C C . ASP B 1 145 ? 14.797 9.469 -22.078 1 86.56 145 ASP B C 1
ATOM 3318 O O . ASP B 1 145 ? 14.742 9.406 -23.312 1 86.56 145 ASP B O 1
ATOM 3322 N N . SER B 1 146 ? 15.102 8.453 -21.266 1 88.75 146 SER B N 1
ATOM 3323 C CA . SER B 1 146 ? 15.398 7.152 -21.875 1 88.75 146 SER B CA 1
ATOM 3324 C C . SER B 1 146 ? 14.578 6.047 -21.203 1 88.75 146 SER B C 1
ATOM 3326 O O . SER B 1 146 ? 14.531 5.945 -19.984 1 88.75 146 SER B O 1
ATOM 3328 N N . PRO B 1 147 ? 13.992 5.25 -22.031 1 85.12 147 PRO B N 1
ATOM 3329 C CA . PRO B 1 147 ? 13.266 4.109 -21.453 1 85.12 147 PRO B CA 1
ATOM 3330 C C . PRO B 1 147 ? 14.195 3.094 -20.797 1 85.12 147 PRO B C 1
ATOM 3332 O O . PRO B 1 147 ? 13.75 2.283 -19.984 1 85.12 147 PRO B O 1
ATOM 3335 N N . ASP B 1 148 ? 15.484 3.18 -21.062 1 86.44 148 ASP B N 1
ATOM 3336 C CA . ASP B 1 148 ? 16.438 2.191 -20.578 1 86.44 148 ASP B CA 1
ATOM 3337 C C . ASP B 1 148 ? 17.188 2.717 -19.359 1 86.44 148 ASP B C 1
ATOM 3339 O O . ASP B 1 148 ? 18.172 2.105 -18.906 1 86.44 148 ASP B O 1
ATOM 3343 N N . ASP B 1 149 ? 16.719 3.771 -18.797 1 89.5 149 ASP B N 1
ATOM 3344 C CA . ASP B 1 149 ? 17.344 4.348 -17.609 1 89.5 149 ASP B CA 1
ATOM 3345 C C . ASP B 1 149 ? 17.125 3.463 -16.391 1 89.5 149 ASP B C 1
ATOM 3347 O O . ASP B 1 149 ? 16 3.367 -15.883 1 89.5 149 ASP B O 1
ATOM 3351 N N . SER B 1 150 ? 18.156 2.832 -15.938 1 89.56 150 SER B N 1
ATOM 3352 C CA . SER B 1 150 ? 18.094 1.875 -14.836 1 89.56 150 SER B CA 1
ATOM 3353 C C . SER B 1 150 ? 17.844 2.578 -13.508 1 89.56 150 SER B C 1
ATOM 3355 O O . SER B 1 150 ? 17.484 1.936 -12.516 1 89.56 150 SER B O 1
ATOM 3357 N N . LEU B 1 151 ? 18.016 3.84 -13.5 1 94.5 151 LEU B N 1
ATOM 3358 C CA . LEU B 1 151 ? 17.812 4.582 -12.258 1 94.5 151 LEU B CA 1
ATOM 3359 C C . LEU B 1 151 ? 16.344 5 -12.117 1 94.5 151 LEU B C 1
ATOM 3361 O O . LEU B 1 151 ? 15.883 5.262 -11.008 1 94.5 151 LEU B O 1
ATOM 3365 N N . PHE B 1 152 ? 15.688 5.09 -13.234 1 97.75 152 PHE B N 1
ATOM 3366 C CA . PHE B 1 152 ? 14.312 5.574 -13.188 1 97.75 152 PHE B CA 1
ATOM 3367 C C . PHE B 1 152 ? 13.375 4.48 -12.695 1 97.75 152 PHE B C 1
ATOM 3369 O O . PHE B 1 152 ? 13.32 3.395 -13.281 1 97.75 152 PHE B O 1
ATOM 3376 N N . ILE B 1 153 ? 12.719 4.742 -11.656 1 98.19 153 ILE B N 1
ATOM 3377 C CA . ILE B 1 153 ? 11.766 3.828 -11.039 1 98.19 153 ILE B CA 1
ATOM 3378 C C . ILE B 1 153 ? 10.422 3.922 -11.766 1 98.19 153 ILE B C 1
ATOM 3380 O O . ILE B 1 153 ? 9.758 4.961 -11.734 1 98.19 153 ILE B O 1
ATOM 3384 N N . LYS B 1 154 ? 9.969 2.893 -12.406 1 96.25 154 LYS B N 1
ATOM 3385 C CA . LYS B 1 154 ? 8.734 2.891 -13.188 1 96.25 154 LYS B CA 1
ATOM 3386 C C . LYS B 1 154 ? 7.555 2.402 -12.344 1 96.25 154 LYS B C 1
ATOM 3388 O O . LYS B 1 154 ? 6.41 2.781 -12.594 1 96.25 154 LYS B O 1
ATOM 3393 N N . SER B 1 155 ? 7.863 1.475 -11.43 1 97.31 155 SER B N 1
ATOM 3394 C CA . SER B 1 155 ? 6.867 0.917 -10.516 1 97.31 155 SER B CA 1
ATOM 3395 C C . SER B 1 155 ? 7.48 0.588 -9.164 1 97.31 155 SER B C 1
ATOM 3397 O O . SER B 1 155 ? 8.703 0.621 -9 1 97.31 155 SER B O 1
ATOM 3399 N N . GLN B 1 156 ? 6.602 0.242 -8.234 1 98.62 156 GLN B N 1
ATOM 3400 C CA . GLN B 1 156 ? 7.059 -0.073 -6.891 1 98.62 156 GLN B CA 1
ATOM 3401 C C . GLN B 1 156 ? 8.023 -1.258 -6.898 1 98.62 156 GLN B C 1
ATOM 3403 O O . GLN B 1 156 ? 8.922 -1.338 -6.059 1 98.62 156 GLN B O 1
ATOM 3408 N N . LEU B 1 157 ? 7.883 -2.107 -7.848 1 98.38 157 LEU B N 1
ATOM 3409 C CA . LEU B 1 157 ? 8.734 -3.289 -7.938 1 98.38 157 LEU B CA 1
ATOM 3410 C C . LEU B 1 157 ? 10.18 -2.898 -8.219 1 98.38 157 LEU B C 1
ATOM 3412 O O . LEU B 1 157 ? 11.109 -3.584 -7.789 1 98.38 157 LEU B O 1
ATOM 3416 N N . ASP B 1 158 ? 10.414 -1.759 -8.852 1 98 158 ASP B N 1
ATOM 3417 C CA . ASP B 1 158 ? 11.742 -1.268 -9.211 1 98 158 ASP B CA 1
ATOM 3418 C C . ASP B 1 158 ? 12.453 -0.683 -7.992 1 98 158 ASP B C 1
ATOM 3420 O O . ASP B 1 158 ? 13.633 -0.325 -8.07 1 98 158 ASP B O 1
ATOM 3424 N N . LEU B 1 159 ? 11.812 -0.658 -6.836 1 98.81 159 LEU B N 1
ATOM 3425 C CA . LEU B 1 159 ? 12.391 -0.078 -5.629 1 98.81 159 LEU B CA 1
ATOM 3426 C C . LEU B 1 159 ? 13.344 -1.062 -4.957 1 98.81 159 LEU B C 1
ATOM 3428 O O . LEU B 1 159 ? 14.109 -0.684 -4.066 1 98.81 159 LEU B O 1
ATOM 3432 N N . ALA B 1 160 ? 13.242 -2.311 -5.383 1 98.38 160 ALA B N 1
ATOM 3433 C CA . ALA B 1 160 ? 14.102 -3.338 -4.805 1 98.38 160 ALA B CA 1
ATOM 3434 C C . ALA B 1 160 ? 15.578 -2.938 -4.891 1 98.38 160 ALA B C 1
ATOM 3436 O O . ALA B 1 160 ? 16.062 -2.576 -5.965 1 98.38 160 ALA B O 1
ATOM 3437 N N . GLY B 1 161 ? 16.219 -2.902 -3.744 1 98.31 161 GLY B N 1
ATOM 3438 C CA . GLY B 1 161 ? 17.656 -2.631 -3.684 1 98.31 161 GLY B CA 1
ATOM 3439 C C . GLY B 1 161 ? 17.984 -1.153 -3.76 1 98.31 161 GLY B C 1
ATOM 3440 O O . GLY B 1 161 ? 19.156 -0.774 -3.787 1 98.31 161 GLY B O 1
ATOM 3441 N N . LYS B 1 162 ? 16.984 -0.296 -3.846 1 98.81 162 LYS B N 1
ATOM 3442 C CA . LYS B 1 162 ? 17.219 1.144 -3.912 1 98.81 162 LYS B CA 1
ATOM 3443 C C . LYS B 1 162 ? 17.266 1.757 -2.516 1 98.81 162 LYS B C 1
ATOM 3445 O O . LYS B 1 162 ? 16.75 1.172 -1.557 1 98.81 162 LYS B O 1
ATOM 3450 N N . THR B 1 163 ? 17.922 2.871 -2.377 1 98.88 163 THR B N 1
ATOM 3451 C CA . THR B 1 163 ? 17.953 3.641 -1.139 1 98.88 163 THR B CA 1
ATOM 3452 C C . THR B 1 163 ? 17.062 4.875 -1.234 1 98.88 163 THR B C 1
ATOM 3454 O O . THR B 1 163 ? 17.297 5.746 -2.074 1 98.88 163 THR B O 1
ATOM 3457 N N . LEU B 1 164 ? 16.094 4.922 -0.436 1 98.94 164 LEU B N 1
ATOM 3458 C CA . LEU B 1 164 ? 15.18 6.062 -0.364 1 98.94 164 LEU B CA 1
ATOM 3459 C C . LEU B 1 164 ? 15.555 6.984 0.792 1 98.94 164 LEU B C 1
ATOM 3461 O O . LEU B 1 164 ? 15.719 6.527 1.926 1 98.94 164 LEU B O 1
ATOM 3465 N N . ASN B 1 165 ? 15.719 8.266 0.469 1 98.94 165 ASN B N 1
ATOM 3466 C CA . ASN B 1 165 ? 16.016 9.266 1.49 1 98.94 165 ASN B CA 1
ATOM 3467 C C . ASN B 1 165 ? 14.734 9.867 2.064 1 98.94 165 ASN B C 1
ATOM 3469 O O . ASN B 1 165 ? 13.836 10.266 1.314 1 98.94 165 ASN B O 1
ATOM 3473 N N . VAL B 1 166 ? 14.664 9.875 3.375 1 98.31 166 VAL B N 1
ATOM 3474 C CA . VAL B 1 166 ? 13.516 10.445 4.074 1 98.31 166 VAL B CA 1
ATOM 3475 C C . VAL B 1 166 ? 14 11.344 5.211 1 98.31 166 VAL B C 1
ATOM 3477 O O . VAL B 1 166 ? 15.141 11.227 5.664 1 98.31 166 VAL B O 1
ATOM 3480 N N . VAL B 1 167 ? 13.094 12.281 5.562 1 96.19 167 VAL B N 1
ATOM 3481 C CA . VAL B 1 167 ? 13.383 13.07 6.758 1 96.19 167 VAL B CA 1
ATOM 3482 C C . VAL B 1 167 ? 13.453 12.148 7.973 1 96.19 167 VAL B C 1
ATOM 3484 O O . VAL B 1 167 ? 12.641 11.234 8.117 1 96.19 167 VAL B O 1
ATOM 3487 N N . GLU B 1 168 ? 14.406 12.406 8.82 1 96.5 168 GLU B N 1
ATOM 3488 C CA . GLU B 1 168 ? 14.562 11.594 10.023 1 96.5 168 GLU B CA 1
ATOM 3489 C C . GLU B 1 168 ? 13.258 11.516 10.812 1 96.5 168 GLU B C 1
ATOM 3491 O O . GLU B 1 168 ? 12.602 12.539 11.047 1 96.5 168 GLU B O 1
ATOM 3496 N N . GLY B 1 169 ? 12.852 10.336 11.203 1 92.38 169 GLY B N 1
ATOM 3497 C CA . GLY B 1 169 ? 11.664 10.125 12.016 1 92.38 169 GLY B CA 1
ATOM 3498 C C . GLY B 1 169 ? 10.375 10.18 11.219 1 92.38 169 GLY B C 1
ATOM 3499 O O . GLY B 1 169 ? 9.281 10.172 11.789 1 92.38 169 GLY B O 1
ATOM 3500 N N . SER B 1 170 ? 10.477 10.195 9.938 1 92.69 170 SER B N 1
ATOM 3501 C CA . SER B 1 170 ? 9.305 10.297 9.07 1 92.69 170 SER B CA 1
ATOM 3502 C C . SER B 1 170 ? 8.375 9.102 9.258 1 92.69 170 SER B C 1
ATOM 3504 O O . SER B 1 170 ? 8.828 7.965 9.383 1 92.69 170 SER B O 1
ATOM 3506 N N . PRO B 1 171 ? 7.094 9.391 9.25 1 88.62 171 PRO B N 1
ATOM 3507 C CA . PRO B 1 171 ? 6.133 8.289 9.328 1 88.62 171 PRO B CA 1
ATOM 3508 C C . PRO B 1 171 ? 6.156 7.395 8.086 1 88.62 171 PRO B C 1
ATOM 3510 O O . PRO B 1 171 ? 5.625 6.281 8.117 1 88.62 171 PRO B O 1
ATOM 3513 N N . SER B 1 172 ? 6.77 7.805 7.008 1 95 172 SER B N 1
ATOM 3514 C CA . SER B 1 172 ? 6.84 7.016 5.781 1 95 172 SER B CA 1
ATOM 3515 C C . SER B 1 172 ? 7.738 5.797 5.961 1 95 172 SER B C 1
ATOM 3517 O O . SER B 1 172 ? 7.711 4.875 5.141 1 95 172 SER B O 1
ATOM 3519 N N . ILE B 1 173 ? 8.539 5.797 6.996 1 97.38 173 ILE B N 1
ATOM 3520 C CA . ILE B 1 173 ? 9.531 4.75 7.211 1 97.38 173 ILE B CA 1
ATOM 3521 C C . ILE B 1 173 ? 8.836 3.396 7.332 1 97.38 173 ILE B C 1
ATOM 3523 O O . ILE B 1 173 ? 9.203 2.438 6.652 1 97.38 173 ILE B O 1
ATOM 3527 N N . LEU B 1 174 ? 7.816 3.324 8.148 1 96.75 174 LEU B N 1
ATOM 3528 C CA . LEU B 1 174 ? 7.098 2.064 8.312 1 96.75 174 LEU B CA 1
ATOM 3529 C C . LEU B 1 174 ? 6.453 1.629 7.004 1 96.75 174 LEU B C 1
ATOM 3531 O O . LEU B 1 174 ? 6.469 0.445 6.66 1 96.75 174 LEU B O 1
ATOM 3535 N N . ARG B 1 175 ? 5.914 2.561 6.266 1 98 175 ARG B N 1
ATOM 3536 C CA . ARG B 1 175 ? 5.297 2.256 4.98 1 98 175 ARG B CA 1
ATOM 3537 C C . ARG B 1 175 ? 6.316 1.675 4.008 1 98 175 ARG B C 1
ATOM 3539 O O . ARG B 1 175 ? 6.031 0.7 3.309 1 98 175 ARG B O 1
ATOM 3546 N N . ILE B 1 176 ? 7.52 2.271 3.99 1 98.81 176 ILE B N 1
ATOM 3547 C CA . ILE B 1 176 ? 8.562 1.815 3.078 1 98.81 176 ILE B CA 1
ATOM 3548 C C . ILE B 1 176 ? 9.008 0.405 3.463 1 98.81 176 ILE B C 1
ATOM 3550 O O . ILE B 1 176 ? 9.203 -0.449 2.596 1 98.81 176 ILE B O 1
ATOM 3554 N N . ARG B 1 177 ? 9.133 0.145 4.738 1 98.31 177 ARG B N 1
ATOM 3555 C CA . ARG B 1 177 ? 9.508 -1.188 5.199 1 98.31 177 ARG B CA 1
ATOM 3556 C C . ARG B 1 177 ? 8.453 -2.219 4.805 1 98.31 177 ARG B C 1
ATOM 3558 O O . ARG B 1 177 ? 8.789 -3.289 4.289 1 98.31 177 ARG B O 1
ATOM 3565 N N . ASN B 1 178 ? 7.191 -1.885 5.055 1 97.88 178 ASN B N 1
ATOM 3566 C CA . ASN B 1 178 ? 6.117 -2.791 4.66 1 97.88 178 ASN B CA 1
ATOM 3567 C C . ASN B 1 178 ? 6.102 -3.018 3.152 1 97.88 178 ASN B C 1
ATOM 3569 O O . ASN B 1 178 ? 5.832 -4.125 2.689 1 97.88 178 ASN B O 1
ATOM 3573 N N . LEU B 1 179 ? 6.348 -1.967 2.467 1 98.56 179 LEU B N 1
ATOM 3574 C CA . LEU B 1 179 ? 6.395 -2.074 1.014 1 98.56 179 LEU B CA 1
ATOM 3575 C C . LEU B 1 179 ? 7.504 -3.023 0.574 1 98.56 179 LEU B C 1
ATOM 3577 O O . LEU B 1 179 ? 7.312 -3.828 -0.34 1 98.56 179 LEU B O 1
ATOM 3581 N N . GLY B 1 180 ? 8.695 -2.91 1.209 1 98.56 180 GLY B N 1
ATOM 3582 C CA . GLY B 1 180 ? 9.75 -3.869 0.945 1 98.56 180 GLY B CA 1
ATOM 3583 C C . GLY B 1 180 ? 9.32 -5.309 1.149 1 98.56 180 GLY B C 1
ATOM 3584 O O . GLY B 1 180 ? 9.594 -6.172 0.313 1 98.56 180 GLY B O 1
ATOM 3585 N N . ASN B 1 181 ? 8.586 -5.555 2.205 1 97.94 181 ASN B N 1
ATOM 3586 C CA . ASN B 1 181 ? 8.062 -6.891 2.471 1 97.94 181 ASN B CA 1
ATOM 3587 C C . ASN B 1 181 ? 7.066 -7.324 1.399 1 97.94 181 ASN B C 1
ATOM 3589 O O . ASN B 1 181 ? 7.062 -8.484 0.982 1 97.94 181 ASN B O 1
ATOM 3593 N N . GLU B 1 182 ? 6.254 -6.449 0.953 1 97.81 182 GLU B N 1
ATOM 3594 C CA . GLU B 1 182 ? 5.219 -6.734 -0.035 1 97.81 182 GLU B CA 1
ATOM 3595 C C . GLU B 1 182 ? 5.828 -7.121 -1.379 1 97.81 182 GLU B C 1
ATOM 3597 O O . GLU B 1 182 ? 5.277 -7.957 -2.1 1 97.81 182 GLU B O 1
ATOM 3602 N N . ILE B 1 183 ? 6.98 -6.469 -1.664 1 97.75 183 ILE B N 1
ATOM 3603 C CA . ILE B 1 183 ? 7.555 -6.766 -2.973 1 97.75 183 ILE B CA 1
ATOM 3604 C C . ILE B 1 183 ? 8.625 -7.848 -2.836 1 97.75 183 ILE B C 1
ATOM 3606 O O . ILE B 1 183 ? 9.281 -8.211 -3.816 1 97.75 183 ILE B O 1
ATOM 3610 N N . GLY B 1 184 ? 8.859 -8.336 -1.624 1 96.94 184 GLY B N 1
ATOM 3611 C CA . GLY B 1 184 ? 9.727 -9.469 -1.357 1 96.94 184 GLY B CA 1
ATOM 3612 C C . GLY B 1 184 ? 11.203 -9.141 -1.519 1 96.94 184 GLY B C 1
ATOM 3613 O O . GLY B 1 184 ? 11.992 -10 -1.911 1 96.94 184 GLY B O 1
ATOM 3614 N N . ASP B 1 185 ? 11.547 -7.91 -1.334 1 97.75 185 ASP B N 1
ATOM 3615 C CA . ASP B 1 185 ? 12.93 -7.465 -1.468 1 97.75 185 ASP B CA 1
ATOM 3616 C C . ASP B 1 185 ? 13.219 -6.273 -0.561 1 97.75 185 ASP B C 1
ATOM 3618 O O . ASP B 1 185 ? 12.297 -5.66 -0.019 1 97.75 185 ASP B O 1
ATOM 3622 N N . THR B 1 186 ? 14.5 -5.926 -0.37 1 97.88 186 THR B N 1
ATOM 3623 C CA . THR B 1 186 ? 14.891 -4.852 0.538 1 97.88 186 THR B CA 1
ATOM 3624 C C . THR B 1 186 ? 14.82 -3.498 -0.165 1 97.88 186 THR B C 1
ATOM 3626 O O . THR B 1 186 ? 15.297 -3.352 -1.292 1 97.88 186 THR B O 1
ATOM 3629 N N . ILE B 1 187 ? 14.109 -2.578 0.406 1 98.88 187 ILE B N 1
ATOM 3630 C CA . ILE B 1 187 ? 14.242 -1.152 0.124 1 98.88 187 ILE B CA 1
ATOM 3631 C C . ILE B 1 187 ? 15.062 -0.482 1.225 1 98.88 187 ILE B C 1
ATOM 3633 O O . ILE B 1 187 ? 14.68 -0.512 2.396 1 98.88 187 ILE B O 1
ATOM 3637 N N . TYR B 1 188 ? 16.156 0.074 0.851 1 98.88 188 TYR B N 1
ATOM 3638 C CA . TYR B 1 188 ? 16.984 0.719 1.855 1 98.88 188 TYR B CA 1
ATOM 3639 C C . TYR B 1 188 ? 16.469 2.113 2.184 1 98.88 188 TYR B C 1
ATOM 3641 O O . TYR B 1 188 ? 15.922 2.797 1.319 1 98.88 188 TYR B O 1
ATOM 3649 N N . ILE B 1 189 ? 16.625 2.486 3.457 1 98.81 189 ILE B N 1
ATOM 3650 C CA . ILE B 1 189 ? 16.156 3.787 3.932 1 98.81 189 ILE B CA 1
ATOM 3651 C C . ILE B 1 189 ? 17.344 4.578 4.496 1 98.81 189 ILE B C 1
ATOM 3653 O O . ILE B 1 189 ? 18.109 4.062 5.324 1 98.81 189 ILE B O 1
ATOM 3657 N N . LYS B 1 190 ? 17.516 5.734 4.012 1 98.75 190 LYS B N 1
ATOM 3658 C CA . LYS B 1 190 ? 18.438 6.695 4.617 1 98.75 190 LYS B CA 1
ATOM 3659 C C . LYS B 1 190 ? 17.688 7.848 5.27 1 98.75 190 LYS B C 1
ATOM 3661 O O . LYS B 1 190 ? 17.016 8.625 4.586 1 98.75 190 LYS B O 1
ATOM 3666 N N . GLU B 1 191 ? 17.766 7.941 6.562 1 98 191 GLU B N 1
ATOM 3667 C CA . GLU B 1 191 ? 17.188 9.039 7.312 1 98 191 GLU B CA 1
ATOM 3668 C C . GLU B 1 191 ? 18.109 10.25 7.344 1 98 191 GLU B C 1
ATOM 3670 O O . GLU B 1 191 ? 19.266 10.141 7.77 1 98 191 GLU B O 1
ATOM 3675 N N . VAL B 1 192 ? 17.562 11.367 6.887 1 96.75 192 VAL B N 1
ATOM 3676 C CA . VAL B 1 192 ? 18.344 12.586 6.84 1 96.75 192 VAL B CA 1
ATOM 3677 C C . VAL B 1 192 ? 17.891 13.539 7.941 1 96.75 192 VAL B C 1
ATOM 3679 O O . VAL B 1 192 ? 16.734 13.953 7.977 1 96.75 192 VAL B O 1
ATOM 3682 N N . GLU B 1 193 ? 18.688 13.961 8.828 1 91.12 193 GLU B N 1
ATOM 3683 C CA . GLU B 1 193 ? 18.344 14.734 10.023 1 91.12 193 GLU B CA 1
ATOM 3684 C C . GLU B 1 193 ? 18.297 16.234 9.719 1 91.12 193 GLU B C 1
ATOM 3686 O O . GLU B 1 193 ? 17.406 16.938 10.203 1 91.12 193 GLU B O 1
ATOM 3691 N N . LYS B 1 194 ? 19.141 16.75 8.891 1 85.12 194 LYS B N 1
ATOM 3692 C CA . LYS B 1 194 ? 19.375 18.188 8.789 1 85.12 194 LYS B CA 1
ATOM 3693 C C . LYS B 1 194 ? 18.453 18.828 7.754 1 85.12 194 LYS B C 1
ATOM 3695 O O . LYS B 1 194 ? 18.375 20.047 7.66 1 85.12 194 LYS B O 1
ATOM 3700 N N . TYR B 1 195 ? 17.734 17.984 7.047 1 88.62 195 TYR B N 1
ATOM 3701 C CA . TYR B 1 195 ? 16.984 18.516 5.922 1 88.62 195 TYR B CA 1
ATOM 3702 C C . TYR B 1 195 ? 15.5 18.172 6.047 1 88.62 195 TYR B C 1
ATOM 3704 O O . TYR B 1 195 ? 15.141 17.141 6.609 1 88.62 195 TYR B O 1
ATOM 3712 N N . GLY B 1 196 ? 14.664 19.172 5.551 1 94.06 196 GLY B N 1
ATOM 3713 C CA . GLY B 1 196 ? 13.258 18.875 5.324 1 94.06 196 GLY B CA 1
ATOM 3714 C C . GLY B 1 196 ? 12.984 18.297 3.951 1 94.06 196 GLY B C 1
ATOM 3715 O O . GLY B 1 196 ? 13.906 18.047 3.178 1 94.06 196 GLY B O 1
ATOM 3716 N N . SER B 1 197 ? 11.734 18.078 3.691 1 96.69 197 SER B N 1
ATOM 3717 C CA . SER B 1 197 ? 11.32 17.438 2.441 1 96.69 197 SER B CA 1
ATOM 3718 C C . SER B 1 197 ? 11.75 18.266 1.235 1 96.69 197 SER B C 1
ATOM 3720 O O . SER B 1 197 ? 12.234 17.719 0.242 1 96.69 197 SER B O 1
ATOM 3722 N N . GLU B 1 198 ? 11.609 19.594 1.319 1 97.5 198 GLU B N 1
ATOM 3723 C CA . GLU B 1 198 ? 11.93 20.438 0.177 1 97.5 198 GLU B CA 1
ATOM 3724 C C . GLU B 1 198 ? 13.422 20.406 -0.143 1 97.5 198 GLU B C 1
ATOM 3726 O O . GLU B 1 198 ? 13.812 20.438 -1.312 1 97.5 198 GLU B O 1
ATOM 3731 N N . GLN B 1 199 ? 14.188 20.375 0.89 1 97.38 199 GLN B N 1
ATOM 3732 C CA . GLN B 1 199 ? 15.625 20.25 0.669 1 97.38 199 GLN B CA 1
ATOM 3733 C C . GLN B 1 199 ? 15.969 18.922 0.025 1 97.38 199 GLN B C 1
ATOM 3735 O O . GLN B 1 199 ? 16.812 18.859 -0.873 1 97.38 199 GLN B O 1
ATOM 3740 N N . LEU B 1 200 ? 15.352 17.844 0.481 1 98.44 200 LEU B N 1
ATOM 3741 C CA . LEU B 1 200 ? 15.578 16.531 -0.115 1 98.44 200 LEU B CA 1
ATOM 3742 C C . LEU B 1 200 ? 15.164 16.531 -1.584 1 98.44 200 LEU B C 1
ATOM 3744 O O . LEU B 1 200 ? 15.867 15.969 -2.426 1 98.44 200 LEU B O 1
ATOM 3748 N N . ILE B 1 201 ? 14.078 17.156 -1.917 1 98.88 201 ILE B N 1
ATOM 3749 C CA . ILE B 1 201 ? 13.594 17.266 -3.291 1 98.88 201 ILE B CA 1
ATOM 3750 C C . ILE B 1 201 ? 14.625 18 -4.145 1 98.88 201 ILE B C 1
ATOM 3752 O O . ILE B 1 201 ? 14.93 17.578 -5.262 1 98.88 201 ILE B O 1
ATOM 3756 N N . ALA B 1 202 ? 15.164 19.094 -3.59 1 98.69 202 ALA B N 1
ATOM 3757 C CA . ALA B 1 202 ? 16.172 19.875 -4.309 1 98.69 202 ALA B CA 1
ATOM 3758 C C . ALA B 1 202 ? 17.422 19.031 -4.57 1 98.69 202 ALA B C 1
ATOM 3760 O O . ALA B 1 202 ? 18 19.094 -5.656 1 98.69 202 ALA B O 1
ATOM 3761 N N . LEU B 1 203 ? 17.828 18.234 -3.557 1 98.69 203 LEU B N 1
ATOM 3762 C CA . LEU B 1 203 ? 18.984 17.375 -3.727 1 98.69 203 LEU B CA 1
ATOM 3763 C C . LEU B 1 203 ? 18.75 16.359 -4.844 1 98.69 203 LEU B C 1
ATOM 3765 O O . LEU B 1 203 ? 19.656 16.062 -5.617 1 98.69 203 LEU B O 1
ATOM 3769 N N . VAL B 1 204 ? 17.547 15.812 -4.957 1 98.88 204 VAL B N 1
ATOM 3770 C CA . VAL B 1 204 ? 17.203 14.906 -6.051 1 98.88 204 VAL B CA 1
ATOM 3771 C C . VAL B 1 204 ? 17.312 15.648 -7.383 1 98.88 204 VAL B C 1
ATOM 3773 O O . VAL B 1 204 ? 17.953 15.172 -8.32 1 98.88 204 VAL B O 1
ATOM 3776 N N . ALA B 1 205 ? 16.688 16.844 -7.43 1 98.75 205 ALA B N 1
ATOM 3777 C CA . ALA B 1 205 ? 16.625 17.625 -8.664 1 98.75 205 ALA B CA 1
ATOM 3778 C C . ALA B 1 205 ? 18.031 17.922 -9.18 1 98.75 205 ALA B C 1
ATOM 3780 O O . ALA B 1 205 ? 18.266 17.922 -10.391 1 98.75 205 ALA B O 1
ATOM 3781 N N . HIS B 1 206 ? 18.938 18.141 -8.258 1 98.06 206 HIS B N 1
ATOM 3782 C CA . HIS B 1 206 ? 20.281 18.562 -8.641 1 98.06 206 HIS B CA 1
ATOM 3783 C C . HIS B 1 206 ? 21.203 17.359 -8.812 1 98.06 206 HIS B C 1
ATOM 3785 O O . HIS B 1 206 ? 22.375 17.516 -9.203 1 98.06 206 HIS B O 1
ATOM 3791 N N . GLY B 1 207 ? 20.766 16.188 -8.445 1 97.94 207 GLY B N 1
ATOM 3792 C CA . GLY B 1 207 ? 21.516 14.977 -8.727 1 97.94 207 GLY B CA 1
ATOM 3793 C C . GLY B 1 207 ? 22.391 14.539 -7.566 1 97.94 207 GLY B C 1
ATOM 3794 O O . GLY B 1 207 ? 23.219 13.633 -7.715 1 97.94 207 GLY B O 1
ATOM 3795 N N . ASP B 1 208 ? 22.188 15.133 -6.375 1 98.38 208 ASP B N 1
ATOM 3796 C CA . ASP B 1 208 ? 22.969 14.781 -5.199 1 98.38 208 ASP B CA 1
ATOM 3797 C C . ASP B 1 208 ? 22.531 13.438 -4.621 1 98.38 208 ASP B C 1
ATOM 3799 O O . ASP B 1 208 ? 23.328 12.711 -4.039 1 98.38 208 ASP B O 1
ATOM 3803 N N . ILE B 1 209 ? 21.281 13.109 -4.707 1 98.62 209 ILE B N 1
ATOM 3804 C CA . ILE B 1 209 ? 20.688 11.82 -4.367 1 98.62 209 ILE B CA 1
ATOM 3805 C C . ILE B 1 209 ? 19.703 11.391 -5.453 1 98.62 209 ILE B C 1
ATOM 3807 O O . ILE B 1 209 ? 19.25 12.219 -6.246 1 98.62 209 ILE B O 1
ATOM 3811 N N . ASP B 1 210 ? 19.438 10.125 -5.484 1 98.69 210 ASP B N 1
ATOM 3812 C CA . ASP B 1 210 ? 18.609 9.609 -6.578 1 98.69 210 ASP B CA 1
ATOM 3813 C C . ASP B 1 210 ? 17.125 9.672 -6.227 1 98.69 210 ASP B C 1
ATOM 3815 O O . ASP B 1 210 ? 16.297 9.969 -7.082 1 98.69 210 ASP B O 1
ATOM 3819 N N . TYR B 1 211 ? 16.844 9.383 -4.914 1 98.94 211 TYR B N 1
ATOM 3820 C CA . TYR B 1 211 ? 15.445 9.203 -4.551 1 98.94 211 TYR B CA 1
ATOM 3821 C C . TYR B 1 211 ? 15.148 9.828 -3.191 1 98.94 211 TYR B C 1
ATOM 3823 O O . TYR B 1 211 ? 15.953 9.734 -2.268 1 98.94 211 TYR B O 1
ATOM 3831 N N . ALA B 1 212 ? 13.992 10.453 -3.053 1 98.94 212 ALA B N 1
ATOM 3832 C CA . ALA B 1 212 ? 13.414 10.883 -1.782 1 98.94 212 ALA B CA 1
ATOM 3833 C C . ALA B 1 212 ? 11.938 10.5 -1.697 1 98.94 212 ALA B C 1
ATOM 3835 O O . ALA B 1 212 ? 11.297 10.258 -2.719 1 98.94 212 ALA B O 1
ATOM 3836 N N . VAL B 1 213 ? 11.43 10.336 -0.504 1 98.88 213 VAL B N 1
ATOM 3837 C CA . VAL B 1 213 ? 10.008 10.117 -0.272 1 98.88 213 VAL B CA 1
ATOM 3838 C C . VAL B 1 213 ? 9.445 11.242 0.584 1 98.88 213 VAL B C 1
ATOM 3840 O O . VAL B 1 213 ? 10.031 11.609 1.607 1 98.88 213 VAL B O 1
ATOM 3843 N N . CYS B 1 214 ? 8.375 11.812 0.109 1 97.94 214 CYS B N 1
ATOM 3844 C CA . CYS B 1 214 ? 7.695 12.852 0.872 1 97.94 214 CYS B CA 1
ATOM 3845 C C . CYS B 1 214 ? 6.223 12.938 0.488 1 97.94 214 CYS B C 1
ATOM 3847 O O . CYS B 1 214 ? 5.727 12.094 -0.262 1 97.94 214 CYS B O 1
ATOM 3849 N N . GLU B 1 215 ? 5.539 13.844 1.099 1 97.62 215 GLU B N 1
ATOM 3850 C CA . GLU B 1 215 ? 4.125 14.047 0.792 1 97.62 215 GLU B CA 1
ATOM 3851 C C . GLU B 1 215 ? 3.941 14.594 -0.62 1 97.62 215 GLU B C 1
ATOM 3853 O O . GLU B 1 215 ? 4.703 15.461 -1.062 1 97.62 215 GLU B O 1
ATOM 3858 N N . GLU B 1 216 ? 2.928 14.148 -1.263 1 98.19 216 GLU B N 1
ATOM 3859 C CA . GLU B 1 216 ? 2.648 14.555 -2.639 1 98.19 216 GLU B CA 1
ATOM 3860 C C . GLU B 1 216 ? 2.453 16.062 -2.74 1 98.19 216 GLU B C 1
ATOM 3862 O O . GLU B 1 216 ? 2.898 16.688 -3.705 1 98.19 216 GLU B O 1
ATOM 3867 N N . SER B 1 217 ? 1.778 16.672 -1.79 1 97.06 217 SER B N 1
ATOM 3868 C CA . SER B 1 217 ? 1.493 18.094 -1.847 1 97.06 217 SER B CA 1
ATOM 3869 C C . SER B 1 217 ? 2.779 18.922 -1.871 1 97.06 217 SER B C 1
ATOM 3871 O O . SER B 1 217 ? 2.895 19.875 -2.635 1 97.06 217 SER B O 1
ATOM 3873 N N . ILE B 1 218 ? 3.736 18.531 -1.056 1 97.12 218 ILE B N 1
ATOM 3874 C CA . ILE B 1 218 ? 5.016 19.234 -1.011 1 97.12 218 ILE B CA 1
ATOM 3875 C C . ILE B 1 218 ? 5.773 19.016 -2.316 1 97.12 218 ILE B C 1
ATOM 3877 O O . ILE B 1 218 ? 6.34 19.953 -2.879 1 97.12 218 ILE B O 1
ATOM 3881 N N . ALA B 1 219 ? 5.797 17.781 -2.799 1 98.5 219 ALA B N 1
ATOM 3882 C CA . ALA B 1 219 ? 6.484 17.453 -4.047 1 98.5 219 ALA B CA 1
ATOM 3883 C C . ALA B 1 219 ? 5.871 18.219 -5.223 1 98.5 219 ALA B C 1
ATOM 3885 O O . ALA B 1 219 ? 6.594 18.719 -6.082 1 98.5 219 ALA B O 1
ATOM 3886 N N . ARG B 1 220 ? 4.574 18.25 -5.285 1 97.88 220 ARG B N 1
ATOM 3887 C CA . ARG B 1 220 ? 3.875 18.938 -6.367 1 97.88 220 ARG B CA 1
ATOM 3888 C C . ARG B 1 220 ? 4.188 20.438 -6.355 1 97.88 220 ARG B C 1
ATOM 3890 O O . ARG B 1 220 ? 4.422 21.031 -7.41 1 97.88 220 ARG B O 1
ATOM 3897 N N . ALA B 1 221 ? 4.168 21.016 -5.172 1 96.31 221 ALA B N 1
ATOM 3898 C CA . ALA B 1 221 ? 4.523 22.422 -5.055 1 96.31 221 ALA B CA 1
ATOM 3899 C C . ALA B 1 221 ? 5.945 22.672 -5.551 1 96.31 221 ALA B C 1
ATOM 3901 O O . ALA B 1 221 ? 6.207 23.672 -6.227 1 96.31 221 ALA B O 1
ATOM 3902 N N . ALA B 1 222 ? 6.832 21.781 -5.23 1 97.25 222 ALA B N 1
ATOM 3903 C CA . ALA B 1 222 ? 8.227 21.922 -5.629 1 97.25 222 ALA B CA 1
ATOM 3904 C C . ALA B 1 222 ? 8.391 21.719 -7.133 1 97.25 222 ALA B C 1
ATOM 3906 O O . ALA B 1 222 ? 9.266 22.328 -7.758 1 97.25 222 ALA B O 1
ATOM 3907 N N . ALA B 1 223 ? 7.605 20.891 -7.723 1 96.75 223 ALA B N 1
ATOM 3908 C CA . ALA B 1 223 ? 7.73 20.516 -9.133 1 96.75 223 ALA B CA 1
ATOM 3909 C C . ALA B 1 223 ? 7.523 21.719 -10.039 1 96.75 223 ALA B C 1
ATOM 3911 O O . ALA B 1 223 ? 8.047 21.766 -11.156 1 96.75 223 ALA B O 1
ATOM 3912 N N . ASP B 1 224 ? 6.801 22.672 -9.578 1 92.25 224 ASP B N 1
ATOM 3913 C CA . ASP B 1 224 ? 6.578 23.891 -10.352 1 92.25 224 ASP B CA 1
ATOM 3914 C C . ASP B 1 224 ? 7.898 24.609 -10.625 1 92.25 224 ASP B C 1
ATOM 3916 O O . ASP B 1 224 ? 8.094 25.156 -11.711 1 92.25 224 ASP B O 1
ATOM 3920 N N . SER B 1 225 ? 8.758 24.594 -9.719 1 95.81 225 SER B N 1
ATOM 3921 C CA . SER B 1 225 ? 10.039 25.281 -9.852 1 95.81 225 SER B CA 1
ATOM 3922 C C . SER B 1 225 ? 11.156 24.312 -10.227 1 95.81 225 SER B C 1
ATOM 3924 O O . SER B 1 225 ? 12.266 24.734 -10.555 1 95.81 225 SER B O 1
ATOM 3926 N N . LEU B 1 226 ? 10.891 23.062 -10.133 1 98.25 226 LEU B N 1
ATOM 3927 C CA . LEU B 1 226 ? 11.852 22 -10.461 1 98.25 226 LEU B CA 1
ATOM 3928 C C . LEU B 1 226 ? 11.266 21.031 -11.484 1 98.25 226 LEU B C 1
ATOM 3930 O O . LEU B 1 226 ? 10.984 19.875 -11.164 1 98.25 226 LEU B O 1
ATOM 3934 N N . PRO B 1 227 ? 11.219 21.531 -12.719 1 96.88 227 PRO B N 1
ATOM 3935 C CA . PRO B 1 227 ? 10.508 20.75 -13.734 1 96.88 227 PRO B CA 1
ATOM 3936 C C . PRO B 1 227 ? 11.188 19.422 -14.055 1 96.88 227 PRO B C 1
ATOM 3938 O O . PRO B 1 227 ? 10.602 18.562 -14.711 1 96.88 227 PRO B O 1
ATOM 3941 N N . GLN B 1 228 ? 12.375 19.203 -13.531 1 97.94 228 GLN B N 1
ATOM 3942 C CA . GLN B 1 228 ? 13.117 18 -13.859 1 97.94 228 GLN B CA 1
ATOM 3943 C C . GLN B 1 228 ? 12.727 16.844 -12.938 1 97.94 228 GLN B C 1
ATOM 3945 O O . GLN B 1 228 ? 13.117 15.703 -13.164 1 97.94 228 GLN B O 1
ATOM 3950 N N . ILE B 1 229 ? 11.922 17.062 -11.906 1 98.56 229 ILE B N 1
ATOM 3951 C CA . ILE B 1 229 ? 11.602 15.969 -11 1 98.56 229 ILE B CA 1
ATOM 3952 C C . ILE B 1 229 ? 10.328 15.266 -11.461 1 98.56 229 ILE B C 1
ATOM 3954 O O . ILE B 1 229 ? 9.477 15.875 -12.117 1 98.56 229 ILE B O 1
ATOM 3958 N N . ASP B 1 230 ? 10.258 14 -11.219 1 98.69 230 ASP B N 1
ATOM 3959 C CA . ASP B 1 230 ? 9.086 13.141 -11.383 1 98.69 230 ASP B CA 1
ATOM 3960 C C . ASP B 1 230 ? 8.531 12.695 -10.031 1 98.69 230 ASP B C 1
ATOM 3962 O O . ASP B 1 230 ? 9.289 12.312 -9.141 1 98.69 230 ASP B O 1
ATOM 3966 N N . ILE B 1 231 ? 7.207 12.797 -9.859 1 98.69 231 ILE B N 1
ATOM 3967 C CA . ILE B 1 231 ? 6.598 12.453 -8.578 1 98.69 231 ILE B CA 1
ATOM 3968 C C . ILE B 1 231 ? 5.438 11.484 -8.805 1 98.69 231 ILE B C 1
ATOM 3970 O O . ILE B 1 231 ? 4.488 11.453 -8.016 1 98.69 231 ILE B O 1
ATOM 3974 N N . ASN B 1 232 ? 5.434 10.672 -9.859 1 98.19 232 ASN B N 1
ATOM 397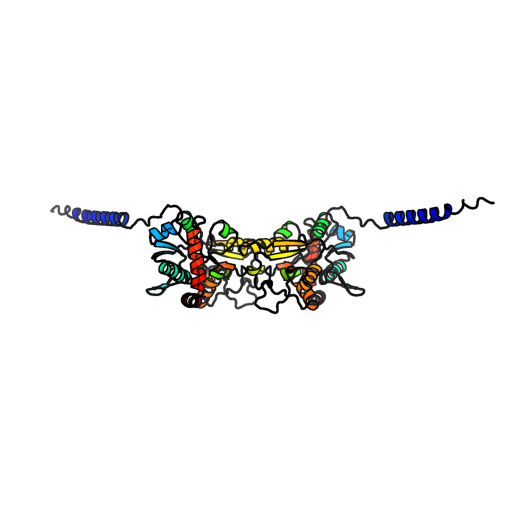5 C CA . ASN B 1 232 ? 4.273 9.914 -10.312 1 98.19 232 ASN B CA 1
ATOM 3976 C C . ASN B 1 232 ? 4.234 8.523 -9.688 1 98.19 232 ASN B C 1
ATOM 3978 O O . ASN B 1 232 ? 3.26 7.789 -9.852 1 98.19 232 ASN B O 1
ATOM 3982 N N . THR B 1 233 ? 5.262 8.078 -8.977 1 98.62 233 THR B N 1
ATOM 3983 C CA . THR B 1 233 ? 5.281 6.766 -8.344 1 98.62 233 THR B CA 1
ATOM 3984 C C . THR B 1 233 ? 4.832 6.855 -6.891 1 98.62 233 THR B C 1
ATOM 3986 O O . THR B 1 233 ? 5.535 7.422 -6.051 1 98.62 233 THR B O 1
ATOM 3989 N N . ALA B 1 234 ? 3.699 6.281 -6.637 1 98.69 234 ALA B N 1
ATOM 3990 C CA . ALA B 1 234 ? 3.15 6.297 -5.281 1 98.69 234 ALA B CA 1
ATOM 3991 C C . ALA B 1 234 ? 3.92 5.352 -4.367 1 98.69 234 ALA B C 1
ATOM 3993 O O . ALA B 1 234 ? 4.309 4.254 -4.781 1 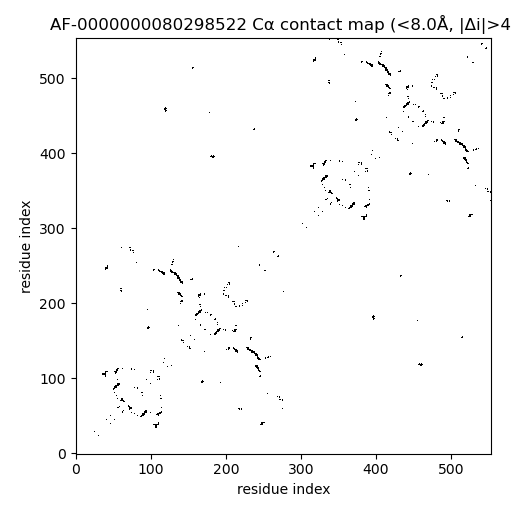98.69 234 ALA B O 1
ATOM 3994 N N . ILE B 1 235 ? 4.113 5.801 -3.182 1 98.81 235 ILE B N 1
ATOM 3995 C CA . ILE B 1 235 ? 4.676 4.957 -2.133 1 98.81 235 ILE B CA 1
ATOM 3996 C C . ILE B 1 235 ? 3.557 4.43 -1.239 1 98.81 235 ILE B C 1
ATOM 3998 O O . ILE B 1 235 ? 3.664 3.336 -0.678 1 98.81 235 ILE B O 1
ATOM 4002 N N . SER B 1 236 ? 2.492 5.203 -1.087 1 98.62 236 SER B N 1
ATOM 4003 C CA . SER B 1 236 ? 1.312 4.824 -0.318 1 98.62 236 SER B CA 1
ATOM 4004 C C . SER B 1 236 ? 0.031 5.113 -1.094 1 98.62 236 SER B C 1
ATOM 4006 O O . SER B 1 236 ? 0.056 5.828 -2.1 1 98.62 236 SER B O 1
ATOM 4008 N N . PHE B 1 237 ? -1.088 4.484 -0.621 1 98.19 237 PHE B N 1
ATOM 4009 C CA . PHE B 1 237 ? -2.402 4.949 -1.043 1 98.19 237 PHE B CA 1
ATOM 4010 C C . PHE B 1 237 ? -2.736 6.289 -0.394 1 98.19 237 PHE B C 1
ATOM 4012 O O . PHE B 1 237 ? -1.97 6.793 0.428 1 98.19 237 PHE B O 1
ATOM 4019 N N . THR B 1 238 ? -3.836 6.875 -0.867 1 98.19 238 THR B N 1
ATOM 4020 C CA . THR B 1 238 ? -4.324 8.109 -0.262 1 98.19 238 THR B CA 1
ATOM 4021 C C . THR B 1 238 ? -4.684 7.887 1.204 1 98.19 238 THR B C 1
ATOM 4023 O O . THR B 1 238 ? -5.281 6.867 1.555 1 98.19 238 THR B O 1
ATOM 4026 N N . GLN B 1 239 ? -4.281 8.867 2.043 1 98.12 239 GLN B N 1
ATOM 4027 C CA . GLN B 1 239 ? -4.477 8.75 3.484 1 98.12 239 GLN B CA 1
ATOM 4028 C C . GLN B 1 239 ? -4.984 10.062 4.078 1 98.12 239 GLN B C 1
ATOM 4030 O O . GLN B 1 239 ? -4.91 11.109 3.432 1 98.12 239 GLN B O 1
ATOM 4035 N N . PHE B 1 240 ? -5.523 9.961 5.312 1 98.25 240 PHE B N 1
ATOM 4036 C CA . PHE B 1 240 ? -5.984 11.125 6.062 1 98.25 240 PHE B CA 1
ATOM 4037 C C . PHE B 1 240 ? -4.816 11.828 6.742 1 98.25 240 PHE B C 1
ATOM 4039 O O . PHE B 1 240 ? -3.934 11.172 7.301 1 98.25 240 PHE B O 1
ATOM 4046 N N . TYR B 1 241 ? -4.789 13.133 6.645 1 98.25 241 TYR B N 1
ATOM 4047 C CA . TYR B 1 241 ? -3.855 13.969 7.395 1 98.25 241 TYR B CA 1
ATOM 4048 C C . TYR B 1 241 ? -4.598 14.922 8.328 1 98.25 241 TYR B C 1
ATOM 4050 O O . TYR B 1 241 ? -5.562 15.57 7.914 1 98.25 241 TYR B O 1
ATOM 4058 N N . SER B 1 242 ? -4.168 14.961 9.562 1 98.69 242 SER B N 1
ATOM 4059 C CA . SER B 1 242 ? -4.836 15.695 10.633 1 98.69 242 SER B CA 1
ATOM 4060 C C . SER B 1 242 ? -3.836 16.5 11.469 1 98.69 242 SER B C 1
ATOM 4062 O O . SER B 1 242 ? -2.623 16.312 11.336 1 98.69 242 SER B O 1
ATOM 4064 N N . TRP B 1 243 ? -4.332 17.484 12.234 1 98.88 243 TRP B N 1
ATOM 4065 C CA . TRP B 1 243 ? -3.531 18.062 13.305 1 98.88 243 TRP B CA 1
ATOM 4066 C C . TRP B 1 243 ? -3.496 17.141 14.516 1 98.88 243 TRP B C 1
ATOM 4068 O O . TRP B 1 243 ? -4.281 16.203 14.617 1 98.88 243 TRP B O 1
ATOM 4078 N N . GLY B 1 244 ? -2.531 17.344 15.367 1 98.75 244 GLY B N 1
ATOM 4079 C CA . GLY B 1 244 ? -2.395 16.516 16.547 1 98.75 244 GLY B CA 1
ATOM 4080 C C . GLY B 1 244 ? -2.352 17.312 17.844 1 98.75 244 GLY B C 1
ATOM 4081 O O . GLY B 1 244 ? -1.765 18.406 17.891 1 98.75 244 GLY B O 1
ATOM 4082 N N . VAL B 1 245 ? -2.955 16.828 18.906 1 98.88 245 VAL B N 1
ATOM 4083 C CA . VAL B 1 245 ? -2.82 17.344 20.25 1 98.88 245 VAL B CA 1
ATOM 4084 C C . VAL B 1 245 ? -2.459 16.203 21.203 1 98.88 245 VAL B C 1
ATOM 4086 O O . VAL B 1 245 ? -2.434 15.031 20.812 1 98.88 245 VAL B O 1
ATOM 4089 N N . SER B 1 246 ? -2.076 16.578 22.406 1 98.44 246 SER B N 1
ATOM 4090 C CA . SER B 1 246 ? -1.732 15.594 23.422 1 98.44 246 SER B CA 1
ATOM 4091 C C . SER B 1 246 ? -2.938 14.734 23.797 1 98.44 246 SER B C 1
ATOM 4093 O O . SER B 1 246 ? -4.078 15.195 23.734 1 98.44 246 SER B O 1
ATOM 4095 N N . LYS B 1 247 ? -2.666 13.508 24.219 1 97.69 247 LYS B N 1
ATOM 4096 C CA . LYS B 1 247 ? -3.711 12.633 24.734 1 97.69 247 LYS B CA 1
ATOM 4097 C C . LYS B 1 247 ? -4.363 13.227 25.969 1 97.69 247 LYS B C 1
ATOM 4099 O O . LYS B 1 247 ? -5.465 12.82 26.359 1 97.69 247 LYS B O 1
ATOM 4104 N N . GLN B 1 248 ? -3.793 14.18 26.547 1 97.81 248 GLN B N 1
ATOM 4105 C CA . GLN B 1 248 ? -4.285 14.82 27.766 1 97.81 248 GLN B CA 1
ATOM 4106 C C . GLN B 1 248 ? -5.062 16.094 27.453 1 97.81 248 GLN B C 1
ATOM 4108 O O . GLN B 1 248 ? -5.418 16.859 28.344 1 97.81 248 GLN B O 1
ATOM 4113 N N . SER B 1 249 ? -5.301 16.312 26.203 1 98.62 249 SER B N 1
ATOM 4114 C CA . SER B 1 249 ? -5.949 17.562 25.797 1 98.62 249 SER B CA 1
ATOM 4115 C C . SER B 1 249 ? -7.238 17.297 25.031 1 98.62 249 SER B C 1
ATOM 4117 O O . SER B 1 249 ? -7.449 17.844 23.953 1 98.62 249 SER B O 1
ATOM 4119 N N . PRO B 1 250 ? -8.203 16.453 25.625 1 98.69 250 PRO B N 1
ATOM 4120 C CA . PRO B 1 250 ? -9.398 16.062 24.875 1 98.69 250 PRO B CA 1
ATOM 4121 C C . PRO B 1 250 ? -10.336 17.234 24.609 1 98.69 250 PRO B C 1
ATOM 4123 O O . PRO B 1 250 ? -11.047 17.234 23.594 1 98.69 250 PRO B O 1
ATOM 4126 N N . VAL B 1 251 ? -10.375 18.203 25.453 1 98.88 251 VAL B N 1
ATOM 4127 C CA . VAL B 1 251 ? -11.297 19.312 25.266 1 98.88 251 VAL B CA 1
ATOM 4128 C C . VAL B 1 251 ? -10.773 20.234 24.156 1 98.88 251 VAL B C 1
ATOM 4130 O O . VAL B 1 251 ? -11.547 20.781 23.375 1 98.88 251 VAL B O 1
ATOM 4133 N N . LEU B 1 252 ? -9.461 20.422 24.094 1 98.88 252 LEU B N 1
ATOM 4134 C CA . LEU B 1 252 ? -8.875 21.141 22.953 1 98.88 252 LEU B CA 1
ATOM 4135 C C . LEU B 1 252 ? -9.219 20.438 21.641 1 98.88 252 LEU B C 1
ATOM 4137 O O . LEU B 1 252 ? -9.594 21.094 20.672 1 98.88 252 LEU B O 1
ATOM 4141 N N . LEU B 1 253 ? -9.102 19.125 21.641 1 98.94 253 LEU B N 1
ATOM 4142 C CA . LEU B 1 253 ? -9.445 18.375 20.438 1 98.94 253 LEU B CA 1
ATOM 4143 C C . LEU B 1 253 ? -10.898 18.625 20.031 1 98.94 253 LEU B C 1
ATOM 4145 O O . LEU B 1 253 ? -11.18 18.875 18.859 1 98.94 253 LEU B O 1
ATOM 4149 N N . ASP B 1 254 ? -11.758 18.547 20.984 1 98.88 254 ASP B N 1
ATOM 4150 C CA . ASP B 1 254 ? -13.18 18.766 20.703 1 98.88 254 ASP B CA 1
ATOM 4151 C C . ASP B 1 254 ? -13.422 20.156 20.125 1 98.88 254 ASP B C 1
ATOM 4153 O O . ASP B 1 254 ? -14.211 20.312 19.188 1 98.88 254 ASP B O 1
ATOM 4157 N N . SER B 1 255 ? -12.727 21.141 20.703 1 98.88 255 SER B N 1
ATOM 4158 C CA . SER B 1 255 ? -12.859 22.516 20.219 1 98.88 255 SER B CA 1
ATOM 4159 C C . SER B 1 255 ? -12.352 22.641 18.781 1 98.88 255 SER B C 1
ATOM 4161 O O . SER B 1 255 ? -12.992 23.281 17.953 1 98.88 255 SER B O 1
ATOM 4163 N N . LEU B 1 256 ? -11.25 22.016 18.5 1 98.94 256 LEU B N 1
ATOM 4164 C CA . LEU B 1 256 ? -10.688 22.016 17.156 1 98.94 256 LEU B CA 1
ATOM 4165 C C . LEU B 1 256 ? -11.641 21.328 16.172 1 98.94 256 LEU B C 1
ATOM 4167 O O . LEU B 1 256 ? -11.914 21.875 15.094 1 98.94 256 LEU B O 1
ATOM 4171 N N . ASN B 1 257 ? -12.141 20.234 16.547 1 98.94 257 ASN B N 1
ATOM 4172 C CA . ASN B 1 257 ? -13.008 19.469 15.656 1 98.94 257 ASN B CA 1
ATOM 4173 C C . ASN B 1 257 ? -14.32 20.188 15.383 1 98.94 257 ASN B C 1
ATOM 4175 O O . ASN B 1 257 ? -14.797 20.203 14.242 1 98.94 257 ASN B O 1
ATOM 4179 N N . THR B 1 258 ? -14.891 20.719 16.422 1 98.88 258 THR B N 1
ATOM 4180 C CA . THR B 1 258 ? -16.125 21.484 16.25 1 98.88 258 THR B CA 1
ATOM 4181 C C . THR B 1 258 ? -15.906 22.672 15.312 1 98.88 258 THR B C 1
ATOM 4183 O O . THR B 1 258 ? -16.703 22.922 14.406 1 98.88 258 THR B O 1
ATOM 4186 N N . TRP B 1 259 ? -14.852 23.328 15.523 1 98.88 259 TRP B N 1
ATOM 4187 C CA . TRP B 1 259 ? -14.508 24.484 14.688 1 98.88 259 TRP B CA 1
ATOM 4188 C C . TRP B 1 259 ? -14.242 24.047 13.25 1 98.88 259 TRP B C 1
ATOM 4190 O O . TRP B 1 259 ? -14.75 24.656 12.305 1 98.88 259 TRP B O 1
ATOM 4200 N N . LEU B 1 260 ? -13.422 22.984 13.055 1 98.88 260 LEU B N 1
ATOM 4201 C CA . LEU B 1 260 ? -13.086 22.5 11.727 1 98.88 260 LEU B CA 1
ATOM 4202 C C . LEU B 1 260 ? -14.344 22.125 10.953 1 98.88 260 LEU B C 1
ATOM 4204 O O . LEU B 1 260 ? -14.461 22.438 9.766 1 98.88 260 LEU B O 1
ATOM 4208 N N . LYS B 1 261 ? -15.242 21.469 11.609 1 98.56 261 LYS B N 1
ATOM 4209 C CA . LYS B 1 261 ? -16.484 21.047 10.984 1 98.56 261 LYS B CA 1
ATOM 4210 C C . LYS B 1 261 ? -17.25 22.234 10.406 1 98.56 261 LYS B C 1
ATOM 4212 O O . LYS B 1 261 ? -17.734 22.172 9.273 1 98.56 261 LYS B O 1
ATOM 4217 N N . ARG B 1 262 ? -17.312 23.281 11.125 1 98.38 262 ARG B N 1
ATOM 4218 C CA . ARG B 1 262 ? -18.016 24.5 10.695 1 98.38 262 ARG B CA 1
ATOM 4219 C C . ARG B 1 262 ? -17.203 25.281 9.68 1 98.38 262 ARG B C 1
ATOM 4221 O O . ARG B 1 262 ? -17.719 25.688 8.633 1 98.38 262 ARG B O 1
ATOM 4228 N N . PHE B 1 263 ? -15.953 25.5 10 1 98.69 263 PHE B N 1
ATOM 4229 C CA . PHE B 1 263 ? -15.086 26.359 9.211 1 98.69 263 PHE B CA 1
ATOM 4230 C C . PHE B 1 263 ? -14.914 25.812 7.797 1 98.69 263 PHE B C 1
ATOM 4232 O O . PHE B 1 263 ? -14.867 26.594 6.832 1 98.69 263 PHE B O 1
ATOM 4239 N N . LYS B 1 264 ? -14.844 24.531 7.668 1 98.38 264 LYS B N 1
ATOM 4240 C CA . LYS B 1 264 ? -14.602 23.891 6.379 1 98.38 264 LYS B CA 1
ATOM 4241 C C . LYS B 1 264 ? -15.773 24.109 5.43 1 98.38 264 LYS B C 1
ATOM 4243 O O . LYS B 1 264 ? -15.633 23.953 4.215 1 98.38 264 LYS B O 1
ATOM 4248 N N . LYS B 1 265 ? -16.891 24.438 5.879 1 97.81 265 LYS B N 1
ATOM 4249 C CA . LYS B 1 265 ? -18.078 24.672 5.062 1 97.81 265 LYS B CA 1
ATOM 4250 C C . LYS B 1 265 ? -18.125 26.109 4.551 1 97.81 265 LYS B C 1
ATOM 4252 O O . LYS B 1 265 ? -18.938 26.438 3.686 1 97.81 265 LYS B O 1
ATOM 4257 N N . GLY B 1 266 ? -17.25 26.906 5.098 1 98 266 GLY B N 1
ATOM 4258 C CA . GLY B 1 266 ? -17.328 28.328 4.809 1 98 266 GLY B CA 1
ATOM 4259 C C . GLY B 1 266 ? -16.469 28.75 3.629 1 98 266 GLY B C 1
ATOM 4260 O O . GLY B 1 266 ? -15.625 27.969 3.162 1 98 266 GLY B O 1
ATOM 4261 N N . LYS B 1 267 ? -16.625 29.969 3.203 1 98.12 267 LYS B N 1
ATOM 4262 C CA . LYS B 1 267 ? -15.93 30.531 2.059 1 98.12 267 LYS B CA 1
ATOM 4263 C C . LYS B 1 267 ? -14.453 30.75 2.375 1 98.12 267 LYS B C 1
ATOM 4265 O O . LYS B 1 267 ? -13.594 30.594 1.502 1 98.12 267 LYS B O 1
ATOM 4270 N N . GLU B 1 268 ? -14.211 31.141 3.586 1 98.31 268 GLU B N 1
ATOM 4271 C CA . GLU B 1 268 ? -12.828 31.422 3.963 1 98.31 268 GLU B CA 1
ATOM 4272 C C . GLU B 1 268 ? -11.969 30.172 3.818 1 98.31 268 GLU B C 1
ATOM 4274 O O . GLU B 1 268 ? -10.852 30.234 3.297 1 98.31 268 GLU B O 1
ATOM 4279 N N . TYR B 1 269 ? -12.492 29.062 4.219 1 98.38 269 TYR B N 1
ATOM 4280 C CA . TYR B 1 269 ? -11.742 27.828 4.086 1 98.38 269 TYR B CA 1
ATOM 4281 C C . TYR B 1 269 ? -11.477 27.5 2.621 1 98.38 269 TYR B C 1
ATOM 4283 O O . TYR B 1 269 ? -10.359 27.141 2.256 1 98.38 269 TYR B O 1
ATOM 4291 N N . ARG B 1 270 ? -12.43 27.578 1.816 1 98 270 ARG B N 1
ATOM 4292 C CA . ARG B 1 270 ? -12.305 27.281 0.395 1 98 270 ARG B CA 1
ATOM 4293 C C . ARG B 1 270 ? -11.219 28.125 -0.255 1 98 270 ARG B C 1
ATOM 4295 O O . ARG B 1 270 ? -10.438 27.641 -1.069 1 98 270 ARG B O 1
ATOM 4302 N N . LYS B 1 271 ? -11.234 29.359 0.115 1 98.06 271 LYS B N 1
ATOM 4303 C CA . LYS B 1 271 ? -10.227 30.281 -0.42 1 98.06 271 LYS B CA 1
ATOM 4304 C C . LYS B 1 271 ? -8.828 29.859 0.003 1 98.06 271 LYS B C 1
ATOM 4306 O O . LYS B 1 271 ? -7.906 29.812 -0.821 1 98.06 271 LYS B O 1
ATOM 4311 N N . ILE B 1 272 ? -8.688 29.516 1.3 1 98.12 272 ILE B N 1
ATOM 4312 C CA . ILE B 1 272 ? -7.387 29.094 1.811 1 98.12 272 ILE B CA 1
ATOM 4313 C C . ILE B 1 272 ? -6.961 27.797 1.131 1 98.12 272 ILE B C 1
ATOM 4315 O O . ILE B 1 272 ? -5.836 27.688 0.635 1 98.12 272 ILE B O 1
ATOM 4319 N N . TYR B 1 273 ? -7.84 26.844 1.069 1 97.62 273 TYR B N 1
ATOM 4320 C CA . TYR B 1 273 ? -7.543 25.531 0.504 1 97.62 273 TYR B CA 1
ATOM 4321 C C . TYR B 1 273 ? -7.105 25.656 -0.95 1 97.62 273 TYR B C 1
ATOM 4323 O O . TYR B 1 273 ? -6.117 25.031 -1.36 1 97.62 273 TYR B O 1
ATOM 4331 N N . LYS B 1 274 ? -7.75 26.406 -1.785 1 96.69 274 LYS B N 1
ATOM 4332 C CA . LYS B 1 274 ? -7.484 26.578 -3.211 1 96.69 274 LYS B CA 1
ATOM 4333 C C . LYS B 1 274 ? -6.09 27.141 -3.447 1 96.69 274 LYS B C 1
ATOM 4335 O O . LYS B 1 274 ? -5.457 26.844 -4.461 1 96.69 274 LYS B O 1
ATOM 4340 N N . ARG B 1 275 ? -5.613 27.922 -2.514 1 95.62 275 ARG B N 1
ATOM 4341 C CA . ARG B 1 275 ? -4.305 28.547 -2.682 1 95.62 275 ARG B CA 1
ATOM 4342 C C . ARG B 1 275 ? -3.186 27.516 -2.562 1 95.62 275 ARG B C 1
ATOM 4344 O O . ARG B 1 275 ? -2.105 27.703 -3.129 1 95.62 275 ARG B O 1
ATOM 4351 N N . TYR B 1 276 ? -3.488 26.422 -1.906 1 95.62 276 TYR B N 1
ATOM 4352 C CA . TYR B 1 276 ? -2.379 25.531 -1.569 1 95.62 276 TYR B CA 1
ATOM 4353 C C . TYR B 1 276 ? -2.604 24.141 -2.143 1 95.62 276 TYR B C 1
ATOM 4355 O O . TYR B 1 276 ? -1.663 23.344 -2.256 1 95.62 276 TYR B O 1
ATOM 4363 N N . TYR B 1 277 ? -3.867 23.859 -2.408 1 92.12 277 TYR B N 1
ATOM 4364 C CA . TYR B 1 277 ? -4.195 22.516 -2.891 1 92.12 277 TYR B CA 1
ATOM 4365 C C . TYR B 1 277 ? -5.047 22.594 -4.156 1 92.12 277 TYR B C 1
ATOM 4367 O O . TYR B 1 277 ? -5.84 23.516 -4.328 1 92.12 277 TYR B O 1
#

Solvent-accessible surface area (backbone atoms only — not comparable to full-atom values): 29831 Å² total; per-residue (Å²): 139,89,88,76,79,77,71,70,67,61,63,58,52,52,55,50,49,52,51,49,49,50,52,48,44,52,66,68,59,43,71,66,78,69,70,46,85,44,67,47,55,33,42,68,59,34,61,73,69,33,48,44,33,31,30,27,38,74,41,95,52,30,24,38,77,54,88,95,38,81,39,30,51,33,45,54,50,53,46,49,53,23,54,77,68,72,31,42,69,48,77,41,73,44,82,46,54,61,56,50,53,50,27,23,62,30,27,54,18,50,29,37,42,40,82,35,68,42,21,41,71,48,51,73,69,27,37,62,40,64,68,74,45,80,44,32,37,17,37,38,29,48,60,73,97,49,95,80,44,86,81,55,6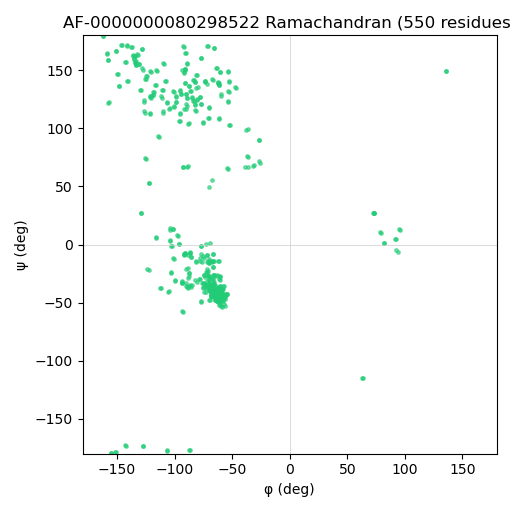7,85,48,72,67,58,40,53,76,36,61,38,34,31,41,42,79,44,79,59,53,62,51,48,52,50,47,19,36,57,56,38,39,57,50,42,77,42,68,37,78,92,43,54,63,68,54,46,50,50,34,22,63,72,62,77,39,68,36,27,50,40,47,41,70,61,51,56,62,46,34,74,81,35,74,53,44,36,66,84,43,63,68,45,69,72,29,46,18,13,36,38,30,35,73,72,14,62,60,35,44,52,51,50,37,56,46,48,62,54,47,62,74,36,67,67,39,52,57,53,46,58,76,73,94,139,87,87,74,78,77,68,70,67,61,60,58,49,49,55,51,49,50,49,49,48,50,52,48,43,51,66,68,61,44,71,68,76,69,71,46,84,44,66,47,53,32,41,68,61,34,60,73,68,33,48,44,31,30,31,26,37,74,42,94,51,32,26,39,77,54,89,94,37,81,41,29,51,34,45,54,49,54,46,49,52,22,55,78,68,73,31,42,70,49,78,41,73,42,82,44,54,61,56,49,54,49,28,23,64,30,28,55,18,50,29,36,42,40,82,35,69,43,21,41,71,48,52,74,69,28,38,62,43,64,69,72,46,81,45,33,38,18,36,38,28,50,60,75,97,49,95,81,45,85,82,55,66,85,47,73,65,60,40,53,75,34,61,37,33,31,42,41,79,45,78,60,52,63,52,48,51,51,47,17,36,56,55,38,38,56,47,42,76,42,69,36,77,92,44,53,62,69,54,46,52,50,34,21,62,71,63,77,40,68,36,28,51,40,49,41,68,62,52,56,61,48,33,75,81,37,75,53,45,34,64,85,43,63,69,47,67,73,32,48,19,13,36,37,30,35,72,71,14,63,59,34,45,51,52,48,36,56,47,48,64,55,46,63,74,37,70,69,38,52,56,51,45,58,75,72,95